Protein 5WLX (pdb70)

Solvent-accessible surface area: 3176 Å² total; per-residue (Å²): 132,153,57,59,165,84,100,29,148,4,127,86,100,199,76,109,21,35,144,104,21,60,37,50,116,165,89,0,71,0,33,153,83,70,82,216

Foldseek 3Di:
DDAADFQGAQAVNDDHHDPQWDRDNVSGGIDGHPDD

Structure (mmCIF, N/CA/C/O backbone):
data_5WLX
#
_entry.id   5WLX
#
loop_
_atom_site.group_PDB
_atom_site.id
_atom_site.type_symbol
_atom_site.label_atom_id
_atom_site.label_alt_id
_atom_site.label_comp_id
_atom_site.label_asym_id
_atom_site.label_entity_id
_atom_site.label_seq_id
_atom_site.pdbx_PDB_ins_code
_atom_site.Cartn_x
_atom_site.Cartn_y
_atom_site.Cartn_z
_atom_site.occupancy
_atom_site.B_iso_or_equiv
_atom_site.auth_seq_id
_atom_site.auth_comp_id
_atom_site.auth_asym_id
_atom_site.auth_atom_id
_atom_site.pdbx_PDB_model_num
ATOM 1 N N . GLY A 1 1 ? 1.330 0.000 0.000 1.00 22.34 1 GLY A N 1
ATOM 2 C CA . GLY A 1 1 ? 2.071 0.001 -1.247 1.00 53.15 1 GLY A CA 1
ATOM 3 C C . GLY A 1 1 ? 1.379 0.800 -2.333 1.00 14.54 1 GLY A C 1
ATOM 4 O O . GLY A 1 1 ? 0.691 0.236 -3.185 1.00 71.14 1 GLY A O 1
ATOM 8 N N . ASP A 1 2 ? 1.558 2.116 -2.304 1.00 54.43 2 ASP A N 1
ATOM 9 C CA . ASP A 1 2 ? 0.944 2.994 -3.293 1.00 52.52 2 ASP A CA 1
ATOM 10 C C . ASP A 1 2 ? 1.258 2.520 -4.709 1.00 13.24 2 ASP A C 1
ATOM 11 O O . ASP A 1 2 ? 2.317 1.946 -4.962 1.00 54.24 2 ASP A O 1
ATOM 20 N N . CYS A 1 3 ? 0.330 2.765 -5.628 1.00 2.22 3 CYS A N 1
ATOM 21 C CA . CYS A 1 3 ? 0.506 2.363 -7.018 1.00 33.24 3 CYS A CA 1
ATOM 22 C C . CYS A 1 3 ? 0.901 3.556 -7.884 1.00 20.50 3 CYS A C 1
ATOM 23 O O . CYS A 1 3 ? 0.387 4.661 -7.709 1.00 30.11 3 CYS A O 1
ATOM 30 N N . HIS A 1 4 ? 1.818 3.325 -8.818 1.00 11.44 4 HIS A N 1
ATOM 31 C CA . HIS A 1 4 ? 2.282 4.380 -9.712 1.00 52.54 4 HIS A CA 1
ATOM 32 C C . HIS A 1 4 ? 1.105 5.069 -10.396 1.00 32.01 4 HIS A C 1
ATOM 33 O O . HIS A 1 4 ? 0.154 4.416 -10.824 1.00 73.10 4 HIS A O 1
ATOM 47 N N . LYS A 1 5 ? 1.177 6.392 -10.494 1.00 45.33 5 LYS A N 1
ATOM 48 C CA . LYS A 1 5 ? 0.118 7.171 -11.125 1.00 31.22 5 LYS A CA 1
ATOM 49 C C . LYS A 1 5 ? 0.114 6.959 -12.636 1.00 21.25 5 LYS A C 1
ATOM 50 O O . LYS A 1 5 ? 1.124 6.564 -13.220 1.00 11.12 5 LYS A O 1
ATOM 69 N N . PHE A 1 6 ? -1.026 7.226 -13.263 1.00 73.15 6 PHE A N 1
ATOM 70 C CA . PHE A 1 6 ? -1.161 7.065 -14.706 1.00 50.12 6 PHE A CA 1
ATOM 71 C C . PHE A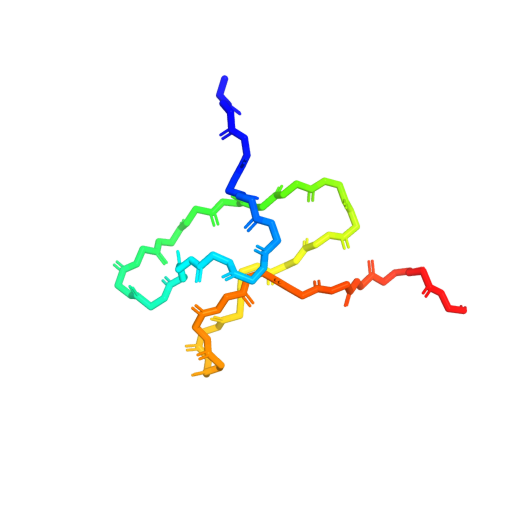 1 6 ? -0.105 7.882 -15.446 1.00 13.15 6 PHE A C 1
ATOM 72 O O . PHE A 1 6 ? 0.283 8.963 -15.001 1.00 51.44 6 PHE A O 1
ATOM 89 N N . LEU A 1 7 ? 0.356 7.357 -16.576 1.00 5.23 7 LEU A N 1
ATOM 90 C CA . LEU A 1 7 ? 1.367 8.036 -17.378 1.00 24.30 7 LEU A CA 1
ATOM 91 C C . LEU A 1 7 ? 2.571 8.422 -16.524 1.00 11.34 7 LEU A C 1
ATOM 92 O O . LEU A 1 7 ? 3.181 9.470 -16.730 1.00 41.11 7 LEU A O 1
ATOM 108 N N . GLY A 1 8 ? 2.909 7.565 -15.565 1.00 12.22 8 GLY A N 1
ATOM 109 C CA . GLY A 1 8 ? 4.039 7.833 -14.695 1.00 45.23 8 GLY A CA 1
ATOM 110 C C . GLY A 1 8 ? 5.360 7.429 -15.320 1.00 62.24 8 GLY A C 1
ATOM 111 O O . GLY A 1 8 ? 5.686 7.856 -16.428 1.00 31.34 8 GLY A O 1
ATOM 115 N N . TRP A 1 9 ? 6.122 6.606 -14.609 1.00 23.43 9 TRP A N 1
ATOM 116 C CA . TRP A 1 9 ? 7.415 6.146 -15.101 1.00 64.03 9 TRP A CA 1
ATOM 117 C C . TRP A 1 9 ? 7.621 4.667 -14.792 1.00 51.22 9 TRP A C 1
ATOM 118 O O . TRP A 1 9 ? 7.612 4.259 -13.630 1.00 32.43 9 TRP A O 1
ATOM 139 N N . CYS A 1 10 ? 7.806 3.868 -15.837 1.00 24.53 10 CYS A N 1
ATOM 140 C CA . CYS A 1 10 ? 8.013 2.434 -15.677 1.00 62.13 10 CYS A CA 1
ATOM 141 C C . CYS A 1 10 ? 9.447 2.050 -16.030 1.00 11.21 10 CYS A C 1
ATOM 142 O O . CYS A 1 10 ? 10.033 1.161 -15.411 1.00 21.41 10 CYS A O 1
ATOM 149 N N . ARG A 1 11 ? 10.006 2.725 -17.029 1.00 35.20 11 ARG A N 1
ATOM 150 C CA . ARG A 1 11 ? 11.371 2.454 -17.466 1.00 1.23 11 ARG A CA 1
ATOM 151 C C . ARG A 1 11 ? 12.336 2.489 -16.285 1.00 23.21 11 ARG A C 1
ATOM 152 O O . ARG A 1 11 ? 12.375 3.460 -15.530 1.00 0.35 11 ARG A O 1
ATOM 173 N N . GLY A 1 12 ? 13.115 1.422 -16.131 1.00 72.12 12 GLY A N 1
ATOM 174 C CA . GLY A 1 12 ? 14.069 1.351 -15.040 1.00 4.35 12 GLY A CA 1
ATOM 175 C C . GLY A 1 12 ? 13.504 0.650 -13.821 1.00 14.23 12 GLY A C 1
ATOM 176 O O . GLY A 1 12 ? 14.233 -0.021 -13.090 1.00 51.35 12 GLY A O 1
ATOM 180 N N . GLU A 1 13 ? 12.203 0.806 -13.600 1.00 44.24 13 GLU A N 1
ATOM 181 C CA . GLU A 1 13 ? 11.542 0.184 -12.458 1.00 24.44 13 GLU A CA 1
ATOM 182 C C . GLU A 1 13 ? 10.699 -1.008 -12.901 1.00 75.43 13 GLU A C 1
ATOM 183 O O . GLU A 1 13 ? 10.183 -1.038 -14.018 1.00 75.31 13 GLU A O 1
ATOM 195 N N . LYS A 1 14 ? 10.563 -1.990 -12.016 1.00 22.24 14 LYS A N 1
ATOM 196 C CA . LYS A 1 14 ? 9.782 -3.185 -12.313 1.00 12.15 14 LYS A CA 1
ATOM 197 C C . LYS A 1 14 ? 8.739 -3.437 -11.228 1.00 41.21 14 LYS A C 1
ATOM 198 O O . LYS A 1 14 ? 8.706 -4.508 -10.622 1.00 44.21 14 LYS A O 1
ATOM 217 N N . ASP A 1 15 ? 7.888 -2.444 -10.991 1.00 23.24 15 ASP A N 1
ATOM 218 C CA . ASP A 1 15 ? 6.842 -2.559 -9.981 1.00 22.13 15 ASP A CA 1
ATOM 219 C C . ASP A 1 15 ? 5.460 -2.512 -10.624 1.00 33.05 15 ASP A C 1
ATOM 220 O O . ASP A 1 15 ? 5.287 -2.046 -11.750 1.00 5.33 15 ASP A O 1
ATOM 229 N N . PRO A 1 16 ? 4.450 -3.007 -9.892 1.00 33.04 16 PRO A N 1
ATOM 230 C CA . PRO A 1 16 ? 3.064 -3.033 -10.371 1.00 40.11 16 PRO A CA 1
ATOM 231 C C . PRO A 1 16 ? 2.453 -1.638 -10.452 1.00 11.13 16 PRO A C 1
ATOM 232 O O . PRO A 1 16 ? 2.976 -0.685 -9.874 1.00 41.12 16 PRO A O 1
ATOM 243 N N . CYS A 1 17 ? 1.341 -1.526 -11.171 1.00 74.34 17 CYS A N 1
ATOM 244 C CA . CYS A 1 17 ? 0.657 -0.248 -11.328 1.00 25.42 17 CYS A CA 1
ATOM 245 C C . CYS A 1 17 ? -0.703 -0.270 -10.637 1.00 61.24 17 CYS A C 1
ATOM 246 O O . CYS A 1 17 ? -1.053 -1.239 -9.962 1.00 31.32 17 CYS A O 1
ATOM 253 N N . CYS A 1 18 ? -1.467 0.803 -10.812 1.00 42.23 18 CYS A N 1
ATOM 254 C CA . CYS A 1 18 ? -2.789 0.908 -10.207 1.00 10.05 18 CYS A CA 1
ATOM 255 C C . CYS A 1 18 ? -3.768 -0.059 -10.867 1.00 0.20 18 CYS A C 1
ATOM 256 O O . CYS A 1 18 ? -3.386 -0.854 -11.725 1.00 65.33 18 CYS A O 1
ATOM 263 N N . GLU A 1 19 ? -5.032 0.018 -10.461 1.00 24.13 19 GLU A N 1
ATOM 264 C CA . GLU A 1 19 ? -6.065 -0.850 -11.014 1.00 53.32 19 GLU A CA 1
ATOM 265 C C . GLU A 1 19 ? -6.276 -0.568 -12.499 1.00 74.14 19 GLU A C 1
ATOM 266 O O . GLU A 1 19 ? -6.321 0.587 -12.922 1.00 72.02 19 GLU A O 1
ATOM 278 N N . HIS A 1 20 ? -6.404 -1.633 -13.285 1.00 54.21 20 HIS A N 1
ATOM 279 C CA . HIS A 1 20 ? -6.610 -1.501 -14.723 1.00 32.33 20 HIS A CA 1
ATOM 280 C C . HIS A 1 20 ? -5.404 -0.842 -15.386 1.00 11.34 20 HIS A C 1
ATOM 281 O O . HIS A 1 20 ? -5.551 -0.041 -16.310 1.00 3.22 20 HIS A O 1
ATOM 295 N N . LEU A 1 21 ? -4.212 -1.184 -14.909 1.00 23.11 21 LEU A N 1
ATOM 296 C CA . LEU A 1 21 ? -2.980 -0.625 -15.455 1.00 74.34 21 LEU A CA 1
ATOM 297 C C . LEU A 1 21 ? -1.891 -1.689 -15.539 1.00 11.03 21 LEU A C 1
ATOM 298 O O . LEU A 1 21 ? -1.939 -2.701 -14.838 1.00 63.44 21 LEU A O 1
ATOM 314 N N . THR A 1 22 ? -0.906 -1.453 -16.401 1.00 25.54 22 THR A N 1
ATOM 315 C CA . THR A 1 22 ? 0.197 -2.390 -16.576 1.00 10.11 22 THR A CA 1
ATOM 316 C C . THR A 1 22 ? 1.500 -1.656 -16.871 1.00 60.43 22 THR A C 1
ATOM 317 O O . THR A 1 22 ? 1.580 -0.867 -17.813 1.00 51.15 22 THR A O 1
ATOM 328 N N . CYS A 1 23 ? 2.520 -1.921 -16.062 1.00 22.32 23 CYS A N 1
ATOM 329 C CA . CYS A 1 23 ? 3.820 -1.286 -16.236 1.00 64.13 23 CYS A CA 1
ATOM 330 C C . CYS A 1 23 ? 4.328 -1.470 -17.663 1.00 21.21 23 CYS A C 1
ATOM 331 O O . CYS A 1 23 ? 4.778 -2.553 -18.039 1.00 12.22 23 CYS A O 1
ATOM 338 N N . HIS A 1 24 ? 4.253 -0.404 -18.454 1.00 14.41 24 HIS A N 1
ATOM 339 C CA . HIS A 1 24 ? 4.706 -0.447 -19.840 1.00 30.05 24 HIS A CA 1
ATOM 340 C C . HIS A 1 24 ? 6.214 -0.235 -19.925 1.00 13.33 24 HIS A C 1
ATOM 341 O O . HIS A 1 24 ? 6.724 0.827 -19.566 1.00 4.21 24 HIS A O 1
ATOM 355 N N . VAL A 1 25 ? 6.924 -1.252 -20.403 1.00 52.03 25 VAL A N 1
ATOM 356 C CA . VAL A 1 25 ? 8.374 -1.177 -20.536 1.00 34.22 25 VAL A CA 1
ATOM 357 C C . VAL A 1 25 ? 8.773 -0.279 -21.701 1.00 4.33 25 VAL A C 1
ATOM 358 O O . VAL A 1 25 ? 9.581 0.637 -21.545 1.00 73.12 25 VAL A O 1
ATOM 371 N N . LYS A 1 26 ? 8.202 -0.548 -22.870 1.00 23.53 26 LYS A N 1
ATOM 372 C CA . LYS A 1 26 ? 8.496 0.237 -24.064 1.00 52.14 26 LYS A CA 1
ATOM 373 C C . LYS A 1 26 ? 8.150 1.706 -23.848 1.00 44.54 26 LYS A C 1
ATOM 374 O O . LYS A 1 26 ? 9.034 2.562 -23.801 1.00 31.42 26 LYS A O 1
ATOM 393 N N . HIS A 1 27 ? 6.859 1.993 -23.715 1.00 44.24 27 HIS A N 1
ATOM 394 C CA . HIS A 1 27 ? 6.397 3.360 -23.502 1.00 33.30 27 HIS A CA 1
ATOM 395 C C . HIS A 1 27 ? 7.093 3.987 -22.298 1.00 1.20 27 HIS A C 1
ATOM 396 O O . HIS A 1 27 ? 7.655 5.077 -22.392 1.00 62.14 27 HIS A O 1
ATOM 410 N N . GLY A 1 28 ? 7.051 3.290 -21.166 1.00 63.32 28 GLY A N 1
ATOM 411 C CA . GLY A 1 28 ? 7.681 3.795 -19.960 1.00 41.42 28 GLY A CA 1
ATOM 412 C C . GLY A 1 28 ? 6.690 4.455 -19.022 1.00 44.21 28 GLY A C 1
ATOM 413 O O . GLY A 1 28 ? 7.024 5.420 -18.334 1.00 75.22 28 GLY A O 1
ATOM 417 N N . TRP A 1 29 ? 5.468 3.936 -18.994 1.00 44.42 29 TRP A N 1
ATOM 418 C CA . TRP A 1 29 ? 4.425 4.483 -18.133 1.00 12.35 29 TRP A CA 1
ATOM 419 C C . TRP A 1 29 ? 3.196 3.580 -18.127 1.00 4.24 29 TRP A C 1
ATOM 420 O O . TRP A 1 29 ? 2.819 3.021 -19.157 1.00 70.40 29 TRP A O 1
ATOM 441 N N . CYS A 1 30 ? 2.575 3.442 -16.960 1.00 35.33 30 CYS A N 1
ATOM 442 C CA . CYS A 1 30 ? 1.388 2.607 -16.819 1.00 32.35 30 CYS A CA 1
ATOM 443 C C . CYS A 1 30 ? 0.280 3.073 -17.760 1.00 3.31 30 CYS A C 1
ATOM 444 O O . CYS A 1 30 ? -0.022 4.264 -17.838 1.00 51.11 30 CYS A O 1
ATOM 451 N N . VAL A 1 31 ? -0.322 2.126 -18.471 1.00 72.11 31 VAL A N 1
ATOM 452 C CA . VAL A 1 31 ? -1.397 2.438 -19.405 1.00 42.24 31 VAL A CA 1
ATOM 453 C C . VAL A 1 31 ? -2.638 1.602 -19.113 1.00 52.31 31 VAL A C 1
ATOM 454 O O . VAL A 1 31 ? -2.551 0.533 -18.509 1.00 13.23 31 VAL A O 1
ATOM 467 N N . TRP A 1 32 ? -3.792 2.097 -19.546 1.00 62.21 32 TRP A N 1
ATOM 468 C CA . TRP A 1 32 ? -5.053 1.396 -19.331 1.00 15.11 32 TRP A CA 1
ATOM 469 C C . TRP A 1 32 ? -5.008 -0.002 -19.939 1.00 43.32 32 TRP A C 1
ATOM 470 O O . TRP A 1 32 ? -4.406 -0.212 -20.992 1.00 4.30 32 TRP A O 1
ATOM 491 N N . ASP A 1 33 ? -5.650 -0.954 -19.270 1.00 22.22 33 ASP A N 1
ATOM 492 C CA . ASP A 1 33 ? -5.684 -2.332 -19.746 1.00 60.23 33 ASP A CA 1
ATOM 493 C C . ASP A 1 33 ? -6.784 -3.122 -19.043 1.00 63.31 33 ASP A C 1
ATOM 494 O O . ASP A 1 33 ? -6.950 -3.028 -17.828 1.00 75.33 33 ASP A O 1
ATOM 503 N N . GLY A 1 34 ? -7.534 -3.900 -19.818 1.00 24.11 34 GLY A N 1
ATOM 504 C CA . GLY A 1 34 ? -8.609 -4.694 -19.252 1.00 40.23 34 GLY A CA 1
ATOM 505 C C . GLY A 1 34 ? -9.960 -4.020 -19.387 1.00 15.30 34 GLY A C 1
ATOM 506 O O . GLY A 1 34 ? -10.998 -4.684 -19.379 1.00 4.23 34 GLY A O 1
ATOM 510 N N . THR A 1 35 ? -9.950 -2.697 -19.511 1.00 31.01 35 THR A N 1
ATOM 511 C CA . THR A 1 35 ? -11.183 -1.932 -19.645 1.00 1.11 35 THR A CA 1
ATOM 512 C C . THR A 1 35 ? -11.448 -1.566 -21.101 1.00 53.43 35 THR A C 1
ATOM 513 O O . THR A 1 35 ? -10.971 -0.541 -21.589 1.00 32.10 35 THR A O 1
ATOM 524 N N . ILE A 1 36 ? -12.210 -2.409 -21.789 1.00 53.01 36 ILE A N 1
ATOM 525 C CA . ILE A 1 36 ? -12.539 -2.171 -23.189 1.00 55.20 36 ILE A CA 1
ATOM 526 C C . ILE A 1 36 ? -13.664 -3.090 -23.653 1.00 21.45 36 ILE A C 1
ATOM 527 O O . ILE A 1 36 ? -13.647 -4.292 -23.389 1.00 13.22 36 ILE A O 1
ATOM 546 N N . GLY A 1 1 ? 3.446 -0.276 -1.548 1.00 22.34 1 GLY A N 2
ATOM 547 C CA . GLY A 1 1 ? 2.174 0.198 -1.037 1.00 53.15 1 GLY A CA 2
ATOM 548 C C . GLY A 1 1 ? 1.358 0.923 -2.088 1.00 14.54 1 GLY A C 2
ATOM 549 O O . GLY A 1 1 ? 0.458 0.342 -2.695 1.00 71.14 1 GLY A O 2
ATOM 553 N N . ASP A 1 2 ? 1.674 2.195 -2.307 1.00 54.43 2 ASP A N 2
ATOM 554 C CA . ASP A 1 2 ? 0.963 3.001 -3.293 1.00 52.52 2 ASP A CA 2
ATOM 555 C C . ASP A 1 2 ? 1.277 2.526 -4.709 1.00 13.24 2 ASP A C 2
ATOM 556 O O . ASP A 1 2 ? 2.336 1.951 -4.962 1.00 54.24 2 ASP A O 2
ATOM 565 N N . CYS A 1 3 ? 0.349 2.773 -5.628 1.00 2.22 3 CYS A N 2
ATOM 566 C CA . CYS A 1 3 ? 0.525 2.371 -7.019 1.00 33.24 3 CYS A CA 2
ATOM 567 C C . CYS A 1 3 ? 0.917 3.564 -7.884 1.00 20.50 3 CYS A C 2
ATOM 568 O O . CYS A 1 3 ? 0.401 4.668 -7.710 1.00 30.11 3 CYS A O 2
ATOM 575 N N . HIS A 1 4 ? 1.835 3.334 -8.818 1.00 11.44 4 HIS A N 2
ATOM 576 C CA . HIS A 1 4 ? 2.297 4.391 -9.712 1.00 52.54 4 HIS A CA 2
ATOM 577 C C . HIS A 1 4 ? 1.118 5.080 -10.394 1.00 32.01 4 HIS A C 2
ATOM 578 O O . HIS A 1 4 ? 0.160 4.427 -10.811 1.00 73.10 4 HIS A O 2
ATOM 592 N N . LYS A 1 5 ? 1.194 6.402 -10.503 1.00 45.33 5 LYS A N 2
ATOM 593 C CA . LYS A 1 5 ? 0.135 7.180 -11.134 1.00 31.22 5 LYS A CA 2
ATOM 594 C C . LYS A 1 5 ? 0.128 6.967 -12.644 1.00 21.25 5 LYS A C 2
ATOM 595 O O . LYS A 1 5 ? 1.137 6.571 -13.229 1.00 11.12 5 LYS A O 2
ATOM 614 N N . PHE A 1 6 ? -1.013 7.234 -13.270 1.00 73.15 6 PHE A N 2
ATOM 615 C CA . PHE A 1 6 ? -1.150 7.071 -14.713 1.00 50.12 6 PHE A CA 2
ATOM 616 C C . PHE A 1 6 ? -0.094 7.886 -15.454 1.00 13.15 6 PHE A C 2
ATOM 617 O O . PHE A 1 6 ? 0.297 8.967 -15.010 1.00 51.44 6 PHE A O 2
ATOM 634 N N . LEU A 1 7 ? 0.365 7.360 -16.584 1.00 5.23 7 LEU A N 2
ATOM 635 C CA . LEU A 1 7 ? 1.376 8.037 -17.388 1.00 24.30 7 LEU A CA 2
ATOM 636 C C . LEU A 1 7 ? 2.580 8.424 -16.536 1.00 11.34 7 LEU A C 2
ATOM 637 O O . LEU A 1 7 ? 3.196 9.467 -16.750 1.00 41.11 7 LEU A O 2
ATOM 653 N N . GLY A 1 8 ? 2.912 7.574 -15.569 1.00 12.22 8 GLY A N 2
ATOM 654 C CA . GLY A 1 8 ? 4.042 7.843 -14.700 1.00 45.23 8 GLY A CA 2
ATOM 655 C C . GLY A 1 8 ? 5.363 7.439 -15.324 1.00 62.24 8 GLY A C 2
ATOM 656 O O . GLY A 1 8 ? 5.694 7.875 -16.427 1.00 31.34 8 GLY A O 2
ATOM 660 N N . TRP A 1 9 ? 6.119 6.607 -14.619 1.00 23.43 9 TRP A N 2
ATOM 661 C CA . TRP A 1 9 ? 7.412 6.145 -15.111 1.00 64.03 9 TRP A CA 2
ATOM 662 C C . TRP A 1 9 ? 7.619 4.668 -14.795 1.00 51.22 9 TRP A C 2
ATOM 663 O O . TRP A 1 9 ? 7.617 4.265 -13.631 1.00 32.43 9 TRP A O 2
ATOM 684 N N . CYS A 1 10 ? 7.798 3.864 -15.838 1.00 24.53 10 CYS A N 2
ATOM 685 C CA . CYS A 1 10 ? 8.006 2.430 -15.672 1.00 62.13 10 CYS A CA 2
ATOM 686 C C . CYS A 1 10 ? 9.443 2.046 -16.016 1.00 11.21 10 CYS A C 2
ATOM 687 O O . CYS A 1 10 ? 10.025 1.160 -15.390 1.00 21.41 10 CYS A O 2
ATOM 694 N N . ARG A 1 11 ? 10.007 2.718 -17.013 1.00 35.20 11 ARG A N 2
ATOM 695 C CA . ARG A 1 11 ? 11.373 2.447 -17.442 1.00 1.23 11 ARG A CA 2
ATOM 696 C C . ARG A 1 11 ? 12.332 2.487 -16.255 1.00 23.21 11 ARG A C 2
ATOM 697 O O . ARG A 1 11 ? 12.371 3.463 -15.507 1.00 0.35 11 ARG A O 2
ATOM 718 N N . GLY A 1 12 ? 13.105 1.418 -16.089 1.00 72.12 12 GLY A N 2
ATOM 719 C CA . GLY A 1 12 ? 14.053 1.351 -14.993 1.00 4.35 12 GLY A CA 2
ATOM 720 C C . GLY A 1 12 ? 13.480 0.660 -13.772 1.00 14.23 12 GLY A C 2
ATOM 721 O O . GLY A 1 12 ? 14.201 -0.008 -13.032 1.00 51.35 12 GLY A O 2
ATOM 725 N N . GLU A 1 13 ? 12.177 0.822 -13.559 1.00 44.24 13 GLU A N 2
ATOM 726 C CA . GLU A 1 13 ? 11.508 0.210 -12.417 1.00 24.44 13 GLU A CA 2
ATOM 727 C C . GLU A 1 13 ? 10.673 -0.990 -12.855 1.00 75.43 13 GLU A C 2
ATOM 728 O O . GLU A 1 13 ? 10.104 -1.000 -13.947 1.00 75.31 13 GLU A O 2
ATOM 740 N N . LYS A 1 14 ? 10.605 -2.001 -11.996 1.00 22.24 14 LYS A N 2
ATOM 741 C CA . LYS A 1 14 ? 9.839 -3.207 -12.291 1.00 12.15 14 LYS A CA 2
ATOM 742 C C . LYS A 1 14 ? 8.782 -3.456 -11.220 1.00 41.21 14 LYS A C 2
ATOM 743 O O . LYS A 1 14 ? 8.737 -4.528 -10.617 1.00 44.21 14 LYS A O 2
ATOM 762 N N . ASP A 1 15 ? 7.933 -2.460 -10.990 1.00 23.24 15 ASP A N 2
ATOM 763 C CA . ASP A 1 15 ? 6.874 -2.573 -9.994 1.00 22.13 15 ASP A CA 2
ATOM 764 C C . ASP A 1 15 ? 5.500 -2.519 -10.653 1.00 33.05 15 ASP A C 2
ATOM 765 O O . ASP A 1 15 ? 5.343 -2.049 -11.781 1.00 5.33 15 ASP A O 2
ATOM 774 N N . PRO A 1 16 ? 4.479 -3.010 -9.936 1.00 33.04 16 PRO A N 2
ATOM 775 C CA . PRO A 1 16 ? 3.099 -3.028 -10.431 1.00 40.11 16 PRO A CA 2
ATOM 776 C C . PRO A 1 16 ? 2.495 -1.631 -10.515 1.00 11.13 16 PRO A C 2
ATOM 777 O O . PRO A 1 16 ? 3.061 -0.666 -10.001 1.00 41.12 16 PRO A O 2
ATOM 788 N N . CYS A 1 17 ? 1.340 -1.530 -11.166 1.00 74.34 17 CYS A N 2
ATOM 789 C CA . CYS A 1 17 ? 0.659 -0.250 -11.319 1.00 25.42 17 CYS A CA 2
ATOM 790 C C . CYS A 1 17 ? -0.702 -0.273 -10.628 1.00 61.24 17 CYS A C 2
ATOM 791 O O . CYS A 1 17 ? -1.051 -1.241 -9.952 1.00 31.32 17 CYS A O 2
ATOM 798 N N . CYS A 1 18 ? -1.465 0.801 -10.801 1.00 42.23 18 CYS A N 2
ATOM 799 C CA . CYS A 1 18 ? -2.787 0.905 -10.195 1.00 10.05 18 CYS A CA 2
ATOM 800 C C . CYS A 1 18 ? -3.767 -0.062 -10.854 1.00 0.20 18 CYS A C 2
ATOM 801 O O . CYS A 1 18 ? -3.385 -0.857 -11.712 1.00 65.33 18 CYS A O 2
ATOM 808 N N . GLU A 1 19 ? -5.030 0.016 -10.449 1.00 24.13 19 GLU A N 2
ATOM 809 C CA . GLU A 1 19 ? -6.064 -0.852 -11.001 1.00 53.32 19 GLU A CA 2
ATOM 810 C C . GLU A 1 19 ? -6.275 -0.571 -12.486 1.00 74.14 19 GLU A C 2
ATOM 811 O O . GLU A 1 19 ? -6.320 0.585 -12.909 1.00 72.02 19 GLU A O 2
ATOM 823 N N . HIS A 1 20 ? -6.404 -1.635 -13.272 1.00 54.21 20 HIS A N 2
ATOM 824 C CA . HIS A 1 20 ? -6.611 -1.503 -14.709 1.00 32.33 20 HIS A CA 2
ATOM 825 C C . HIS A 1 20 ? -5.406 -0.844 -15.373 1.00 11.34 20 HIS A C 2
ATOM 826 O O . HIS A 1 20 ? -5.554 -0.042 -16.296 1.00 3.22 20 HIS A O 2
ATOM 840 N N . LEU A 1 21 ? -4.214 -1.187 -14.898 1.00 23.11 21 LEU A N 2
ATOM 841 C CA . LEU A 1 21 ? -2.982 -0.629 -15.446 1.00 74.34 21 LEU A CA 2
ATOM 842 C C . LEU A 1 21 ? -1.893 -1.693 -15.531 1.00 11.03 21 LEU A C 2
ATOM 843 O O . LEU A 1 21 ? -1.941 -2.706 -14.832 1.00 63.44 21 LEU A O 2
ATOM 859 N N . THR A 1 22 ? -0.909 -1.457 -16.394 1.00 25.54 22 THR A N 2
ATOM 860 C CA . THR A 1 22 ? 0.194 -2.394 -16.571 1.00 10.11 22 THR A CA 2
ATOM 861 C C . THR A 1 22 ? 1.496 -1.661 -16.869 1.00 60.43 22 THR A C 2
ATOM 862 O O . THR A 1 22 ? 1.576 -0.872 -17.810 1.00 51.15 22 THR A O 2
ATOM 873 N N . CYS A 1 23 ? 2.516 -1.926 -16.059 1.00 22.32 23 CYS A N 2
ATOM 874 C CA . CYS A 1 23 ? 3.818 -1.291 -16.234 1.00 64.13 23 CYS A CA 2
ATOM 875 C C . CYS A 1 23 ? 4.324 -1.474 -17.663 1.00 21.21 23 CYS A C 2
ATOM 876 O O . CYS A 1 23 ? 4.773 -2.556 -18.040 1.00 12.22 23 CYS A O 2
ATOM 883 N N . HIS A 1 24 ? 4.247 -0.407 -18.452 1.00 14.41 24 HIS A N 2
ATOM 884 C CA . HIS A 1 24 ? 4.698 -0.449 -19.839 1.00 30.05 24 HIS A CA 2
ATOM 885 C C . HIS A 1 24 ? 6.206 -0.237 -19.926 1.00 13.33 24 HIS A C 2
ATOM 886 O O . HIS A 1 24 ? 6.717 0.823 -19.564 1.00 4.21 24 HIS A O 2
ATOM 900 N N . VAL A 1 25 ? 6.915 -1.253 -20.409 1.00 52.03 25 VAL A N 2
ATOM 901 C CA . VAL A 1 25 ? 8.365 -1.177 -20.545 1.00 34.22 25 VAL A CA 2
ATOM 902 C C . VAL A 1 25 ? 8.763 -0.279 -21.710 1.00 4.33 25 VAL A C 2
ATOM 903 O O . VAL A 1 25 ? 9.570 0.637 -21.556 1.00 73.12 25 VAL A O 2
ATOM 916 N N . LYS A 1 26 ? 8.189 -0.549 -22.878 1.00 23.53 26 LYS A N 2
ATOM 917 C CA . LYS A 1 26 ? 8.481 0.236 -24.073 1.00 52.14 26 LYS A CA 2
ATOM 918 C C . LYS A 1 26 ? 8.136 1.705 -23.857 1.00 44.54 26 LYS A C 2
ATOM 919 O O . LYS A 1 26 ? 9.021 2.561 -23.811 1.00 31.42 26 LYS A O 2
ATOM 938 N N . HIS A 1 27 ? 6.845 1.992 -23.722 1.00 44.24 27 HIS A N 2
ATOM 939 C CA . HIS A 1 27 ? 6.383 3.360 -23.507 1.00 33.30 27 HIS A CA 2
ATOM 940 C C . HIS A 1 27 ? 7.082 3.987 -22.304 1.00 1.20 27 HIS A C 2
ATOM 941 O O . HIS A 1 27 ? 7.645 5.077 -22.400 1.00 62.14 27 HIS A O 2
ATOM 955 N N . GLY A 1 28 ? 7.042 3.290 -21.173 1.00 63.32 28 GLY A N 2
ATOM 956 C CA . GLY A 1 28 ? 7.673 3.794 -19.968 1.00 41.42 28 GLY A CA 2
ATOM 957 C C . GLY A 1 28 ? 6.684 4.454 -19.028 1.00 44.21 28 GLY A C 2
ATOM 958 O O . GLY A 1 28 ? 7.019 5.425 -18.348 1.00 75.22 28 GLY A O 2
ATOM 962 N N . TRP A 1 29 ? 5.465 3.930 -18.991 1.00 44.42 29 TRP A N 2
ATOM 963 C CA . TRP A 1 29 ? 4.423 4.477 -18.128 1.00 12.35 29 TRP A CA 2
ATOM 964 C C . TRP A 1 29 ? 3.195 3.576 -18.120 1.00 4.24 29 TRP A C 2
ATOM 965 O O . TRP A 1 29 ? 2.815 3.018 -19.151 1.00 70.40 29 TRP A O 2
ATOM 986 N N . CYS A 1 30 ? 2.575 3.436 -16.954 1.00 35.33 30 CYS A N 2
ATOM 987 C CA . CYS A 1 30 ? 1.388 2.602 -16.812 1.00 32.35 30 CYS A CA 2
ATOM 988 C C . CYS A 1 30 ? 0.279 3.070 -17.750 1.00 3.31 30 CYS A C 2
ATOM 989 O O . CYS A 1 30 ? -0.023 4.261 -17.827 1.00 51.11 30 CYS A O 2
ATOM 996 N N . VAL A 1 31 ? -0.325 2.123 -18.462 1.00 72.11 31 VAL A N 2
ATOM 997 C CA . VAL A 1 31 ? -1.401 2.438 -19.393 1.00 42.24 31 VAL A CA 2
ATOM 998 C C . VAL A 1 31 ? -2.643 1.602 -19.102 1.00 52.31 31 VAL A C 2
ATOM 999 O O . VAL A 1 31 ? -2.555 0.533 -18.497 1.00 13.23 31 VAL A O 2
ATOM 1012 N N . TRP A 1 32 ? -3.796 2.097 -19.534 1.00 62.21 32 TRP A N 2
ATOM 1013 C CA . TRP A 1 32 ? -5.057 1.395 -19.319 1.00 15.11 32 TRP A CA 2
ATOM 1014 C C . TRP A 1 32 ? -5.014 -0.001 -19.929 1.00 43.32 32 TRP A C 2
ATOM 1015 O O . TRP A 1 32 ? -4.458 -0.199 -21.009 1.00 4.30 32 TRP A O 2
ATOM 1036 N N . ASP A 1 33 ? -5.604 -0.966 -19.231 1.00 22.22 33 ASP A N 2
ATOM 1037 C CA . ASP A 1 33 ? -5.634 -2.344 -19.707 1.00 60.23 33 ASP A CA 2
ATOM 1038 C C . ASP A 1 33 ? -6.894 -3.057 -19.226 1.00 63.31 33 ASP A C 2
ATOM 1039 O O . ASP A 1 33 ? -7.156 -3.136 -18.027 1.00 75.33 33 ASP A O 2
ATOM 1048 N N . GLY A 1 34 ? -7.672 -3.575 -20.172 1.00 24.11 34 GLY A N 2
ATOM 1049 C CA . GLY A 1 34 ? -8.896 -4.274 -19.825 1.00 40.23 34 GLY A CA 2
ATOM 1050 C C . GLY A 1 34 ? -10.132 -3.432 -20.069 1.00 15.30 34 GLY A C 2
ATOM 1051 O O . GLY A 1 34 ? -11.228 -3.963 -20.255 1.00 4.23 34 GLY A O 2
ATOM 1055 N N . THR A 1 35 ? -9.960 -2.114 -20.066 1.00 31.01 35 THR A N 2
ATOM 1056 C CA . THR A 1 35 ? -11.071 -1.196 -20.285 1.00 1.11 35 THR A CA 2
ATOM 1057 C C . THR A 1 35 ? -11.371 -1.042 -21.772 1.00 53.43 35 THR A C 2
ATOM 1058 O O . THR A 1 35 ? -10.651 -0.349 -22.491 1.00 32.10 35 THR A O 2
ATOM 1069 N N . ILE A 1 36 ? -12.438 -1.691 -22.225 1.00 53.01 36 ILE A N 2
ATOM 1070 C CA . ILE A 1 36 ? -12.834 -1.623 -23.626 1.00 55.20 36 ILE A CA 2
ATOM 1071 C C . ILE A 1 36 ? -14.207 -0.978 -23.780 1.00 21.45 36 ILE A C 2
ATOM 1072 O O . ILE A 1 36 ? -15.102 -1.198 -22.964 1.00 13.22 36 ILE A O 2
ATOM 1091 N N . GLY A 1 1 ? 1.737 -1.657 -1.219 1.00 22.34 1 GLY A N 3
ATOM 1092 C CA . GLY A 1 1 ? 2.147 -0.265 -1.275 1.00 53.15 1 GLY A CA 3
ATOM 1093 C C . GLY A 1 1 ? 1.387 0.522 -2.325 1.00 14.54 1 GLY A C 3
ATOM 1094 O O . GLY A 1 1 ? 0.675 -0.055 -3.148 1.00 71.14 1 GLY A O 3
ATOM 1098 N N . ASP A 1 2 ? 1.535 1.841 -2.294 1.00 54.43 2 ASP A N 3
ATOM 1099 C CA . ASP A 1 2 ? 0.856 2.709 -3.250 1.00 52.52 2 ASP A CA 3
ATOM 1100 C C . ASP A 1 2 ? 1.170 2.290 -4.683 1.00 13.24 2 ASP A C 3
ATOM 1101 O O . ASP A 1 2 ? 2.223 1.713 -4.956 1.00 54.24 2 ASP A O 3
ATOM 1110 N N . CYS A 1 3 ? 0.249 2.583 -5.595 1.00 2.22 3 CYS A N 3
ATOM 1111 C CA . CYS A 1 3 ? 0.425 2.237 -7.000 1.00 33.24 3 CYS A CA 3
ATOM 1112 C C . CYS A 1 3 ? 0.840 3.459 -7.814 1.00 20.50 3 CYS A C 3
ATOM 1113 O O . CYS A 1 3 ? 0.359 4.568 -7.578 1.00 30.11 3 CYS A O 3
ATOM 1120 N N . HIS A 1 4 ? 1.736 3.248 -8.773 1.00 11.44 4 HIS A N 3
ATOM 1121 C CA . HIS A 1 4 ? 2.216 4.332 -9.624 1.00 52.54 4 HIS A CA 3
ATOM 1122 C C . HIS A 1 4 ? 1.052 5.034 -10.317 1.00 32.01 4 HIS A C 3
ATOM 1123 O O . HIS A 1 4 ? 0.120 4.387 -10.799 1.00 73.10 4 HIS A O 3
ATOM 1137 N N . LYS A 1 5 ? 1.111 6.360 -10.365 1.00 45.33 5 LYS A N 3
ATOM 1138 C CA . LYS A 1 5 ? 0.062 7.150 -11.001 1.00 31.22 5 LYS A CA 3
ATOM 1139 C C . LYS A 1 5 ? 0.066 6.944 -12.512 1.00 21.25 5 LYS A C 3
ATOM 1140 O O . LYS A 1 5 ? 1.074 6.537 -13.090 1.00 11.12 5 LYS A O 3
ATOM 1159 N N . PHE A 1 6 ? -1.066 7.228 -13.147 1.00 73.15 6 PHE A N 3
ATOM 1160 C CA . PHE A 1 6 ? -1.194 7.075 -14.590 1.00 50.12 6 PHE A CA 3
ATOM 1161 C C . PHE A 1 6 ? -0.080 7.823 -15.317 1.00 13.15 6 PHE A C 3
ATOM 1162 O O . PHE A 1 6 ? 0.372 8.876 -14.866 1.00 51.44 6 PHE A O 3
ATOM 1179 N N . LEU A 1 7 ? 0.358 7.272 -16.444 1.00 5.23 7 LEU A N 3
ATOM 1180 C CA . LEU A 1 7 ? 1.419 7.886 -17.234 1.00 24.30 7 LEU A CA 3
ATOM 1181 C C . LEU A 1 7 ? 2.646 8.168 -16.374 1.00 11.34 7 LEU A C 3
ATOM 1182 O O . LEU A 1 7 ? 3.339 9.166 -16.569 1.00 41.11 7 LEU A O 3
ATOM 1198 N N . GLY A 1 8 ? 2.911 7.279 -15.420 1.00 12.22 8 GLY A N 3
ATOM 1199 C CA . GLY A 1 8 ? 4.056 7.448 -14.544 1.00 45.23 8 GLY A CA 3
ATOM 1200 C C . GLY A 1 8 ?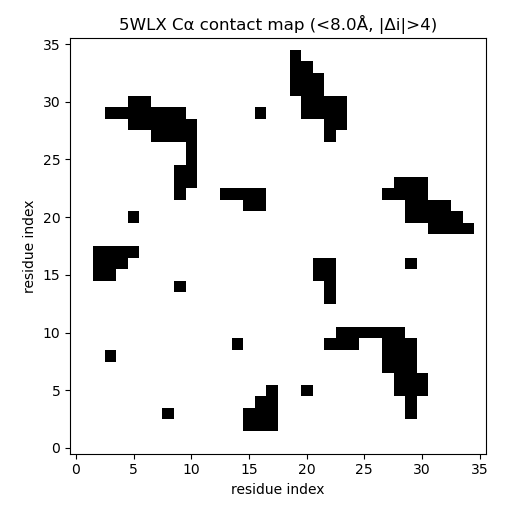 5.362 7.087 -15.222 1.00 62.24 8 GLY A C 3
ATOM 1201 O O . GLY A 1 8 ? 5.569 7.402 -16.394 1.00 31.34 8 GLY A O 3
ATOM 1205 N N . TRP A 1 9 ? 6.246 6.426 -14.484 1.00 23.43 9 TRP A N 3
ATOM 1206 C CA . TRP A 1 9 ? 7.541 6.023 -15.021 1.00 64.03 9 TRP A CA 3
ATOM 1207 C C . TRP A 1 9 ? 7.847 4.570 -14.672 1.00 51.22 9 TRP A C 3
ATOM 1208 O O . TRP A 1 9 ? 7.902 4.202 -13.499 1.00 32.43 9 TRP A O 3
ATOM 1229 N N . CYS A 1 10 ? 8.045 3.749 -15.698 1.00 24.53 10 CYS A N 3
ATOM 1230 C CA . CYS A 1 10 ? 8.346 2.336 -15.499 1.00 62.13 10 CYS A CA 3
ATOM 1231 C C . CYS A 1 10 ? 9.794 2.031 -15.868 1.00 11.21 10 CYS A C 3
ATOM 1232 O O . CYS A 1 10 ? 10.445 1.199 -15.236 1.00 21.41 10 CYS A O 3
ATOM 1239 N N . ARG A 1 11 ? 10.294 2.710 -16.896 1.00 35.20 11 ARG A N 3
ATOM 1240 C CA . ARG A 1 11 ? 11.665 2.511 -17.350 1.00 1.23 11 ARG A CA 3
ATOM 1241 C C . ARG A 1 11 ? 12.645 2.640 -16.188 1.00 23.21 11 ARG A C 3
ATOM 1242 O O . ARG A 1 11 ? 12.819 3.719 -15.624 1.00 0.35 11 ARG A O 3
ATOM 1263 N N . GLY A 1 12 ? 13.286 1.528 -15.835 1.00 72.12 12 GLY A N 3
ATOM 1264 C CA . GLY A 1 12 ? 14.240 1.537 -14.742 1.00 4.35 12 GLY A CA 3
ATOM 1265 C C . GLY A 1 12 ? 13.692 0.885 -13.488 1.00 14.23 12 GLY A C 3
ATOM 1266 O O . GLY A 1 12 ? 14.438 0.271 -12.725 1.00 51.35 12 GLY A O 3
ATOM 1270 N N . GLU A 1 13 ? 12.387 1.019 -13.275 1.00 44.24 13 GLU A N 3
ATOM 1271 C CA . GLU A 1 13 ? 11.742 0.439 -12.103 1.00 24.44 13 GLU A CA 3
ATOM 1272 C C . GLU A 1 13 ? 10.727 -0.625 -12.512 1.00 75.43 13 GLU A C 3
ATOM 1273 O O . GLU A 1 13 ? 9.786 -0.349 -13.257 1.00 75.31 13 GLU A O 3
ATOM 1285 N N . LYS A 1 14 ? 10.924 -1.843 -12.019 1.00 22.24 14 LYS A N 3
ATOM 1286 C CA . LYS A 1 14 ? 10.027 -2.949 -12.330 1.00 12.15 14 LYS A CA 3
ATOM 1287 C C . LYS A 1 14 ? 8.967 -3.112 -11.246 1.00 41.21 14 LYS A C 3
ATOM 1288 O O . LYS A 1 14 ? 8.955 -4.105 -10.519 1.00 44.21 14 LYS A O 3
ATOM 1307 N N . ASP A 1 15 ? 8.075 -2.131 -11.146 1.00 23.24 15 ASP A N 3
ATOM 1308 C CA . ASP A 1 15 ? 7.009 -2.167 -10.152 1.00 22.13 15 ASP A CA 3
ATOM 1309 C C . ASP A 1 15 ? 5.642 -2.246 -10.825 1.00 33.05 15 ASP A C 3
ATOM 1310 O O . ASP A 1 15 ? 5.482 -1.922 -12.002 1.00 5.33 15 ASP A O 3
ATOM 1319 N N . PRO A 1 16 ? 4.631 -2.691 -10.063 1.00 33.04 16 PRO A N 3
ATOM 1320 C CA . PRO A 1 16 ? 3.261 -2.825 -10.565 1.00 40.11 16 PRO A CA 3
ATOM 1321 C C . PRO A 1 16 ? 2.602 -1.473 -10.821 1.00 11.13 16 PRO A C 3
ATOM 1322 O O . PRO A 1 16 ? 3.256 -0.431 -10.756 1.00 41.12 16 PRO A O 3
ATOM 1333 N N . CYS A 1 17 ? 1.306 -1.497 -11.112 1.00 74.34 17 CYS A N 3
ATOM 1334 C CA . CYS A 1 17 ? 0.559 -0.274 -11.377 1.00 25.42 17 CYS A CA 3
ATOM 1335 C C . CYS A 1 17 ? -0.799 -0.305 -10.683 1.00 61.24 17 CYS A C 3
ATOM 1336 O O . CYS A 1 17 ? -1.150 -1.283 -10.023 1.00 31.32 17 CYS A O 3
ATOM 1343 N N . CYS A 1 18 ? -1.560 0.774 -10.836 1.00 42.23 18 CYS A N 3
ATOM 1344 C CA . CYS A 1 18 ? -2.880 0.873 -10.225 1.00 10.05 18 CYS A CA 3
ATOM 1345 C C . CYS A 1 18 ? -3.864 -0.080 -10.898 1.00 0.20 18 CYS A C 3
ATOM 1346 O O . CYS A 1 18 ? -3.486 -0.867 -11.765 1.00 65.33 18 CYS A O 3
ATOM 1353 N N . GLU A 1 19 ? -5.128 -0.001 -10.491 1.00 24.13 19 GLU A N 3
ATOM 1354 C CA . GLU A 1 19 ? -6.165 -0.857 -11.055 1.00 53.32 19 GLU A CA 3
ATOM 1355 C C . GLU A 1 19 ? -6.389 -0.539 -12.531 1.00 74.14 19 GLU A C 3
ATOM 1356 O O . GLU A 1 19 ? -6.418 0.625 -12.930 1.00 72.02 19 GLU A O 3
ATOM 1368 N N . HIS A 1 20 ? -6.547 -1.584 -13.338 1.00 54.21 20 HIS A N 3
ATOM 1369 C CA . HIS A 1 20 ? -6.769 -1.418 -14.769 1.00 32.33 20 HIS A CA 3
ATOM 1370 C C . HIS A 1 20 ? -5.558 -0.771 -15.436 1.00 11.34 20 HIS A C 3
ATOM 1371 O O . HIS A 1 20 ? -5.700 0.073 -16.321 1.00 3.22 20 HIS A O 3
ATOM 1385 N N . LEU A 1 21 ? -4.367 -1.172 -15.004 1.00 23.11 21 LEU A N 3
ATOM 1386 C CA . LEU A 1 21 ? -3.131 -0.632 -15.557 1.00 74.34 21 LEU A CA 3
ATOM 1387 C C . LEU A 1 21 ? -2.079 -1.726 -15.713 1.00 11.03 21 LEU A C 3
ATOM 1388 O O . LEU A 1 21 ? -2.153 -2.770 -15.065 1.00 63.44 21 LEU A O 3
ATOM 1404 N N . THR A 1 22 ? -1.097 -1.478 -16.575 1.00 25.54 22 THR A N 3
ATOM 1405 C CA . THR A 1 22 ? -0.030 -2.441 -16.814 1.00 10.11 22 THR A CA 3
ATOM 1406 C C . THR A 1 22 ? 1.293 -1.737 -17.093 1.00 60.43 22 THR A C 3
ATOM 1407 O O . THR A 1 22 ? 1.404 -0.952 -18.036 1.00 51.15 22 THR A O 3
ATOM 1418 N N . CYS A 1 23 ? 2.295 -2.022 -16.269 1.00 22.32 23 CYS A N 3
ATOM 1419 C CA . CYS A 1 23 ? 3.612 -1.416 -16.426 1.00 64.13 23 CYS A CA 3
ATOM 1420 C C . CYS A 1 23 ? 4.123 -1.589 -17.853 1.00 21.21 23 CYS A C 3
ATOM 1421 O O . CYS A 1 23 ? 4.549 -2.677 -18.244 1.00 12.22 23 CYS A O 3
ATOM 1428 N N . HIS A 1 24 ? 4.078 -0.510 -18.627 1.00 14.41 24 HIS A N 3
ATOM 1429 C CA . HIS A 1 24 ? 4.537 -0.541 -20.011 1.00 30.05 24 HIS A CA 3
ATOM 1430 C C . HIS A 1 24 ? 6.054 -0.391 -20.084 1.00 13.33 24 HIS A C 3
ATOM 1431 O O . HIS A 1 24 ? 6.608 0.629 -19.672 1.00 4.21 24 HIS A O 3
ATOM 1445 N N . VAL A 1 25 ? 6.720 -1.414 -20.610 1.00 52.03 25 VAL A N 3
ATOM 1446 C CA . VAL A 1 25 ? 8.173 -1.395 -20.738 1.00 34.22 25 VAL A CA 3
ATOM 1447 C C . VAL A 1 25 ? 8.614 -0.474 -21.869 1.00 4.33 25 VAL A C 3
ATOM 1448 O O . VAL A 1 25 ? 9.459 0.401 -21.679 1.00 73.12 25 VAL A O 3
ATOM 1461 N N . LYS A 1 26 ? 8.036 -0.675 -23.048 1.00 23.53 26 LYS A N 3
ATOM 1462 C CA . LYS A 1 26 ? 8.367 0.138 -24.212 1.00 52.14 26 LYS A CA 3
ATOM 1463 C C . LYS A 1 26 ? 8.060 1.609 -23.953 1.00 44.54 26 LYS A C 3
ATOM 1464 O O . LYS A 1 26 ? 8.967 2.438 -23.868 1.00 31.42 26 LYS A O 3
ATOM 1483 N N . HIS A 1 27 ? 6.775 1.927 -23.828 1.00 44.24 27 HIS A N 3
ATOM 1484 C CA . HIS A 1 27 ? 6.349 3.299 -23.576 1.00 33.30 27 HIS A CA 3
ATOM 1485 C C . HIS A 1 27 ? 7.063 3.875 -22.357 1.00 1.20 27 HIS A C 3
ATOM 1486 O O . HIS A 1 27 ? 7.654 4.953 -22.423 1.00 62.14 27 HIS A O 3
ATOM 1500 N N . GLY A 1 28 ? 7.005 3.150 -21.244 1.00 63.32 28 GLY A N 3
ATOM 1501 C CA . GLY A 1 28 ? 7.649 3.605 -20.026 1.00 41.42 28 GLY A CA 3
ATOM 1502 C C . GLY A 1 28 ? 6.678 4.264 -19.068 1.00 44.21 28 GLY A C 3
ATOM 1503 O O . GLY A 1 28 ? 7.039 5.197 -18.350 1.00 75.22 28 GLY A O 3
ATOM 1507 N N . TRP A 1 29 ? 5.440 3.781 -19.056 1.00 44.42 29 TRP A N 3
ATOM 1508 C CA . TRP A 1 29 ? 4.413 4.330 -18.179 1.00 12.35 29 TRP A CA 3
ATOM 1509 C C . TRP A 1 29 ? 3.162 3.458 -18.192 1.00 4.24 29 TRP A C 3
ATOM 1510 O O . TRP A 1 29 ? 2.776 2.926 -19.234 1.00 70.40 29 TRP A O 3
ATOM 1531 N N . CYS A 1 30 ? 2.533 3.317 -17.031 1.00 35.33 30 CYS A N 3
ATOM 1532 C CA . CYS A 1 30 ? 1.325 2.508 -16.910 1.00 32.35 30 CYS A CA 3
ATOM 1533 C C . CYS A 1 30 ? 0.219 3.044 -17.814 1.00 3.31 30 CYS A C 3
ATOM 1534 O O . CYS A 1 30 ? -0.035 4.248 -17.857 1.00 51.11 30 CYS A O 3
ATOM 1541 N N . VAL A 1 31 ? -0.435 2.140 -18.537 1.00 72.11 31 VAL A N 3
ATOM 1542 C CA . VAL A 1 31 ? -1.515 2.521 -19.440 1.00 42.24 31 VAL A CA 3
ATOM 1543 C C . VAL A 1 31 ? -2.786 1.736 -19.138 1.00 52.31 31 VAL A C 3
ATOM 1544 O O . VAL A 1 31 ? -2.735 0.648 -18.563 1.00 13.23 31 VAL A O 3
ATOM 1557 N N . TRP A 1 32 ? -3.926 2.294 -19.529 1.00 62.21 32 TRP A N 3
ATOM 1558 C CA . TRP A 1 32 ? -5.213 1.645 -19.299 1.00 15.11 32 TRP A CA 3
ATOM 1559 C C . TRP A 1 32 ? -5.249 0.265 -19.946 1.00 43.32 32 TRP A C 3
ATOM 1560 O O . TRP A 1 32 ? -5.150 0.138 -21.167 1.00 4.30 32 TRP A O 3
ATOM 1581 N N . ASP A 1 33 ? -5.393 -0.766 -19.121 1.00 22.22 33 ASP A N 3
ATOM 1582 C CA . ASP A 1 33 ? -5.443 -2.138 -19.612 1.00 60.23 33 ASP A CA 3
ATOM 1583 C C . ASP A 1 33 ? -6.024 -3.072 -18.556 1.00 63.31 33 ASP A C 3
ATOM 1584 O O . ASP A 1 33 ? -6.314 -2.656 -17.435 1.00 75.33 33 ASP A O 3
ATOM 1593 N N . GLY A 1 34 ? -6.193 -4.340 -18.922 1.00 24.11 34 GLY A N 3
ATOM 1594 C CA . GLY A 1 34 ? -6.739 -5.314 -17.995 1.00 40.23 34 GLY A CA 3
ATOM 1595 C C . GLY A 1 34 ? -8.242 -5.460 -18.128 1.00 15.30 34 GLY A C 3
ATOM 1596 O O . GLY A 1 34 ? -8.807 -6.495 -17.771 1.00 4.23 34 GLY A O 3
ATOM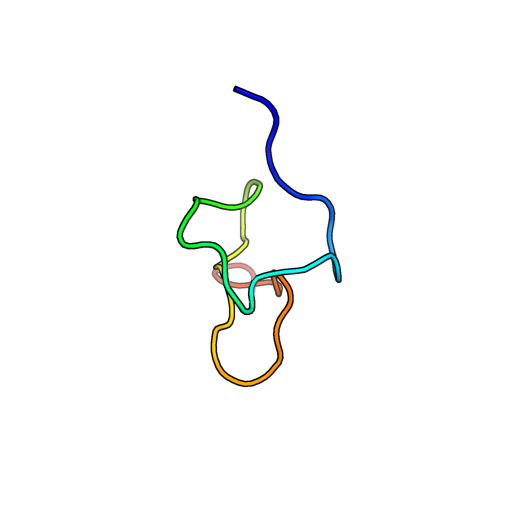 1600 N N . THR A 1 35 ? -8.894 -4.422 -18.642 1.00 31.01 35 THR A N 3
ATOM 1601 C CA . THR A 1 35 ? -10.340 -4.438 -18.818 1.00 1.11 35 THR A CA 3
ATOM 1602 C C . THR A 1 35 ? -10.714 -4.527 -20.294 1.00 53.43 35 THR A C 3
ATOM 1603 O O . THR A 1 35 ? -10.712 -3.522 -21.005 1.00 32.10 35 THR A O 3
ATOM 1614 N N . ILE A 1 36 ? -11.033 -5.734 -20.747 1.00 53.01 36 ILE A N 3
ATOM 1615 C CA . ILE A 1 36 ? -11.410 -5.952 -22.138 1.00 55.20 36 ILE A CA 3
ATOM 1616 C C . ILE A 1 36 ? -12.847 -5.510 -22.394 1.00 21.45 36 ILE A C 3
ATOM 1617 O O . ILE A 1 36 ? -13.744 -5.791 -21.599 1.00 13.22 36 ILE A O 3
ATOM 1636 N N . GLY A 1 1 ? 2.673 0.337 0.111 1.00 22.34 1 GLY A N 4
ATOM 1637 C CA . GLY A 1 1 ? 3.185 0.777 -1.174 1.00 53.15 1 GLY A CA 4
ATOM 1638 C C . GLY A 1 1 ? 2.079 1.146 -2.143 1.00 14.54 1 GLY A C 4
ATOM 1639 O O . GLY A 1 1 ? 1.406 0.272 -2.690 1.00 71.14 1 GLY A O 4
ATOM 1643 N N . ASP A 1 2 ? 1.887 2.444 -2.353 1.00 54.43 2 ASP A N 4
ATOM 1644 C CA . ASP A 1 2 ? 0.854 2.927 -3.262 1.00 52.52 2 ASP A CA 4
ATOM 1645 C C . ASP A 1 2 ? 1.150 2.501 -4.698 1.00 13.24 2 ASP A C 4
ATOM 1646 O O . ASP A 1 2 ? 2.260 2.073 -5.013 1.00 54.24 2 ASP A O 4
ATOM 1655 N N . CYS A 1 3 ? 0.148 2.619 -5.562 1.00 2.22 3 CYS A N 4
ATOM 1656 C CA . CYS A 1 3 ? 0.298 2.244 -6.963 1.00 33.24 3 CYS A CA 4
ATOM 1657 C C . CYS A 1 3 ? 0.727 3.444 -7.803 1.00 20.50 3 CYS A C 4
ATOM 1658 O O . CYS A 1 3 ? 0.224 4.554 -7.623 1.00 30.11 3 CYS A O 4
ATOM 1665 N N . HIS A 1 4 ? 1.659 3.213 -8.723 1.00 11.44 4 HIS A N 4
ATOM 1666 C CA . HIS A 1 4 ? 2.154 4.274 -9.593 1.00 52.54 4 HIS A CA 4
ATOM 1667 C C . HIS A 1 4 ? 1.002 4.973 -10.307 1.00 32.01 4 HIS A C 4
ATOM 1668 O O . HIS A 1 4 ? 0.113 4.323 -10.858 1.00 73.10 4 HIS A O 4
ATOM 1682 N N . LYS A 1 5 ? 1.022 6.303 -10.295 1.00 45.33 5 LYS A N 4
ATOM 1683 C CA . LYS A 1 5 ? -0.019 7.090 -10.942 1.00 31.22 5 LYS A CA 4
ATOM 1684 C C . LYS A 1 5 ? 0.016 6.900 -12.456 1.00 21.25 5 LYS A C 4
ATOM 1685 O O . LYS A 1 5 ? 1.038 6.507 -13.018 1.00 11.12 5 LYS A O 4
ATOM 1704 N N . PHE A 1 6 ? -1.107 7.183 -13.109 1.00 73.15 6 PHE A N 4
ATOM 1705 C CA . PHE A 1 6 ? -1.203 7.045 -14.557 1.00 50.12 6 PHE A CA 4
ATOM 1706 C C . PHE A 1 6 ? -0.065 7.786 -15.253 1.00 13.15 6 PHE A C 4
ATOM 1707 O O . PHE A 1 6 ? 0.397 8.823 -14.778 1.00 51.44 6 PHE A O 4
ATOM 1724 N N . LEU A 1 7 ? 0.383 7.245 -16.381 1.00 5.23 7 LEU A N 4
ATOM 1725 C CA . LEU A 1 7 ? 1.468 7.853 -17.142 1.00 24.30 7 LEU A CA 4
ATOM 1726 C C . LEU A 1 7 ? 2.690 8.084 -16.260 1.00 11.34 7 LEU A C 4
ATOM 1727 O O . LEU A 1 7 ? 3.409 9.069 -16.422 1.00 41.11 7 LEU A O 4
ATOM 1743 N N . GLY A 1 8 ? 2.921 7.166 -15.326 1.00 12.22 8 GLY A N 4
ATOM 1744 C CA . GLY A 1 8 ? 4.058 7.287 -14.433 1.00 45.23 8 GLY A CA 4
ATOM 1745 C C . GLY A 1 8 ? 5.376 7.013 -15.132 1.00 62.24 8 GLY A C 4
ATOM 1746 O O . GLY A 1 8 ? 5.617 7.511 -16.233 1.00 31.34 8 GLY A O 4
ATOM 1750 N N . TRP A 1 9 ? 6.230 6.224 -14.492 1.00 23.43 9 TRP A N 4
ATOM 1751 C CA . TRP A 1 9 ? 7.531 5.887 -15.059 1.00 64.03 9 TRP A CA 4
ATOM 1752 C C . TRP A 1 9 ? 7.910 4.445 -14.735 1.00 51.22 9 TRP A C 4
ATOM 1753 O O . TRP A 1 9 ? 8.019 4.068 -13.569 1.00 32.43 9 TRP A O 4
ATOM 1774 N N . CYS A 1 10 ? 8.108 3.643 -15.776 1.00 24.53 10 CYS A N 4
ATOM 1775 C CA . CYS A 1 10 ? 8.473 2.243 -15.603 1.00 62.13 10 CYS A CA 4
ATOM 1776 C C . CYS A 1 10 ? 9.928 2.007 -16.000 1.00 11.21 10 CYS A C 4
ATOM 1777 O O . CYS A 1 10 ? 10.623 1.191 -15.395 1.00 21.41 10 CYS A O 4
ATOM 1784 N N . ARG A 1 11 ? 10.382 2.729 -17.020 1.00 35.20 11 ARG A N 4
ATOM 1785 C CA . ARG A 1 11 ? 11.752 2.598 -17.498 1.00 1.23 11 ARG A CA 4
ATOM 1786 C C . ARG A 1 11 ? 12.745 2.735 -16.348 1.00 23.21 11 ARG A C 4
ATOM 1787 O O . ARG A 1 11 ? 12.842 3.788 -15.720 1.00 0.35 11 ARG A O 4
ATOM 1808 N N . GLY A 1 12 ? 13.481 1.661 -16.078 1.00 72.12 12 GLY A N 4
ATOM 1809 C CA . GLY A 1 12 ? 14.457 1.682 -15.002 1.00 4.35 12 GLY A CA 4
ATOM 1810 C C . GLY A 1 12 ? 13.951 1.000 -13.747 1.00 14.23 12 GLY A C 4
ATOM 1811 O O . GLY A 1 12 ? 14.726 0.398 -13.006 1.00 51.35 12 GLY A O 4
ATOM 1815 N N . GLU A 1 13 ? 12.646 1.095 -13.508 1.00 44.24 13 GLU A N 4
ATOM 1816 C CA . GLU A 1 13 ? 12.039 0.484 -12.332 1.00 24.44 13 GLU A CA 4
ATOM 1817 C C . GLU A 1 13 ? 11.222 -0.746 -12.719 1.00 75.43 13 GLU A C 4
ATOM 1818 O O . GLU A 1 13 ? 10.950 -0.979 -13.896 1.00 75.31 13 GLU A O 4
ATOM 1830 N N . LYS A 1 14 ? 10.833 -1.528 -11.718 1.00 22.24 14 LYS A N 4
ATOM 1831 C CA . LYS A 1 14 ? 10.046 -2.733 -11.950 1.00 12.15 14 LYS A CA 4
ATOM 1832 C C . LYS A 1 14 ? 8.966 -2.892 -10.885 1.00 41.21 14 LYS A C 4
ATOM 1833 O O . LYS A 1 14 ? 8.961 -3.865 -10.132 1.00 44.21 14 LYS A O 4
ATOM 1852 N N . ASP A 1 15 ? 8.051 -1.930 -10.829 1.00 23.24 15 ASP A N 4
ATOM 1853 C CA . ASP A 1 15 ? 6.963 -1.964 -9.858 1.00 22.13 15 ASP A CA 4
ATOM 1854 C C . ASP A 1 15 ? 5.614 -2.094 -10.557 1.00 33.05 15 ASP A C 4
ATOM 1855 O O . ASP A 1 15 ? 5.473 -1.803 -11.745 1.00 5.33 15 ASP A O 4
ATOM 1864 N N . PRO A 1 16 ? 4.598 -2.544 -9.805 1.00 33.04 16 PRO A N 4
ATOM 1865 C CA . PRO A 1 16 ? 3.243 -2.722 -10.333 1.00 40.11 16 PRO A CA 4
ATOM 1866 C C . PRO A 1 16 ? 2.558 -1.395 -10.638 1.00 11.13 16 PRO A C 4
ATOM 1867 O O . PRO A 1 16 ? 3.174 -0.332 -10.547 1.00 41.12 16 PRO A O 4
ATOM 1878 N N . CYS A 1 17 ? 1.282 -1.461 -10.999 1.00 74.34 17 CYS A N 4
ATOM 1879 C CA . CYS A 1 17 ? 0.513 -0.263 -11.318 1.00 25.42 17 CYS A CA 4
ATOM 1880 C C . CYS A 1 17 ? -0.854 -0.298 -10.640 1.00 61.24 17 CYS A C 4
ATOM 1881 O O . CYS A 1 17 ? -1.208 -1.276 -9.983 1.00 31.32 17 CYS A O 4
ATOM 1888 N N . CYS A 1 18 ? -1.616 0.777 -10.806 1.00 42.23 18 CYS A N 4
ATOM 1889 C CA . CYS A 1 18 ? -2.944 0.872 -10.210 1.00 10.05 18 CYS A CA 4
ATOM 1890 C C . CYS A 1 18 ? -3.917 -0.086 -10.894 1.00 0.20 18 CYS A C 4
ATOM 1891 O O . CYS A 1 18 ? -3.524 -0.875 -11.753 1.00 65.33 18 CYS A O 4
ATOM 1898 N N . GLU A 1 19 ? -5.185 -0.007 -10.506 1.00 24.13 19 GLU A N 4
ATOM 1899 C CA . GLU A 1 19 ? -6.213 -0.868 -11.081 1.00 53.32 19 GLU A CA 4
ATOM 1900 C C . GLU A 1 19 ? -6.418 -0.557 -12.561 1.00 74.14 19 GLU A C 4
ATOM 1901 O O . GLU A 1 19 ? -6.445 0.607 -12.963 1.00 72.02 19 GLU A O 4
ATOM 1913 N N . HIS A 1 20 ? -6.559 -1.605 -13.366 1.00 54.21 20 HIS A N 4
ATOM 1914 C CA . HIS A 1 20 ? -6.761 -1.445 -14.801 1.00 32.33 20 HIS A CA 4
ATOM 1915 C C . HIS A 1 20 ? -5.543 -0.793 -15.452 1.00 11.34 20 HIS A C 4
ATOM 1916 O O . HIS A 1 20 ? -5.678 0.055 -16.335 1.00 3.22 20 HIS A O 4
ATOM 1930 N N . LEU A 1 21 ? -4.357 -1.194 -15.009 1.00 23.11 21 LEU A N 4
ATOM 1931 C CA . LEU A 1 21 ? -3.115 -0.649 -15.547 1.00 74.34 21 LEU A CA 4
ATOM 1932 C C . LEU A 1 21 ? -2.061 -1.741 -15.696 1.00 11.03 21 LEU A C 4
ATOM 1933 O O . LEU A 1 21 ? -2.131 -2.781 -15.040 1.00 63.44 21 LEU A O 4
ATOM 1949 N N . THR A 1 22 ? -1.082 -1.497 -16.562 1.00 25.54 22 THR A N 4
ATOM 1950 C CA . THR A 1 22 ? -0.011 -2.458 -16.795 1.00 10.11 22 THR A CA 4
ATOM 1951 C C . THR A 1 22 ? 1.309 -1.752 -17.081 1.00 60.43 22 THR A C 4
ATOM 1952 O O . THR A 1 22 ? 1.413 -0.964 -18.022 1.00 51.15 22 THR A O 4
ATOM 1963 N N . CYS A 1 23 ? 2.317 -2.039 -16.264 1.00 22.32 23 CYS A N 4
ATOM 1964 C CA . CYS A 1 23 ? 3.633 -1.432 -16.430 1.00 64.13 23 CYS A CA 4
ATOM 1965 C C . CYS A 1 23 ? 4.133 -1.599 -17.861 1.00 21.21 23 CYS A C 4
ATOM 1966 O O . CYS A 1 23 ? 4.556 -2.685 -18.259 1.00 12.22 23 CYS A O 4
ATOM 1973 N N . HIS A 1 24 ? 4.082 -0.517 -18.630 1.00 14.41 24 HIS A N 4
ATOM 1974 C CA . HIS A 1 24 ? 4.532 -0.542 -20.018 1.00 30.05 24 HIS A CA 4
ATOM 1975 C C . HIS A 1 24 ? 6.048 -0.394 -20.100 1.00 13.33 24 HIS A C 4
ATOM 1976 O O . HIS A 1 24 ? 6.604 0.628 -19.697 1.00 4.21 24 HIS A O 4
ATOM 1990 N N . VAL A 1 25 ? 6.711 -1.419 -20.625 1.00 52.03 25 VAL A N 4
ATOM 1991 C CA . VAL A 1 25 ? 8.162 -1.402 -20.760 1.00 34.22 25 VAL A CA 4
ATOM 1992 C C . VAL A 1 25 ? 8.597 -0.476 -21.890 1.00 4.33 25 VAL A C 4
ATOM 1993 O O . VAL A 1 25 ? 9.445 0.397 -21.701 1.00 73.12 25 VAL A O 4
ATOM 2006 N N . LYS A 1 26 ? 8.012 -0.671 -23.067 1.00 23.53 26 LYS A N 4
ATOM 2007 C CA . LYS A 1 26 ? 8.337 0.149 -24.228 1.00 52.14 26 LYS A CA 4
ATOM 2008 C C . LYS A 1 26 ? 8.040 1.620 -23.957 1.00 44.54 26 LYS A C 4
ATOM 2009 O O . LYS A 1 26 ? 8.953 2.443 -23.874 1.00 31.42 26 LYS A O 4
ATOM 2028 N N . HIS A 1 27 ? 6.759 1.945 -23.817 1.00 44.24 27 HIS A N 4
ATOM 2029 C CA . HIS A 1 27 ? 6.342 3.317 -23.553 1.00 33.30 27 HIS A CA 4
ATOM 2030 C C . HIS A 1 27 ? 7.064 3.878 -22.332 1.00 1.20 27 HIS A C 4
ATOM 2031 O O . HIS A 1 27 ? 7.662 4.953 -22.390 1.00 62.14 27 HIS A O 4
ATOM 2045 N N . GLY A 1 28 ? 7.006 3.143 -21.225 1.00 63.32 28 GLY A N 4
ATOM 2046 C CA . GLY A 1 28 ? 7.657 3.585 -20.006 1.00 41.42 28 GLY A CA 4
ATOM 2047 C C . GLY A 1 28 ? 6.693 4.241 -19.038 1.00 44.21 28 GLY A C 4
ATOM 2048 O O . GLY A 1 28 ? 7.059 5.176 -18.326 1.00 75.22 28 GLY A O 4
ATOM 2052 N N . TRP A 1 29 ? 5.458 3.752 -19.013 1.00 44.42 29 TRP A N 4
ATOM 2053 C CA . TRP A 1 29 ? 4.438 4.300 -18.126 1.00 12.35 29 TRP A CA 4
ATOM 2054 C C . TRP A 1 29 ? 3.182 3.436 -18.142 1.00 4.24 29 TRP A C 4
ATOM 2055 O O . TRP A 1 29 ? 2.784 2.920 -19.188 1.00 70.40 29 TRP A O 4
ATOM 2076 N N . CYS A 1 30 ? 2.559 3.282 -16.978 1.00 35.33 30 CYS A N 4
ATOM 2077 C CA . CYS A 1 30 ? 1.347 2.480 -16.859 1.00 32.35 30 CYS A CA 4
ATOM 2078 C C . CYS A 1 30 ? 0.243 3.026 -17.759 1.00 3.31 30 CYS A C 4
ATOM 2079 O O . CYS A 1 30 ? -0.010 4.230 -17.788 1.00 51.11 30 CYS A O 4
ATOM 2086 N N . VAL A 1 31 ? -0.412 2.131 -18.492 1.00 72.11 31 VAL A N 4
ATOM 2087 C CA . VAL A 1 31 ? -1.491 2.522 -19.391 1.00 42.24 31 VAL A CA 4
ATOM 2088 C C . VAL A 1 31 ? -2.757 1.720 -19.114 1.00 52.31 31 VAL A C 4
ATOM 2089 O O . VAL A 1 31 ? -2.698 0.622 -18.558 1.00 13.23 31 VAL A O 4
ATOM 2102 N N . TRP A 1 32 ? -3.899 2.273 -19.504 1.00 62.21 32 TRP A N 4
ATOM 2103 C CA . TRP A 1 32 ? -5.181 1.608 -19.296 1.00 15.11 32 TRP A CA 4
ATOM 2104 C C . TRP A 1 32 ? -5.196 0.237 -19.963 1.00 43.32 32 TRP A C 4
ATOM 2105 O O . TRP A 1 32 ? -4.613 0.049 -21.031 1.00 4.30 32 TRP A O 4
ATOM 2126 N N . ASP A 1 33 ? -5.866 -0.718 -19.327 1.00 22.22 33 ASP A N 4
ATOM 2127 C CA . ASP A 1 33 ? -5.958 -2.072 -19.860 1.00 60.23 33 ASP A CA 4
ATOM 2128 C C . ASP A 1 33 ? -7.286 -2.718 -19.475 1.00 63.31 33 ASP A C 4
ATOM 2129 O O . ASP A 1 33 ? -7.633 -2.792 -18.297 1.00 75.33 33 ASP A O 4
ATOM 2138 N N . GLY A 1 34 ? -8.025 -3.183 -20.478 1.00 24.11 34 GLY A N 4
ATOM 2139 C CA . GLY A 1 34 ? -9.306 -3.816 -20.224 1.00 40.23 34 GLY A CA 4
ATOM 2140 C C . GLY A 1 34 ? -10.470 -2.863 -20.408 1.00 15.30 34 GLY A C 4
ATOM 2141 O O . GLY A 1 34 ? -11.596 -3.288 -20.666 1.00 4.23 34 GLY A O 4
ATOM 2145 N N . THR A 1 35 ? -10.199 -1.568 -20.275 1.00 31.01 35 THR A N 4
ATOM 2146 C CA . THR A 1 35 ? -11.233 -0.552 -20.424 1.00 1.11 35 THR A CA 4
ATOM 2147 C C . THR A 1 35 ? -11.715 -0.468 -21.868 1.00 53.43 35 THR A C 4
ATOM 2148 O O . THR A 1 35 ? -10.993 -0.834 -22.797 1.00 32.10 35 THR A O 4
ATOM 2159 N N . ILE A 1 36 ? -12.940 0.015 -22.051 1.00 53.01 36 ILE A N 4
ATOM 2160 C CA . ILE A 1 36 ? -13.518 0.149 -23.382 1.00 55.20 36 ILE A CA 4
ATOM 2161 C C . ILE A 1 36 ? -13.634 1.614 -23.787 1.00 21.45 36 ILE A C 4
ATOM 2162 O O . ILE A 1 36 ? -13.805 2.490 -22.940 1.00 13.22 36 ILE A O 4
ATOM 2181 N N . GLY A 1 1 ? 3.823 -0.373 -1.787 1.00 22.34 1 GLY A N 5
ATOM 2182 C CA . GLY A 1 1 ? 2.634 0.195 -1.178 1.00 53.15 1 GLY A CA 5
ATOM 2183 C C . GLY A 1 1 ? 1.680 0.776 -2.203 1.00 14.54 1 GLY A C 5
ATOM 2184 O O . GLY A 1 1 ? 0.984 0.039 -2.901 1.00 71.14 1 GLY A O 5
ATOM 2188 N N . ASP A 1 2 ? 1.644 2.101 -2.290 1.00 54.43 2 ASP A N 5
ATOM 2189 C CA . ASP A 1 2 ? 0.767 2.781 -3.236 1.00 52.52 2 ASP A CA 5
ATOM 2190 C C . ASP A 1 2 ? 1.062 2.339 -4.667 1.00 13.24 2 ASP A C 5
ATOM 2191 O O . ASP A 1 2 ? 2.108 1.750 -4.942 1.00 54.24 2 ASP A O 5
ATOM 2200 N N . CYS A 1 3 ? 0.133 2.624 -5.572 1.00 2.22 3 CYS A N 5
ATOM 2201 C CA . CYS A 1 3 ? 0.290 2.254 -6.973 1.00 33.24 3 CYS A CA 5
ATOM 2202 C C . CYS A 1 3 ? 0.721 3.458 -7.808 1.00 20.50 3 CYS A C 5
ATOM 2203 O O . CYS A 1 3 ? 0.224 4.568 -7.619 1.00 30.11 3 CYS A O 5
ATOM 2210 N N . HIS A 1 4 ? 1.648 3.228 -8.732 1.00 11.44 4 HIS A N 5
ATOM 2211 C CA . HIS A 1 4 ? 2.146 4.292 -9.597 1.00 52.54 4 HIS A CA 5
ATOM 2212 C C . HIS A 1 4 ? 0.994 4.998 -10.306 1.00 32.01 4 HIS A C 5
ATOM 2213 O O . HIS A 1 4 ? 0.093 4.354 -10.842 1.00 73.10 4 HIS A O 5
ATOM 2227 N N . LYS A 1 5 ? 1.031 6.327 -10.304 1.00 45.33 5 LYS A N 5
ATOM 2228 C CA . LYS A 1 5 ? -0.009 7.121 -10.947 1.00 31.22 5 LYS A CA 5
ATOM 2229 C C . LYS A 1 5 ? 0.018 6.932 -12.461 1.00 21.25 5 LYS A C 5
ATOM 2230 O O . LYS A 1 5 ? 1.041 6.546 -13.029 1.00 11.12 5 LYS A O 5
ATOM 2249 N N . PHE A 1 6 ? -1.111 7.203 -13.106 1.00 73.15 6 PHE A N 5
ATOM 2250 C CA . PHE A 1 6 ? -1.215 7.063 -14.554 1.00 50.12 6 PHE A CA 5
ATOM 2251 C C . PHE A 1 6 ? -0.092 7.818 -15.257 1.00 13.15 6 PHE A C 5
ATOM 2252 O O . PHE A 1 6 ? 0.336 8.881 -14.804 1.00 51.44 6 PHE A O 5
ATOM 2269 N N . LEU A 1 7 ? 0.383 7.263 -16.366 1.00 5.23 7 LEU A N 5
ATOM 2270 C CA . LEU A 1 7 ? 1.457 7.883 -17.134 1.00 24.30 7 LEU A CA 5
ATOM 2271 C C . LEU A 1 7 ? 2.677 8.139 -16.254 1.00 11.34 7 LEU A C 5
ATOM 2272 O O . LEU A 1 7 ? 3.341 9.168 -16.379 1.00 41.11 7 LEU A O 5
ATOM 2288 N N . GLY A 1 8 ? 2.967 7.195 -15.364 1.00 12.22 8 GLY A N 5
ATOM 2289 C CA . GLY A 1 8 ? 4.107 7.338 -14.477 1.00 45.23 8 GLY A CA 5
ATOM 2290 C C . GLY A 1 8 ? 5.422 7.048 -15.173 1.00 62.24 8 GLY A C 5
ATOM 2291 O O . GLY A 1 8 ? 5.668 7.537 -16.276 1.00 31.34 8 GLY A O 5
ATOM 2295 N N . TRP A 1 9 ? 6.269 6.255 -14.528 1.00 23.43 9 TRP A N 5
ATOM 2296 C CA . TRP A 1 9 ? 7.567 5.903 -15.092 1.00 64.03 9 TRP A CA 5
ATOM 2297 C C . TRP A 1 9 ? 7.933 4.461 -14.758 1.00 51.22 9 TRP A C 5
ATOM 2298 O O . TRP A 1 9 ? 8.042 4.093 -13.588 1.00 32.43 9 TRP A O 5
ATOM 2319 N N . CYS A 1 10 ? 8.124 3.649 -15.793 1.00 24.53 10 CYS A N 5
ATOM 2320 C CA . CYS A 1 10 ? 8.477 2.246 -15.609 1.00 62.13 10 CYS A CA 5
ATOM 2321 C C . CYS A 1 10 ? 9.931 1.997 -16.000 1.00 11.21 10 CYS A C 5
ATOM 2322 O O . CYS A 1 10 ? 10.616 1.175 -15.391 1.00 21.41 10 CYS A O 5
ATOM 2329 N N . ARG A 1 11 ? 10.395 2.711 -17.020 1.00 35.20 11 ARG A N 5
ATOM 2330 C CA . ARG A 1 11 ? 11.766 2.567 -17.493 1.00 1.23 11 ARG A CA 5
ATOM 2331 C C . ARG A 1 11 ? 12.756 2.697 -16.339 1.00 23.21 11 ARG A C 5
ATOM 2332 O O . ARG A 1 11 ? 12.864 3.752 -15.717 1.00 0.35 11 ARG A O 5
ATOM 2353 N N . GLY A 1 12 ? 13.475 1.614 -16.059 1.00 72.12 12 GLY A N 5
ATOM 2354 C CA . GLY A 1 12 ? 14.447 1.628 -14.980 1.00 4.35 12 GLY A CA 5
ATOM 2355 C C . GLY A 1 12 ? 13.930 0.948 -13.728 1.00 14.23 12 GLY A C 5
ATOM 2356 O O . GLY A 1 12 ? 14.699 0.338 -12.984 1.00 51.35 12 GLY A O 5
ATOM 2360 N N . GLU A 1 13 ? 12.626 1.053 -13.494 1.00 44.24 13 GLU A N 5
ATOM 2361 C CA . GLU A 1 13 ? 12.010 0.445 -12.320 1.00 24.44 13 GLU A CA 5
ATOM 2362 C C . GLU A 1 13 ? 11.196 -0.786 -12.709 1.00 75.43 13 GLU A C 5
ATOM 2363 O O . GLU A 1 13 ? 10.932 -1.023 -13.888 1.00 75.31 13 GLU A O 5
ATOM 2375 N N . LYS A 1 14 ? 10.804 -1.569 -11.710 1.00 22.24 14 LYS A N 5
ATOM 2376 C CA . LYS A 1 14 ? 10.020 -2.776 -11.945 1.00 12.15 14 LYS A CA 5
ATOM 2377 C C . LYS A 1 14 ? 8.936 -2.937 -10.883 1.00 41.21 14 LYS A C 5
ATOM 2378 O O . LYS A 1 14 ? 8.926 -3.915 -10.137 1.00 44.21 14 LYS A O 5
ATOM 2397 N N . ASP A 1 15 ? 8.025 -1.972 -10.823 1.00 23.24 15 ASP A N 5
ATOM 2398 C CA . ASP A 1 15 ? 6.936 -2.007 -9.855 1.00 22.13 15 ASP A CA 5
ATOM 2399 C C . ASP A 1 15 ? 5.588 -2.126 -10.558 1.00 33.05 15 ASP A C 5
ATOM 2400 O O . ASP A 1 15 ? 5.449 -1.825 -11.743 1.00 5.33 15 ASP A O 5
ATOM 2409 N N . PRO A 1 16 ? 4.568 -2.577 -9.811 1.00 33.04 16 PRO A N 5
ATOM 2410 C CA . PRO A 1 16 ? 3.213 -2.746 -10.342 1.00 40.11 16 PRO A CA 5
ATOM 2411 C C . PRO A 1 16 ? 2.534 -1.413 -10.638 1.00 11.13 16 PRO A C 5
ATOM 2412 O O . PRO A 1 16 ? 3.151 -0.353 -10.525 1.00 41.12 16 PRO A O 5
ATOM 2423 N N . CYS A 1 17 ? 1.262 -1.472 -11.015 1.00 74.34 17 CYS A N 5
ATOM 2424 C CA . CYS A 1 17 ? 0.500 -0.270 -11.326 1.00 25.42 17 CYS A CA 5
ATOM 2425 C C . CYS A 1 17 ? -0.868 -0.302 -10.650 1.00 61.24 17 CYS A C 5
ATOM 2426 O O . CYS A 1 17 ? -1.225 -1.279 -9.992 1.00 31.32 17 CYS A O 5
ATOM 2433 N N . CYS A 1 18 ? -1.631 0.774 -10.818 1.00 42.23 18 CYS A N 5
ATOM 2434 C CA . CYS A 1 18 ? -2.958 0.871 -10.224 1.00 10.05 18 CYS A CA 5
ATOM 2435 C C . CYS A 1 18 ? -3.931 -0.087 -10.908 1.00 0.20 18 CYS A C 5
ATOM 2436 O O . CYS A 1 18 ? -3.537 -0.878 -11.764 1.00 65.33 18 CYS A O 5
ATOM 2443 N N . GLU A 1 19 ? -5.200 -0.006 -10.523 1.00 24.13 19 GLU A N 5
ATOM 2444 C CA . GLU A 1 19 ? -6.228 -0.866 -11.099 1.00 53.32 19 GLU A CA 5
ATOM 2445 C C . GLU A 1 19 ? -6.426 -0.561 -12.581 1.00 74.14 19 GLU A C 5
ATOM 2446 O O . GLU A 1 19 ? -6.455 0.602 -12.987 1.00 72.02 19 GLU A O 5
ATOM 2458 N N . HIS A 1 20 ? -6.560 -1.611 -13.383 1.00 54.21 20 HIS A N 5
ATOM 2459 C CA . HIS A 1 20 ? -6.755 -1.457 -14.820 1.00 32.33 20 HIS A CA 5
ATOM 2460 C C . HIS A 1 20 ? -5.536 -0.805 -15.467 1.00 11.34 20 HIS A C 5
ATOM 2461 O O . HIS A 1 20 ? -5.667 0.038 -16.355 1.00 3.22 20 HIS A O 5
ATOM 2475 N N . LEU A 1 21 ? -4.351 -1.200 -15.015 1.00 23.11 21 LEU A N 5
ATOM 2476 C CA . LEU A 1 21 ? -3.108 -0.654 -15.549 1.00 74.34 21 LEU A CA 5
ATOM 2477 C C . LEU A 1 21 ? -2.049 -1.745 -15.687 1.00 11.03 21 LEU A C 5
ATOM 2478 O O . LEU A 1 21 ? -2.119 -2.781 -15.025 1.00 63.44 21 LEU A O 5
ATOM 2494 N N . THR A 1 22 ? -1.068 -1.502 -16.550 1.00 25.54 22 THR A N 5
ATOM 2495 C CA . THR A 1 22 ? 0.006 -2.462 -16.774 1.00 10.11 22 THR A CA 5
ATOM 2496 C C . THR A 1 22 ? 1.324 -1.754 -17.064 1.00 60.43 22 THR A C 5
ATOM 2497 O O . THR A 1 22 ? 1.420 -0.955 -17.997 1.00 51.15 22 THR A O 5
ATOM 2508 N N . CYS A 1 23 ? 2.340 -2.053 -16.262 1.00 22.32 23 CYS A N 5
ATOM 2509 C CA . CYS A 1 23 ? 3.655 -1.445 -16.432 1.00 64.13 23 CYS A CA 5
ATOM 2510 C C . CYS A 1 23 ? 4.143 -1.601 -17.870 1.00 21.21 23 CYS A C 5
ATOM 2511 O O . CYS A 1 23 ? 4.562 -2.684 -18.281 1.00 12.22 23 CYS A O 5
ATOM 2518 N N . HIS A 1 24 ? 4.087 -0.512 -18.630 1.00 14.41 24 HIS A N 5
ATOM 2519 C CA . HIS A 1 24 ? 4.524 -0.527 -20.022 1.00 30.05 24 HIS A CA 5
ATOM 2520 C C . HIS A 1 24 ? 6.038 -0.361 -20.116 1.00 13.33 24 HIS A C 5
ATOM 2521 O O . HIS A 1 24 ? 6.583 0.680 -19.748 1.00 4.21 24 HIS A O 5
ATOM 2535 N N . VAL A 1 25 ? 6.712 -1.393 -20.614 1.00 52.03 25 VAL A N 5
ATOM 2536 C CA . VAL A 1 25 ? 8.162 -1.361 -20.757 1.00 34.22 25 VAL A CA 5
ATOM 2537 C C . VAL A 1 25 ? 8.582 -0.439 -21.897 1.00 4.33 25 VAL A C 5
ATOM 2538 O O . VAL A 1 25 ? 9.419 0.445 -21.718 1.00 73.12 25 VAL A O 5
ATOM 2551 N N . LYS A 1 26 ? 7.992 -0.652 -23.069 1.00 23.53 26 LYS A N 5
ATOM 2552 C CA . LYS A 1 26 ? 8.302 0.161 -24.239 1.00 52.14 26 LYS A CA 5
ATOM 2553 C C . LYS A 1 26 ? 8.011 1.635 -23.971 1.00 44.54 26 LYS A C 5
ATOM 2554 O O . LYS A 1 26 ? 8.927 2.457 -23.907 1.00 31.42 26 LYS A O 5
ATOM 2573 N N . HIS A 1 27 ? 6.733 1.962 -23.814 1.00 44.24 27 HIS A N 5
ATOM 2574 C CA . HIS A 1 27 ? 6.322 3.336 -23.550 1.00 33.30 27 HIS A CA 5
ATOM 2575 C C . HIS A 1 27 ? 7.048 3.895 -22.331 1.00 1.20 27 HIS A C 5
ATOM 2576 O O . HIS A 1 27 ? 7.643 4.970 -22.389 1.00 62.14 27 HIS A O 5
ATOM 2590 N N . GLY A 1 28 ? 6.993 3.158 -21.226 1.00 63.32 28 GLY A N 5
ATOM 2591 C CA . GLY A 1 28 ? 7.649 3.597 -20.007 1.00 41.42 28 GLY A CA 5
ATOM 2592 C C . GLY A 1 28 ? 6.687 4.250 -19.034 1.00 44.21 28 GLY A C 5
ATOM 2593 O O . GLY A 1 28 ? 7.058 5.174 -18.310 1.00 75.22 28 GLY A O 5
ATOM 2597 N N . TRP A 1 29 ? 5.448 3.771 -19.019 1.00 44.42 29 TRP A N 5
ATOM 2598 C CA . TRP A 1 29 ? 4.430 4.316 -18.128 1.00 12.35 29 TRP A CA 5
ATOM 2599 C C . TRP A 1 29 ? 3.174 3.453 -18.145 1.00 4.24 29 TRP A C 5
ATOM 2600 O O . TRP A 1 29 ? 2.771 2.944 -19.193 1.00 70.40 29 TRP A O 5
ATOM 2621 N N . CYS A 1 30 ? 2.557 3.289 -16.979 1.00 35.33 30 CYS A N 5
ATOM 2622 C CA . CYS A 1 30 ? 1.346 2.486 -16.861 1.00 32.35 30 CYS A CA 5
ATOM 2623 C C . CYS A 1 30 ? 0.240 3.034 -17.758 1.00 3.31 30 CYS A C 5
ATOM 2624 O O . CYS A 1 30 ? -0.014 4.238 -17.787 1.00 51.11 30 CYS A O 5
ATOM 2631 N N . VAL A 1 31 ? -0.416 2.140 -18.491 1.00 72.11 31 VAL A N 5
ATOM 2632 C CA . VAL A 1 31 ? -1.496 2.531 -19.390 1.00 42.24 31 VAL A CA 5
ATOM 2633 C C . VAL A 1 31 ? -2.759 1.722 -19.117 1.00 52.31 31 VAL A C 5
ATOM 2634 O O . VAL A 1 31 ? -2.697 0.622 -18.569 1.00 13.23 31 VAL A O 5
ATOM 2647 N N . TRP A 1 32 ? -3.903 2.274 -19.504 1.00 62.21 32 TRP A N 5
ATOM 2648 C CA . TRP A 1 32 ? -5.182 1.602 -19.301 1.00 15.11 32 TRP A CA 5
ATOM 2649 C C . TRP A 1 32 ? -5.191 0.234 -19.972 1.00 43.32 32 TRP A C 5
ATOM 2650 O O . TRP A 1 32 ? -4.646 0.063 -21.063 1.00 4.30 32 TRP A O 5
ATOM 2671 N N . ASP A 1 33 ? -5.811 -0.739 -19.313 1.00 22.22 33 ASP A N 5
ATOM 2672 C CA . ASP A 1 33 ? -5.891 -2.094 -19.847 1.00 60.23 33 ASP A CA 5
ATOM 2673 C C . ASP A 1 33 ? -7.084 -2.841 -19.259 1.00 63.31 33 ASP A C 5
ATOM 2674 O O . ASP A 1 33 ? -7.233 -2.932 -18.041 1.00 75.33 33 ASP A O 5
ATOM 2683 N N . GLY A 1 34 ? -7.933 -3.373 -20.132 1.00 24.11 34 GLY A N 5
ATOM 2684 C CA . GLY A 1 34 ? -9.103 -4.102 -19.681 1.00 40.23 34 GLY A CA 5
ATOM 2685 C C . GLY A 1 34 ? -10.333 -3.224 -19.584 1.00 15.30 34 GLY A C 5
ATOM 2686 O O . GLY A 1 34 ? -11.462 -3.712 -19.649 1.00 4.23 34 GLY A O 5
ATOM 2690 N N . THR A 1 35 ? -10.119 -1.921 -19.426 1.00 31.01 35 THR A N 5
ATOM 2691 C CA . THR A 1 35 ? -11.219 -0.972 -19.316 1.00 1.11 35 THR A CA 5
ATOM 2692 C C . THR A 1 35 ? -11.840 -0.692 -20.679 1.00 53.43 35 THR A C 5
ATOM 2693 O O . THR A 1 35 ? -11.491 0.286 -21.341 1.00 32.10 35 THR A O 5
ATOM 2704 N N . ILE A 1 36 ? -12.762 -1.554 -21.093 1.00 53.01 36 ILE A N 5
ATOM 2705 C CA . ILE A 1 36 ? -13.433 -1.398 -22.378 1.00 55.20 36 ILE A CA 5
ATOM 2706 C C . ILE A 1 36 ? -14.947 -1.335 -22.203 1.00 21.45 36 ILE A C 5
ATOM 2707 O O . ILE A 1 36 ? -15.484 -1.789 -21.193 1.00 13.22 36 ILE A O 5
ATOM 2726 N N . GLY A 1 1 ? 4.076 0.214 -1.691 1.00 22.34 1 GLY A N 6
ATOM 2727 C CA . GLY A 1 1 ? 2.732 0.346 -1.159 1.00 53.15 1 GLY A CA 6
ATOM 2728 C C . GLY A 1 1 ? 1.751 0.869 -2.188 1.00 14.54 1 GLY A C 6
ATOM 2729 O O . GLY A 1 1 ? 1.107 0.092 -2.896 1.00 71.14 1 GLY A O 6
ATOM 2733 N N . ASP A 1 2 ? 1.632 2.190 -2.272 1.00 54.43 2 ASP A N 6
ATOM 2734 C CA . ASP A 1 2 ? 0.721 2.818 -3.222 1.00 52.52 2 ASP A CA 6
ATOM 2735 C C . ASP A 1 2 ? 1.031 2.373 -4.648 1.00 13.24 2 ASP A C 6
ATOM 2736 O O . ASP A 1 2 ? 2.092 1.810 -4.917 1.00 54.24 2 ASP A O 6
ATOM 2745 N N . CYS A 1 3 ? 0.097 2.627 -5.558 1.00 2.22 3 CYS A N 6
ATOM 2746 C CA . CYS A 1 3 ? 0.268 2.252 -6.957 1.00 33.24 3 CYS A CA 6
ATOM 2747 C C . CYS A 1 3 ? 0.699 3.453 -7.793 1.00 20.50 3 CYS A C 6
ATOM 2748 O O . CYS A 1 3 ? 0.196 4.563 -7.611 1.00 30.11 3 CYS A O 6
ATOM 2755 N N . HIS A 1 4 ? 1.633 3.224 -8.711 1.00 11.44 4 HIS A N 6
ATOM 2756 C CA . HIS A 1 4 ? 2.131 4.287 -9.577 1.00 52.54 4 HIS A CA 6
ATOM 2757 C C . HIS A 1 4 ? 0.980 4.988 -10.294 1.00 32.01 4 HIS A C 6
ATOM 2758 O O . HIS A 1 4 ? 0.087 4.339 -10.839 1.00 73.10 4 HIS A O 6
ATOM 2772 N N . LYS A 1 5 ? 1.008 6.316 -10.288 1.00 45.33 5 LYS A N 6
ATOM 2773 C CA . LYS A 1 5 ? -0.031 7.106 -10.938 1.00 31.22 5 LYS A CA 6
ATOM 2774 C C . LYS A 1 5 ? 0.005 6.914 -12.451 1.00 21.25 5 LYS A C 6
ATOM 2775 O O . LYS A 1 5 ? 1.028 6.522 -13.013 1.00 11.12 5 LYS A O 6
ATOM 2794 N N . PHE A 1 6 ? -1.118 7.194 -13.105 1.00 73.15 6 PHE A N 6
ATOM 2795 C CA . PHE A 1 6 ? -1.214 7.053 -14.554 1.00 50.12 6 PHE A CA 6
ATOM 2796 C C . PHE A 1 6 ? -0.076 7.795 -15.249 1.00 13.15 6 PHE A C 6
ATOM 2797 O O . PHE A 1 6 ? 0.375 8.841 -14.781 1.00 51.44 6 PHE A O 6
ATOM 2814 N N . LEU A 1 7 ? 0.381 7.247 -16.369 1.00 5.23 7 LEU A N 6
ATOM 2815 C CA . LEU A 1 7 ? 1.466 7.856 -17.131 1.00 24.30 7 LEU A CA 6
ATOM 2816 C C . LEU A 1 7 ? 2.690 8.085 -16.249 1.00 11.34 7 LEU A C 6
ATOM 2817 O O . LEU A 1 7 ? 3.407 9.070 -16.409 1.00 41.11 7 LEU A O 6
ATOM 2833 N N . GLY A 1 8 ? 2.922 7.165 -15.318 1.00 12.22 8 GLY A N 6
ATOM 2834 C CA . GLY A 1 8 ? 4.060 7.283 -14.426 1.00 45.23 8 GLY A CA 6
ATOM 2835 C C . GLY A 1 8 ? 5.377 7.010 -15.126 1.00 62.24 8 GLY A C 6
ATOM 2836 O O . GLY A 1 8 ? 5.617 7.511 -16.225 1.00 31.34 8 GLY A O 6
ATOM 2840 N N . TRP A 1 9 ? 6.231 6.218 -14.490 1.00 23.43 9 TRP A N 6
ATOM 2841 C CA . TRP A 1 9 ? 7.531 5.882 -15.059 1.00 64.03 9 TRP A CA 6
ATOM 2842 C C . TRP A 1 9 ? 7.911 4.441 -14.736 1.00 51.22 9 TRP A C 6
ATOM 2843 O O . TRP A 1 9 ? 8.021 4.064 -13.569 1.00 32.43 9 TRP A O 6
ATOM 2864 N N . CYS A 1 10 ? 8.110 3.639 -15.776 1.00 24.53 10 CYS A N 6
ATOM 2865 C CA . CYS A 1 10 ? 8.477 2.238 -15.604 1.00 62.13 10 CYS A CA 6
ATOM 2866 C C . CYS A 1 10 ? 9.931 2.004 -16.006 1.00 11.21 10 CYS A C 6
ATOM 2867 O O . CYS A 1 10 ? 10.628 1.188 -15.403 1.00 21.41 10 CYS A O 6
ATOM 2874 N N . ARG A 1 11 ? 10.379 2.725 -17.029 1.00 35.20 11 ARG A N 6
ATOM 2875 C CA . ARG A 1 11 ? 11.749 2.595 -17.512 1.00 1.23 11 ARG A CA 6
ATOM 2876 C C . ARG A 1 11 ? 12.746 2.735 -16.366 1.00 23.21 11 ARG A C 6
ATOM 2877 O O . ARG A 1 11 ? 12.851 3.793 -15.748 1.00 0.35 11 ARG A O 6
ATOM 2898 N N . GLY A 1 12 ? 13.476 1.657 -16.087 1.00 72.12 12 GLY A N 6
ATOM 2899 C CA . GLY A 1 12 ? 14.453 1.682 -15.016 1.00 4.35 12 GLY A CA 6
ATOM 2900 C C . GLY A 1 12 ? 13.959 0.986 -13.763 1.00 14.23 12 GLY A C 6
ATOM 2901 O O . GLY A 1 12 ? 14.742 0.386 -13.028 1.00 51.35 12 GLY A O 6
ATOM 2905 N N . GLU A 1 13 ? 12.654 1.067 -13.518 1.00 44.24 13 GLU A N 6
ATOM 2906 C CA . GLU A 1 13 ? 12.057 0.441 -12.345 1.00 24.44 13 GLU A CA 6
ATOM 2907 C C . GLU A 1 13 ? 11.215 -0.768 -12.742 1.00 75.43 13 GLU A C 6
ATOM 2908 O O . GLU A 1 13 ? 10.921 -0.975 -13.919 1.00 75.31 13 GLU A O 6
ATOM 2920 N N . LYS A 1 14 ? 10.829 -1.564 -11.750 1.00 22.24 14 LYS A N 6
ATOM 2921 C CA . LYS A 1 14 ? 10.021 -2.752 -11.994 1.00 12.15 14 LYS A CA 6
ATOM 2922 C C . LYS A 1 14 ? 8.945 -2.906 -10.923 1.00 41.21 14 LYS A C 6
ATOM 2923 O O . LYS A 1 14 ? 8.942 -3.879 -10.168 1.00 44.21 14 LYS A O 6
ATOM 2942 N N . ASP A 1 15 ? 8.032 -1.942 -10.864 1.00 23.24 15 ASP A N 6
ATOM 2943 C CA . ASP A 1 15 ? 6.949 -1.973 -9.889 1.00 22.13 15 ASP A CA 6
ATOM 2944 C C . ASP A 1 15 ? 5.596 -2.101 -10.582 1.00 33.05 15 ASP A C 6
ATOM 2945 O O . ASP A 1 15 ? 5.450 -1.812 -11.770 1.00 5.33 15 ASP A O 6
ATOM 2954 N N . PRO A 1 16 ? 4.583 -2.546 -9.824 1.00 33.04 16 PRO A N 6
ATOM 2955 C CA . PRO A 1 16 ? 3.224 -2.723 -10.344 1.00 40.11 16 PRO A CA 6
ATOM 2956 C C . PRO A 1 16 ? 2.542 -1.394 -10.649 1.00 11.13 16 PRO A C 6
ATOM 2957 O O . PRO A 1 16 ? 3.161 -0.333 -10.562 1.00 41.12 16 PRO A O 6
ATOM 2968 N N . CYS A 1 17 ? 1.264 -1.458 -11.009 1.00 74.34 17 CYS A N 6
ATOM 2969 C CA . CYS A 1 17 ? 0.497 -0.260 -11.326 1.00 25.42 17 CYS A CA 6
ATOM 2970 C C . CYS A 1 17 ? -0.870 -0.294 -10.651 1.00 61.24 17 CYS A C 6
ATOM 2971 O O . CYS A 1 17 ? -1.226 -1.274 -9.994 1.00 31.32 17 CYS A O 6
ATOM 2978 N N . CYS A 1 18 ? -1.633 0.782 -10.816 1.00 42.23 18 CYS A N 6
ATOM 2979 C CA . CYS A 1 18 ? -2.961 0.876 -10.222 1.00 10.05 18 CYS A CA 6
ATOM 2980 C C . CYS A 1 18 ? -3.932 -0.079 -10.908 1.00 0.20 18 CYS A C 6
ATOM 2981 O O . CYS A 1 18 ? -3.540 -0.867 -11.767 1.00 65.33 18 CYS A O 6
ATOM 2988 N N . GLU A 1 19 ? -5.202 -0.001 -10.522 1.00 24.13 19 GLU A N 6
ATOM 2989 C CA . GLU A 1 19 ? -6.230 -0.860 -11.099 1.00 53.32 19 GLU A CA 6
ATOM 2990 C C . GLU A 1 19 ? -6.429 -0.550 -12.581 1.00 74.14 19 GLU A C 6
ATOM 2991 O O . GLU A 1 19 ? -6.455 0.613 -12.985 1.00 72.02 19 GLU A O 6
ATOM 3003 N N . HIS A 1 20 ? -6.567 -1.599 -13.386 1.00 54.21 20 HIS A N 6
ATOM 3004 C CA . HIS A 1 20 ? -6.764 -1.439 -14.822 1.00 32.33 20 HIS A CA 6
ATOM 3005 C C . HIS A 1 20 ? -5.544 -0.789 -15.468 1.00 11.34 20 HIS A C 6
ATOM 3006 O O . HIS A 1 20 ? -5.675 0.059 -16.353 1.00 3.22 20 HIS A O 6
ATOM 3020 N N . LEU A 1 21 ? -4.360 -1.191 -15.021 1.00 23.11 21 LEU A N 6
ATOM 3021 C CA . LEU A 1 21 ? -3.116 -0.647 -15.556 1.00 74.34 21 LEU A CA 6
ATOM 3022 C C . LEU A 1 21 ? -2.060 -1.739 -15.698 1.00 11.03 21 LEU A C 6
ATOM 3023 O O . LEU A 1 21 ? -2.133 -2.778 -15.040 1.00 63.44 21 LEU A O 6
ATOM 3039 N N . THR A 1 22 ? -1.078 -1.496 -16.561 1.00 25.54 22 THR A N 6
ATOM 3040 C CA . THR A 1 22 ? -0.007 -2.458 -16.789 1.00 10.11 22 THR A CA 6
ATOM 3041 C C . THR A 1 22 ? 1.313 -1.752 -17.074 1.00 60.43 22 THR A C 6
ATOM 3042 O O . THR A 1 22 ? 1.417 -0.963 -18.014 1.00 51.15 22 THR A O 6
ATOM 3053 N N . CYS A 1 23 ? 2.322 -2.043 -16.259 1.00 22.32 23 CYS A N 6
ATOM 3054 C CA . CYS A 1 23 ? 3.638 -1.437 -16.424 1.00 64.13 23 CYS A CA 6
ATOM 3055 C C . CYS A 1 23 ? 4.138 -1.603 -17.856 1.00 21.21 23 CYS A C 6
ATOM 3056 O O . CYS A 1 23 ? 4.560 -2.689 -18.255 1.00 12.22 23 CYS A O 6
ATOM 3063 N N . HIS A 1 24 ? 4.088 -0.519 -18.624 1.00 14.41 24 HIS A N 6
ATOM 3064 C CA . HIS A 1 24 ? 4.538 -0.545 -20.012 1.00 30.05 24 HIS A CA 6
ATOM 3065 C C . HIS A 1 24 ? 6.053 -0.395 -20.095 1.00 13.33 24 HIS A C 6
ATOM 3066 O O . HIS A 1 24 ? 6.609 0.627 -19.693 1.00 4.21 24 HIS A O 6
ATOM 3080 N N . VAL A 1 25 ? 6.716 -1.420 -20.619 1.00 52.03 25 VAL A N 6
ATOM 3081 C CA . VAL A 1 25 ? 8.168 -1.402 -20.755 1.00 34.22 25 VAL A CA 6
ATOM 3082 C C . VAL A 1 25 ? 8.603 -0.475 -21.884 1.00 4.33 25 VAL A C 6
ATOM 3083 O O . VAL A 1 25 ? 9.450 0.398 -21.695 1.00 73.12 25 VAL A O 6
ATOM 3096 N N . LYS A 1 26 ? 8.017 -0.671 -23.061 1.00 23.53 26 LYS A N 6
ATOM 3097 C CA . LYS A 1 26 ? 8.341 0.149 -24.223 1.00 52.14 26 LYS A CA 6
ATOM 3098 C C . LYS A 1 26 ? 8.044 1.620 -23.951 1.00 44.54 26 LYS A C 6
ATOM 3099 O O . LYS A 1 26 ? 8.956 2.444 -23.869 1.00 31.42 26 LYS A O 6
ATOM 3118 N N . HIS A 1 27 ? 6.763 1.945 -23.811 1.00 44.24 27 HIS A N 6
ATOM 3119 C CA . HIS A 1 27 ? 6.346 3.317 -23.545 1.00 33.30 27 HIS A CA 6
ATOM 3120 C C . HIS A 1 27 ? 7.068 3.878 -22.324 1.00 1.20 27 HIS A C 6
ATOM 3121 O O . HIS A 1 27 ? 7.664 4.952 -22.382 1.00 62.14 27 HIS A O 6
ATOM 3135 N N . GLY A 1 28 ? 7.009 3.142 -21.218 1.00 63.32 28 GLY A N 6
ATOM 3136 C CA . GLY A 1 28 ? 7.659 3.583 -19.998 1.00 41.42 28 GLY A CA 6
ATOM 3137 C C . GLY A 1 28 ? 6.695 4.240 -19.031 1.00 44.21 28 GLY A C 6
ATOM 3138 O O . GLY A 1 28 ? 7.063 5.169 -18.312 1.00 75.22 28 GLY A O 6
ATOM 3142 N N . TRP A 1 29 ? 5.457 3.758 -19.013 1.00 44.42 29 TRP A N 6
ATOM 3143 C CA . TRP A 1 29 ? 4.436 4.307 -18.128 1.00 12.35 29 TRP A CA 6
ATOM 3144 C C . TRP A 1 29 ? 3.179 3.444 -18.146 1.00 4.24 29 TRP A C 6
ATOM 3145 O O . TRP A 1 29 ? 2.780 2.932 -19.193 1.00 70.40 29 TRP A O 6
ATOM 3166 N N . CYS A 1 30 ? 2.558 3.286 -16.982 1.00 35.33 30 CYS A N 6
ATOM 3167 C CA . CYS A 1 30 ? 1.346 2.485 -16.864 1.00 32.35 30 CYS A CA 6
ATOM 3168 C C . CYS A 1 30 ? 0.242 3.032 -17.765 1.00 3.31 30 CYS A C 6
ATOM 3169 O O . CYS A 1 30 ? -0.009 4.237 -17.795 1.00 51.11 30 CYS A O 6
ATOM 3176 N N . VAL A 1 31 ? -0.413 2.137 -18.497 1.00 72.11 31 VAL A N 6
ATOM 3177 C CA . VAL A 1 31 ? -1.491 2.529 -19.399 1.00 42.24 31 VAL A CA 6
ATOM 3178 C C . VAL A 1 31 ? -2.757 1.726 -19.122 1.00 52.31 31 VAL A C 6
ATOM 3179 O O . VAL A 1 31 ? -2.699 0.628 -18.568 1.00 13.23 31 VAL A O 6
ATOM 3192 N N . TRP A 1 32 ? -3.899 2.281 -19.512 1.00 62.21 32 TRP A N 6
ATOM 3193 C CA . TRP A 1 32 ? -5.180 1.616 -19.307 1.00 15.11 32 TRP A CA 6
ATOM 3194 C C . TRP A 1 32 ? -5.196 0.245 -19.976 1.00 43.32 32 TRP A C 6
ATOM 3195 O O . TRP A 1 32 ? -4.662 0.073 -21.072 1.00 4.30 32 TRP A O 6
ATOM 3216 N N . ASP A 1 33 ? -5.812 -0.726 -19.310 1.00 22.22 33 ASP A N 6
ATOM 3217 C CA . ASP A 1 33 ? -5.897 -2.081 -19.842 1.00 60.23 33 ASP A CA 6
ATOM 3218 C C . ASP A 1 33 ? -7.070 -2.835 -19.223 1.00 63.31 33 ASP A C 6
ATOM 3219 O O . ASP A 1 33 ? -7.303 -2.758 -18.017 1.00 75.33 33 ASP A O 6
ATOM 3228 N N . GLY A 1 34 ? -7.807 -3.562 -20.057 1.00 24.11 34 GLY A N 6
ATOM 3229 C CA . GLY A 1 34 ? -8.948 -4.318 -19.572 1.00 40.23 34 GLY A CA 6
ATOM 3230 C C . GLY A 1 34 ? -10.269 -3.660 -19.920 1.00 15.30 34 GLY A C 6
ATOM 3231 O O . GLY A 1 34 ? -11.303 -4.325 -19.992 1.00 4.23 34 GLY A O 6
ATOM 3235 N N . THR A 1 35 ? -10.237 -2.349 -20.136 1.00 31.01 35 THR A N 6
ATOM 3236 C CA . THR A 1 35 ? -11.440 -1.599 -20.475 1.00 1.11 35 THR A CA 6
ATOM 3237 C C . THR A 1 35 ? -11.494 -1.293 -21.967 1.00 53.43 35 THR A C 6
ATOM 3238 O O . THR A 1 35 ? -10.699 -0.502 -22.476 1.00 32.10 35 THR A O 6
ATOM 3249 N N . ILE A 1 36 ? -12.437 -1.920 -22.662 1.00 53.01 36 ILE A N 6
ATOM 3250 C CA . ILE A 1 36 ? -12.595 -1.712 -24.096 1.00 55.20 36 ILE A CA 6
ATOM 3251 C C . ILE A 1 36 ? -14.068 -1.626 -24.479 1.00 21.45 36 ILE A C 6
ATOM 3252 O O . ILE A 1 36 ? -14.919 -2.263 -23.860 1.00 13.22 36 ILE A O 6
ATOM 3271 N N . GLY A 1 1 ? 0.856 -0.289 -0.150 1.00 22.34 1 GLY A N 7
ATOM 3272 C CA . GLY A 1 1 ? 1.686 -0.273 -1.340 1.00 53.15 1 GLY A CA 7
ATOM 3273 C C . GLY A 1 1 ? 1.139 0.644 -2.416 1.00 14.54 1 GLY A C 7
ATOM 3274 O O . GLY A 1 1 ? 0.390 0.208 -3.291 1.00 71.14 1 GLY A O 7
ATOM 3278 N N . ASP A 1 2 ? 1.513 1.917 -2.352 1.00 54.43 2 ASP A N 7
ATOM 3279 C CA . ASP A 1 2 ? 1.054 2.898 -3.328 1.00 52.52 2 ASP A CA 7
ATOM 3280 C C . ASP A 1 2 ? 1.342 2.426 -4.750 1.00 13.24 2 ASP A C 7
ATOM 3281 O O . ASP A 1 2 ? 2.379 1.817 -5.015 1.00 54.24 2 ASP A O 7
ATOM 3290 N N . CYS A 1 3 ? 0.417 2.709 -5.661 1.00 2.22 3 CYS A N 7
ATOM 3291 C CA . CYS A 1 3 ? 0.570 2.312 -7.055 1.00 33.24 3 CYS A CA 7
ATOM 3292 C C . CYS A 1 3 ? 1.011 3.494 -7.912 1.00 20.50 3 CYS A C 7
ATOM 3293 O O . CYS A 1 3 ? 0.587 4.629 -7.690 1.00 30.11 3 CYS A O 7
ATOM 3300 N N . HIS A 1 4 ? 1.866 3.221 -8.893 1.00 11.44 4 HIS A N 7
ATOM 3301 C CA . HIS A 1 4 ? 2.366 4.262 -9.785 1.00 52.54 4 HIS A CA 7
ATOM 3302 C C . HIS A 1 4 ? 1.213 5.002 -10.454 1.00 32.01 4 HIS A C 7
ATOM 3303 O O . HIS A 1 4 ? 0.279 4.386 -10.968 1.00 73.10 4 HIS A O 7
ATOM 3317 N N . LYS A 1 5 ? 1.282 6.330 -10.444 1.00 45.33 5 LYS A N 7
ATOM 3318 C CA . LYS A 1 5 ? 0.245 7.156 -11.051 1.00 31.22 5 LYS A CA 7
ATOM 3319 C C . LYS A 1 5 ? 0.204 6.953 -12.562 1.00 21.25 5 LYS A C 7
ATOM 3320 O O . LYS A 1 5 ? 1.211 6.610 -13.181 1.00 11.12 5 LYS A O 7
ATOM 3339 N N . PHE A 1 6 ? -0.969 7.168 -13.151 1.00 73.15 6 PHE A N 7
ATOM 3340 C CA . PHE A 1 6 ? -1.142 7.008 -14.590 1.00 50.12 6 PHE A CA 7
ATOM 3341 C C . PHE A 1 6 ? -0.101 7.818 -15.356 1.00 13.15 6 PHE A C 7
ATOM 3342 O O . PHE A 1 6 ? 0.296 8.903 -14.928 1.00 51.44 6 PHE A O 7
ATOM 3359 N N . LEU A 1 7 ? 0.338 7.284 -16.491 1.00 5.23 7 LEU A N 7
ATOM 3360 C CA . LEU A 1 7 ? 1.335 7.956 -17.318 1.00 24.30 7 LEU A CA 7
ATOM 3361 C C . LEU A 1 7 ? 2.553 8.349 -16.490 1.00 11.34 7 LEU A C 7
ATOM 3362 O O . LEU A 1 7 ? 3.162 9.393 -16.720 1.00 41.11 7 LEU A O 7
ATOM 3378 N N . GLY A 1 8 ? 2.907 7.503 -15.526 1.00 12.22 8 GLY A N 7
ATOM 3379 C CA . GLY A 1 8 ? 4.053 7.780 -14.681 1.00 45.23 8 GLY A CA 7
ATOM 3380 C C . GLY A 1 8 ? 5.360 7.353 -15.319 1.00 62.24 8 GLY A C 7
ATOM 3381 O O . GLY A 1 8 ? 5.595 7.611 -16.499 1.00 31.34 8 GLY A O 7
ATOM 3385 N N . TRP A 1 9 ? 6.213 6.702 -14.537 1.00 23.43 9 TRP A N 7
ATOM 3386 C CA . TRP A 1 9 ? 7.505 6.242 -15.033 1.00 64.03 9 TRP A CA 7
ATOM 3387 C C . TRP A 1 9 ? 7.749 4.786 -14.650 1.00 51.22 9 TRP A C 7
ATOM 3388 O O . TRP A 1 9 ? 7.749 4.436 -13.469 1.00 32.43 9 TRP A O 7
ATOM 3409 N N . CYS A 1 10 ? 7.954 3.941 -15.655 1.00 24.53 10 CYS A N 7
ATOM 3410 C CA . CYS A 1 10 ? 8.198 2.522 -15.423 1.00 62.13 10 CYS A CA 7
ATOM 3411 C C . CYS A 1 10 ? 9.627 2.147 -15.805 1.00 11.21 10 CYS A C 7
ATOM 3412 O O . CYS A 1 10 ? 10.250 1.302 -15.161 1.00 21.41 10 CYS A O 7
ATOM 3419 N N . ARG A 1 11 ? 10.139 2.780 -16.854 1.00 35.20 11 ARG A N 7
ATOM 3420 C CA . ARG A 1 11 ? 11.493 2.513 -17.322 1.00 1.23 11 ARG A CA 7
ATOM 3421 C C . ARG A 1 11 ? 12.495 2.620 -16.176 1.00 23.21 11 ARG A C 7
ATOM 3422 O O . ARG A 1 11 ? 12.676 3.688 -15.593 1.00 0.35 11 ARG A O 7
ATOM 3443 N N . GLY A 1 12 ? 13.145 1.504 -15.859 1.00 72.12 12 GLY A N 7
ATOM 3444 C CA . GLY A 1 12 ? 14.121 1.493 -14.784 1.00 4.35 12 GLY A CA 7
ATOM 3445 C C . GLY A 1 12 ? 13.603 0.802 -13.538 1.00 14.23 12 GLY A C 7
ATOM 3446 O O . GLY A 1 12 ? 14.367 0.176 -12.805 1.00 51.35 12 GLY A O 7
ATOM 3450 N N . GLU A 1 13 ? 12.301 0.916 -13.297 1.00 44.24 13 GLU A N 7
ATOM 3451 C CA . GLU A 1 13 ? 11.683 0.300 -12.130 1.00 24.44 13 GLU A CA 7
ATOM 3452 C C . GLU A 1 13 ? 11.069 -1.051 -12.489 1.00 75.43 13 GLU A C 7
ATOM 3453 O O . GLU A 1 13 ? 10.929 -1.389 -13.665 1.00 75.31 13 GLU A O 7
ATOM 3465 N N . LYS A 1 14 ? 10.703 -1.818 -11.469 1.00 22.24 14 LYS A N 7
ATOM 3466 C CA . LYS A 1 14 ? 10.103 -3.131 -11.674 1.00 12.15 14 LYS A CA 7
ATOM 3467 C C . LYS A 1 14 ? 8.943 -3.356 -10.709 1.00 41.21 14 LYS A C 7
ATOM 3468 O O . LYS A 1 14 ? 8.848 -4.406 -10.072 1.00 44.21 14 LYS A O 7
ATOM 3487 N N . ASP A 1 15 ? 8.064 -2.365 -10.607 1.00 23.24 15 ASP A N 7
ATOM 3488 C CA . ASP A 1 15 ? 6.909 -2.457 -9.722 1.00 22.13 15 ASP A CA 7
ATOM 3489 C C . ASP A 1 15 ? 5.609 -2.447 -10.520 1.00 33.05 15 ASP A C 7
ATOM 3490 O O . ASP A 1 15 ? 5.564 -2.018 -11.673 1.00 5.33 15 ASP A O 7
ATOM 3499 N N . PRO A 1 16 ? 4.526 -2.932 -9.896 1.00 33.04 16 PRO A N 7
ATOM 3500 C CA . PRO A 1 16 ? 3.205 -2.990 -10.530 1.00 40.11 16 PRO A CA 7
ATOM 3501 C C . PRO A 1 16 ? 2.594 -1.607 -10.725 1.00 11.13 16 PRO A C 7
ATOM 3502 O O . PRO A 1 16 ? 3.257 -0.589 -10.519 1.00 41.12 16 PRO A O 7
ATOM 3513 N N . CYS A 1 17 ? 1.327 -1.576 -11.123 1.00 74.34 17 CYS A N 7
ATOM 3514 C CA . CYS A 1 17 ? 0.625 -0.318 -11.345 1.00 25.42 17 CYS A CA 7
ATOM 3515 C C . CYS A 1 17 ? -0.733 -0.321 -10.649 1.00 61.24 17 CYS A C 7
ATOM 3516 O O . CYS A 1 17 ? -1.090 -1.283 -9.968 1.00 31.32 17 CYS A O 7
ATOM 3523 N N . CYS A 1 18 ? -1.483 0.761 -10.823 1.00 42.23 18 CYS A N 7
ATOM 3524 C CA . CYS A 1 18 ? -2.801 0.885 -10.212 1.00 10.05 18 CYS A CA 7
ATOM 3525 C C . CYS A 1 18 ? -3.795 -0.072 -10.866 1.00 0.20 18 CYS A C 7
ATOM 3526 O O . CYS A 1 18 ? -3.425 -0.883 -11.713 1.00 65.33 18 CYS A O 7
ATOM 3533 N N . GLU A 1 19 ? -5.058 0.032 -10.464 1.00 24.13 19 GLU A N 7
ATOM 3534 C CA . GLU A 1 19 ? -6.104 -0.825 -11.009 1.00 53.32 19 GLU A CA 7
ATOM 3535 C C . GLU A 1 19 ? -6.327 -0.534 -12.491 1.00 74.14 19 GLU A C 7
ATOM 3536 O O . GLU A 1 19 ? -6.370 0.623 -12.910 1.00 72.02 19 GLU A O 7
ATOM 3548 N N . HIS A 1 20 ? -6.469 -1.594 -13.281 1.00 54.21 20 HIS A N 7
ATOM 3549 C CA . HIS A 1 20 ? -6.687 -1.455 -14.716 1.00 32.33 20 HIS A CA 7
ATOM 3550 C C . HIS A 1 20 ? -5.482 -0.803 -15.388 1.00 11.34 20 HIS A C 7
ATOM 3551 O O . HIS A 1 20 ? -5.633 0.034 -16.279 1.00 3.22 20 HIS A O 7
ATOM 3565 N N . LEU A 1 21 ? -4.288 -1.191 -14.955 1.00 23.11 21 LEU A N 7
ATOM 3566 C CA . LEU A 1 21 ? -3.057 -0.644 -15.515 1.00 74.34 21 LEU A CA 7
ATOM 3567 C C . LEU A 1 21 ? -1.997 -1.731 -15.663 1.00 11.03 21 LEU A C 7
ATOM 3568 O O . LEU A 1 21 ? -2.061 -2.771 -15.008 1.00 63.44 21 LEU A O 7
ATOM 3584 N N . THR A 1 22 ? -1.019 -1.482 -16.529 1.00 25.54 22 THR A N 7
ATOM 3585 C CA . THR A 1 22 ? 0.056 -2.438 -16.764 1.00 10.11 22 THR A CA 7
ATOM 3586 C C . THR A 1 22 ? 1.372 -1.725 -17.057 1.00 60.43 22 THR A C 7
ATOM 3587 O O . THR A 1 22 ? 1.463 -0.928 -17.991 1.00 51.15 22 THR A O 7
ATOM 3598 N N . CYS A 1 23 ? 2.388 -2.017 -16.253 1.00 22.32 23 CYS A N 7
ATOM 3599 C CA . CYS A 1 23 ? 3.700 -1.404 -16.424 1.00 64.13 23 CYS A CA 7
ATOM 3600 C C . CYS A 1 23 ? 4.188 -1.558 -17.863 1.00 21.21 23 CYS A C 7
ATOM 3601 O O . CYS A 1 23 ? 4.609 -2.638 -18.275 1.00 12.22 23 CYS A O 7
ATOM 3608 N N . HIS A 1 24 ? 4.127 -0.467 -18.621 1.00 14.41 24 HIS A N 7
ATOM 3609 C CA . HIS A 1 24 ? 4.562 -0.480 -20.014 1.00 30.05 24 HIS A CA 7
ATOM 3610 C C . HIS A 1 24 ? 6.073 -0.288 -20.112 1.00 13.33 24 HIS A C 7
ATOM 3611 O O . HIS A 1 24 ? 6.605 0.747 -19.710 1.00 4.21 24 HIS A O 7
ATOM 3625 N N . VAL A 1 25 ? 6.759 -1.294 -20.646 1.00 52.03 25 VAL A N 7
ATOM 3626 C CA . VAL A 1 25 ? 8.208 -1.236 -20.796 1.00 34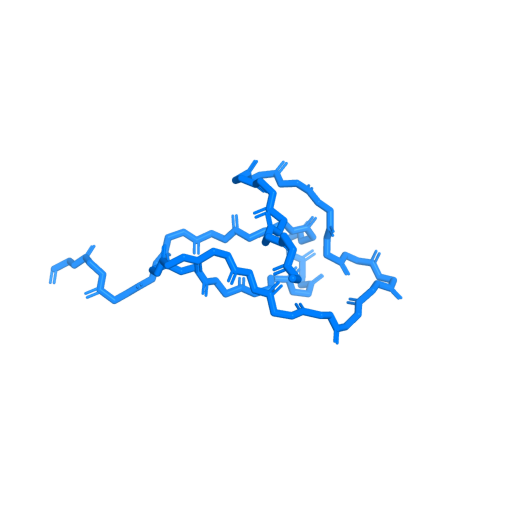.22 25 VAL A CA 7
ATOM 3627 C C . VAL A 1 25 ? 8.605 -0.320 -21.949 1.00 4.33 25 VAL A C 7
ATOM 3628 O O . VAL A 1 25 ? 9.426 0.582 -21.785 1.00 73.12 25 VAL A O 7
ATOM 3641 N N . LYS A 1 26 ? 8.015 -0.556 -23.116 1.00 23.53 26 LYS A N 7
ATOM 3642 C CA . LYS A 1 26 ? 8.304 0.248 -24.297 1.00 52.14 26 LYS A CA 7
ATOM 3643 C C . LYS A 1 26 ? 7.986 1.718 -24.045 1.00 44.54 26 LYS A C 7
ATOM 3644 O O . LYS A 1 26 ? 8.884 2.558 -23.994 1.00 31.42 26 LYS A O 7
ATOM 3663 N N . HIS A 1 27 ? 6.701 2.023 -23.886 1.00 44.24 27 HIS A N 7
ATOM 3664 C CA . HIS A 1 27 ? 6.265 3.392 -23.638 1.00 33.30 27 HIS A CA 7
ATOM 3665 C C . HIS A 1 27 ? 6.991 3.983 -22.432 1.00 1.20 27 HIS A C 7
ATOM 3666 O O . HIS A 1 27 ? 7.559 5.072 -22.510 1.00 62.14 27 HIS A O 7
ATOM 3680 N N . GLY A 1 28 ? 6.968 3.257 -21.319 1.00 63.32 28 GLY A N 7
ATOM 3681 C CA . GLY A 1 28 ? 7.627 3.725 -20.114 1.00 41.42 28 GLY A CA 7
ATOM 3682 C C . GLY A 1 28 ? 6.661 4.366 -19.137 1.00 44.21 28 GLY A C 7
ATOM 3683 O O . GLY A 1 28 ? 7.015 5.312 -18.433 1.00 75.22 28 GLY A O 7
ATOM 3687 N N . TRP A 1 29 ? 5.436 3.851 -19.095 1.00 44.42 29 TRP A N 7
ATOM 3688 C CA . TRP A 1 29 ? 4.416 4.381 -18.198 1.00 12.35 29 TRP A CA 7
ATOM 3689 C C . TRP A 1 29 ? 3.177 3.492 -18.198 1.00 4.24 29 TRP A C 7
ATOM 3690 O O . TRP A 1 29 ? 2.778 2.966 -19.237 1.00 70.40 29 TRP A O 7
ATOM 3711 N N . CYS A 1 30 ? 2.572 3.329 -17.026 1.00 35.33 30 CYS A N 7
ATOM 3712 C CA . CYS A 1 30 ? 1.378 2.503 -16.890 1.00 32.35 30 CYS A CA 7
ATOM 3713 C C . CYS A 1 30 ? 0.253 3.022 -17.783 1.00 3.31 30 CYS A C 7
ATOM 3714 O O . CYS A 1 30 ? -0.023 4.222 -17.818 1.00 51.11 30 CYS A O 7
ATOM 3721 N N . VAL A 1 31 ? -0.393 2.109 -18.502 1.00 72.11 31 VAL A N 7
ATOM 3722 C CA . VAL A 1 31 ? -1.488 2.474 -19.394 1.00 42.24 31 VAL A CA 7
ATOM 3723 C C . VAL A 1 31 ? -2.729 1.638 -19.108 1.00 52.31 31 VAL A C 7
ATOM 3724 O O . VAL A 1 31 ? -2.639 0.544 -18.551 1.00 13.23 31 VAL A O 7
ATOM 3737 N N . TRP A 1 32 ? -3.889 2.160 -19.493 1.00 62.21 32 TRP A N 7
ATOM 3738 C CA . TRP A 1 32 ? -5.151 1.461 -19.279 1.00 15.11 32 TRP A CA 7
ATOM 3739 C C . TRP A 1 32 ? -5.108 0.062 -19.883 1.00 43.32 32 TRP A C 7
ATOM 3740 O O . TRP A 1 32 ? -4.523 -0.147 -20.946 1.00 4.30 32 TRP A O 7
ATOM 3761 N N . ASP A 1 33 ? -5.730 -0.892 -19.200 1.00 22.22 33 ASP A N 7
ATOM 3762 C CA . ASP A 1 33 ? -5.764 -2.271 -19.671 1.00 60.23 33 ASP A CA 7
ATOM 3763 C C . ASP A 1 33 ? -7.150 -2.879 -19.474 1.00 63.31 33 ASP A C 7
ATOM 3764 O O . ASP A 1 33 ? -7.711 -2.829 -18.381 1.00 75.33 33 ASP A O 7
ATOM 3773 N N . GLY A 1 34 ? -7.696 -3.452 -20.543 1.00 24.11 34 GLY A N 7
ATOM 3774 C CA . GLY A 1 34 ? -9.012 -4.061 -20.466 1.00 40.23 34 GLY A CA 7
ATOM 3775 C C . GLY A 1 34 ? -10.103 -3.148 -20.989 1.00 15.30 34 GLY A C 7
ATOM 3776 O O . GLY A 1 34 ? -11.165 -3.612 -21.406 1.00 4.23 34 GLY A O 7
ATOM 3780 N N . THR A 1 35 ? -9.844 -1.844 -20.966 1.00 31.01 35 THR A N 7
ATOM 3781 C CA . THR A 1 35 ? -10.814 -0.863 -21.437 1.00 1.11 35 THR A CA 7
ATOM 3782 C C . THR A 1 35 ? -11.044 -0.996 -22.938 1.00 53.43 35 THR A C 7
ATOM 3783 O O . THR A 1 35 ? -10.113 -0.855 -23.733 1.00 32.10 35 THR A O 7
ATOM 3794 N N . ILE A 1 36 ? -12.286 -1.268 -23.320 1.00 53.01 36 ILE A N 7
ATOM 3795 C CA . ILE A 1 36 ? -12.638 -1.417 -24.728 1.00 55.20 36 ILE A CA 7
ATOM 3796 C C . ILE A 1 36 ? -13.946 -0.703 -25.046 1.00 21.45 36 ILE A C 7
ATOM 3797 O O . ILE A 1 36 ? -14.718 -0.369 -24.147 1.00 13.22 36 ILE A O 7
ATOM 3816 N N . GLY A 1 1 ? 2.489 0.912 0.094 1.00 22.34 1 GLY A N 8
ATOM 3817 C CA . GLY A 1 1 ? 2.434 0.169 -1.151 1.00 53.15 1 GLY A CA 8
ATOM 3818 C C . GLY A 1 1 ? 1.605 0.869 -2.208 1.00 14.54 1 GLY A C 8
ATOM 3819 O O . GLY A 1 1 ? 0.832 0.232 -2.924 1.00 71.14 1 GLY A O 8
ATOM 3823 N N . ASP A 1 2 ? 1.762 2.185 -2.306 1.00 54.43 2 ASP A N 8
ATOM 3824 C CA . ASP A 1 2 ? 1.021 2.973 -3.284 1.00 52.52 2 ASP A CA 8
ATOM 3825 C C . ASP A 1 2 ? 1.323 2.501 -4.703 1.00 13.24 2 ASP A C 8
ATOM 3826 O O . ASP A 1 2 ? 2.377 1.923 -4.966 1.00 54.24 2 ASP A O 8
ATOM 3835 N N . CYS A 1 3 ? 0.388 2.750 -5.615 1.00 2.22 3 CYS A N 8
ATOM 3836 C CA . CYS A 1 3 ? 0.551 2.350 -7.006 1.00 33.24 3 CYS A CA 8
ATOM 3837 C C . CYS A 1 3 ? 0.947 3.542 -7.872 1.00 20.50 3 CYS A C 8
ATOM 3838 O O . CYS A 1 3 ? 0.440 4.650 -7.691 1.00 30.11 3 CYS A O 8
ATOM 3845 N N . HIS A 1 4 ? 1.856 3.308 -8.813 1.00 11.44 4 HIS A N 8
ATOM 3846 C CA . HIS A 1 4 ? 2.318 4.362 -9.709 1.00 52.54 4 HIS A CA 8
ATOM 3847 C C . HIS A 1 4 ? 1.141 5.051 -10.392 1.00 32.01 4 HIS A C 8
ATOM 3848 O O . HIS A 1 4 ? 0.197 4.397 -10.834 1.00 73.10 4 HIS A O 8
ATOM 3862 N N . LYS A 1 5 ? 1.203 6.375 -10.477 1.00 45.33 5 LYS A N 8
ATOM 3863 C CA . LYS A 1 5 ? 0.144 7.153 -11.106 1.00 31.22 5 LYS A CA 8
ATOM 3864 C C . LYS A 1 5 ? 0.126 6.928 -12.614 1.00 21.25 5 LYS A C 8
ATOM 3865 O O . LYS A 1 5 ? 1.128 6.517 -13.202 1.00 11.12 5 LYS A O 8
ATOM 3884 N N . PHE A 1 6 ? -1.016 7.203 -13.237 1.00 73.15 6 PHE A N 8
ATOM 3885 C CA . PHE A 1 6 ? -1.162 7.030 -14.678 1.00 50.12 6 PHE A CA 8
ATOM 3886 C C . PHE A 1 6 ? -0.118 7.848 -15.432 1.00 13.15 6 PHE A C 8
ATOM 3887 O O . PHE A 1 6 ? 0.281 8.926 -14.990 1.00 51.44 6 PHE A O 8
ATOM 3904 N N . LEU A 1 7 ? 0.322 7.327 -16.572 1.00 5.23 7 LEU A N 8
ATOM 3905 C CA . LEU A 1 7 ? 1.320 8.007 -17.390 1.00 24.30 7 LEU A CA 8
ATOM 3906 C C . LEU A 1 7 ? 2.540 8.386 -16.556 1.00 11.34 7 LEU A C 8
ATOM 3907 O O . LEU A 1 7 ? 3.148 9.434 -16.768 1.00 41.11 7 LEU A O 8
ATOM 3923 N N . GLY A 1 8 ? 2.892 7.525 -15.606 1.00 12.22 8 GLY A N 8
ATOM 3924 C CA . GLY A 1 8 ? 4.038 7.787 -14.756 1.00 45.23 8 GLY A CA 8
ATOM 3925 C C . GLY A 1 8 ? 5.345 7.360 -15.395 1.00 62.24 8 GLY A C 8
ATOM 3926 O O . GLY A 1 8 ? 5.629 7.718 -16.538 1.00 31.34 8 GLY A O 8
ATOM 3930 N N . TRP A 1 9 ? 6.140 6.594 -14.657 1.00 23.43 9 TRP A N 8
ATOM 3931 C CA . TRP A 1 9 ? 7.424 6.119 -15.160 1.00 64.03 9 TRP A CA 8
ATOM 3932 C C . TRP A 1 9 ? 7.637 4.651 -14.810 1.00 51.22 9 TRP A C 8
ATOM 3933 O O . TRP A 1 9 ? 7.647 4.278 -13.636 1.00 32.43 9 TRP A O 8
ATOM 3954 N N . CYS A 1 10 ? 7.807 3.821 -15.833 1.00 24.53 10 CYS A N 8
ATOM 3955 C CA . CYS A 1 10 ? 8.020 2.392 -15.633 1.00 62.13 10 CYS A CA 8
ATOM 3956 C C . CYS A 1 10 ? 9.462 2.008 -15.947 1.00 11.21 10 CYS A C 8
ATOM 3957 O O . CYS A 1 10 ? 10.040 1.139 -15.294 1.00 21.41 10 CYS A O 8
ATOM 3964 N N . ARG A 1 11 ? 10.038 2.661 -16.951 1.00 35.20 11 ARG A N 8
ATOM 3965 C CA . ARG A 1 11 ? 11.413 2.388 -17.353 1.00 1.23 11 ARG A CA 8
ATOM 3966 C C . ARG A 1 11 ? 12.354 2.458 -16.154 1.00 23.21 11 ARG A C 8
ATOM 3967 O O . ARG A 1 11 ? 12.412 3.470 -15.456 1.00 0.35 11 ARG A O 8
ATOM 3988 N N . GLY A 1 12 ? 13.088 1.375 -15.921 1.00 72.12 12 GLY A N 8
ATOM 3989 C CA . GLY A 1 12 ? 14.016 1.334 -14.805 1.00 4.35 12 GLY A CA 8
ATOM 3990 C C . GLY A 1 12 ? 13.412 0.693 -13.572 1.00 14.23 12 GLY A C 8
ATOM 3991 O O . GLY A 1 12 ? 14.113 0.042 -12.797 1.00 51.35 12 GLY A O 8
ATOM 3995 N N . GLU A 1 13 ? 12.109 0.879 -13.388 1.00 44.24 13 GLU A N 8
ATOM 3996 C CA . GLU A 1 13 ? 11.411 0.316 -12.238 1.00 24.44 13 GLU A CA 8
ATOM 3997 C C . GLU A 1 13 ? 10.518 -0.848 -12.659 1.00 75.43 13 GLU A C 8
ATOM 3998 O O . GLU A 1 13 ? 9.627 -0.690 -13.493 1.00 75.31 13 GLU A O 8
ATOM 4010 N N . LYS A 1 14 ? 10.764 -2.016 -12.076 1.00 22.24 14 LYS A N 8
ATOM 4011 C CA . LYS A 1 14 ? 9.983 -3.206 -12.389 1.00 12.15 14 LYS A CA 8
ATOM 4012 C C . LYS A 1 14 ? 8.909 -3.446 -11.331 1.00 41.21 14 LYS A C 8
ATOM 4013 O O . LYS A 1 14 ? 8.851 -4.516 -10.723 1.00 44.21 14 LYS A O 8
ATOM 4032 N N . ASP A 1 15 ? 8.061 -2.445 -11.119 1.00 23.24 15 ASP A N 8
ATOM 4033 C CA . ASP A 1 15 ? 6.988 -2.550 -10.137 1.00 22.13 15 ASP A CA 8
ATOM 4034 C C . ASP A 1 15 ? 5.623 -2.492 -10.815 1.00 33.05 15 ASP A C 8
ATOM 4035 O O . ASP A 1 15 ? 5.484 -2.029 -11.948 1.00 5.33 15 ASP A O 8
ATOM 4044 N N . PRO A 1 16 ? 4.590 -2.975 -10.109 1.00 33.04 16 PRO A N 8
ATOM 4045 C CA . PRO A 1 16 ? 3.218 -2.991 -10.624 1.00 40.11 16 PRO A CA 8
ATOM 4046 C C . PRO A 1 16 ? 2.621 -1.591 -10.726 1.00 11.13 16 PRO A C 8
ATOM 4047 O O . PRO A 1 16 ? 3.266 -0.603 -10.378 1.00 41.12 16 PRO A O 8
ATOM 4058 N N . CYS A 1 17 ? 1.384 -1.515 -11.206 1.00 74.34 17 CYS A N 8
ATOM 4059 C CA . CYS A 1 17 ? 0.699 -0.236 -11.354 1.00 25.42 17 CYS A CA 8
ATOM 4060 C C . CYS A 1 17 ? -0.654 -0.259 -10.646 1.00 61.24 17 CYS A C 8
ATOM 4061 O O . CYS A 1 17 ? -0.995 -1.226 -9.966 1.00 31.32 17 CYS A O 8
ATOM 4068 N N . CYS A 1 18 ? -1.419 0.814 -10.813 1.00 42.23 18 CYS A N 8
ATOM 4069 C CA . CYS A 1 18 ? -2.734 0.920 -10.193 1.00 10.05 18 CYS A CA 8
ATOM 4070 C C . CYS A 1 18 ? -3.722 -0.047 -10.840 1.00 0.20 18 CYS A C 8
ATOM 4071 O O . CYS A 1 18 ? -3.349 -0.843 -11.702 1.00 65.33 18 CYS A O 8
ATOM 4078 N N . GLU A 1 19 ? -4.980 0.029 -10.419 1.00 24.13 19 GLU A N 8
ATOM 4079 C CA . GLU A 1 19 ? -6.019 -0.840 -10.958 1.00 53.32 19 GLU A CA 8
ATOM 4080 C C . GLU A 1 19 ? -6.252 -0.555 -12.438 1.00 74.14 19 GLU A C 8
ATOM 4081 O O . GLU A 1 19 ? -6.300 0.600 -12.860 1.00 72.02 19 GLU A O 8
ATOM 4093 N N . HIS A 1 20 ? -6.397 -1.618 -13.224 1.00 54.21 20 HIS A N 8
ATOM 4094 C CA . HIS A 1 20 ? -6.626 -1.483 -14.659 1.00 32.33 20 HIS A CA 8
ATOM 4095 C C . HIS A 1 20 ? -5.429 -0.829 -15.340 1.00 11.34 20 HIS A C 8
ATOM 4096 O O . HIS A 1 20 ? -5.587 -0.024 -16.259 1.00 3.22 20 HIS A O 8
ATOM 4110 N N . LEU A 1 21 ? -4.231 -1.180 -14.885 1.00 23.11 21 LEU A N 8
ATOM 4111 C CA . LEU A 1 21 ? -3.006 -0.626 -15.450 1.00 74.34 21 LEU A CA 8
ATOM 4112 C C . LEU A 1 21 ? -1.923 -1.695 -15.556 1.00 11.03 21 LEU A C 8
ATOM 4113 O O . LEU A 1 21 ? -1.978 -2.721 -14.875 1.00 63.44 21 LEU A O 8
ATOM 4129 N N . THR A 1 22 ? -0.937 -1.449 -16.413 1.00 25.54 22 THR A N 8
ATOM 4130 C CA . THR A 1 22 ? 0.159 -2.391 -16.607 1.00 10.11 22 THR A CA 8
ATOM 4131 C C . THR A 1 22 ? 1.467 -1.661 -16.890 1.00 60.43 22 THR A C 8
ATOM 4132 O O . THR A 1 22 ? 1.554 -0.857 -17.819 1.00 51.15 22 THR A O 8
ATOM 4143 N N . CYS A 1 23 ? 2.484 -1.943 -16.084 1.00 22.32 23 CYS A N 8
ATOM 4144 C CA . CYS A 1 23 ? 3.789 -1.314 -16.246 1.00 64.13 23 CYS A CA 8
ATOM 4145 C C . CYS A 1 23 ? 4.307 -1.496 -17.671 1.00 21.21 23 CYS A C 8
ATOM 4146 O O . CYS A 1 23 ? 4.754 -2.580 -18.046 1.00 12.22 23 CYS A O 8
ATOM 4153 N N . HIS A 1 24 ? 4.241 -0.428 -18.458 1.00 14.41 24 HIS A N 8
ATOM 4154 C CA . HIS A 1 24 ? 4.705 -0.469 -19.841 1.00 30.05 24 HIS A CA 8
ATOM 4155 C C . HIS A 1 24 ? 6.212 -0.246 -19.917 1.00 13.33 24 HIS A C 8
ATOM 4156 O O . HIS A 1 24 ? 6.711 0.819 -19.555 1.00 4.21 24 HIS A O 8
ATOM 4170 N N . VAL A 1 25 ? 6.932 -1.259 -20.388 1.00 52.03 25 VAL A N 8
ATOM 4171 C CA . VAL A 1 25 ? 8.382 -1.174 -20.511 1.00 34.22 25 VAL A CA 8
ATOM 4172 C C . VAL A 1 25 ? 8.783 -0.282 -21.681 1.00 4.33 25 VAL A C 8
ATOM 4173 O O . VAL A 1 25 ? 9.583 0.641 -21.528 1.00 73.12 25 VAL A O 8
ATOM 4186 N N . LYS A 1 26 ? 8.222 -0.564 -22.852 1.00 23.53 26 LYS A N 8
ATOM 4187 C CA . LYS A 1 26 ? 8.518 0.213 -24.050 1.00 52.14 26 LYS A CA 8
ATOM 4188 C C . LYS A 1 26 ? 8.165 1.682 -23.846 1.00 44.54 26 LYS A C 8
ATOM 4189 O O . LYS A 1 26 ? 9.046 2.542 -23.802 1.00 31.42 26 LYS A O 8
ATOM 4208 N N . HIS A 1 27 ? 6.872 1.964 -23.723 1.00 44.24 27 HIS A N 8
ATOM 4209 C CA . HIS A 1 27 ? 6.403 3.330 -23.521 1.00 33.30 27 HIS A CA 8
ATOM 4210 C C . HIS A 1 27 ? 7.091 3.969 -22.319 1.00 1.20 27 HIS A C 8
ATOM 4211 O O . HIS A 1 27 ? 7.647 5.062 -22.417 1.00 62.14 27 HIS A O 8
ATOM 4225 N N . GLY A 1 28 ? 7.046 3.279 -21.183 1.00 63.32 28 GLY A N 8
ATOM 4226 C CA . GLY A 1 28 ? 7.668 3.795 -19.977 1.00 41.42 28 GLY A CA 8
ATOM 4227 C C . GLY A 1 28 ? 6.669 4.457 -19.047 1.00 44.21 28 GLY A C 8
ATOM 4228 O O . GLY A 1 28 ? 6.997 5.423 -18.359 1.00 75.22 28 GLY A O 8
ATOM 4232 N N . TRP A 1 29 ? 5.447 3.936 -19.028 1.00 44.42 29 TRP A N 8
ATOM 4233 C CA . TRP A 1 29 ? 4.398 4.484 -18.177 1.00 12.35 29 TRP A CA 8
ATOM 4234 C C . TRP A 1 29 ? 3.174 3.574 -18.167 1.00 4.24 29 TRP A C 8
ATOM 4235 O O . TRP A 1 29 ? 2.806 3.002 -19.194 1.00 70.40 29 TRP A O 8
ATOM 4256 N N . CYS A 1 30 ? 2.548 3.443 -17.003 1.00 35.33 30 CYS A N 8
ATOM 4257 C CA . CYS A 1 30 ? 1.366 2.602 -16.859 1.00 32.35 30 CYS A CA 8
ATOM 4258 C C . CYS A 1 30 ? 0.254 3.061 -17.799 1.00 3.31 30 CYS A C 8
ATOM 4259 O O . CYS A 1 30 ? -0.047 4.251 -17.887 1.00 51.11 30 CYS A O 8
ATOM 4266 N N . VAL A 1 31 ? -0.350 2.108 -18.500 1.00 72.11 31 VAL A N 8
ATOM 4267 C CA . VAL A 1 31 ? -1.429 2.413 -19.433 1.00 42.24 31 VAL A CA 8
ATOM 4268 C C . VAL A 1 31 ? -2.677 1.596 -19.116 1.00 52.31 31 VAL A C 8
ATOM 4269 O O . VAL A 1 31 ? -2.595 0.532 -18.501 1.00 13.23 31 VAL A O 8
ATOM 4282 N N . TRP A 1 32 ? -3.830 2.099 -19.540 1.00 62.21 32 TRP A N 8
ATOM 4283 C CA . TRP A 1 32 ? -5.096 1.416 -19.302 1.00 15.11 32 TRP A CA 8
ATOM 4284 C C . TRP A 1 32 ? -5.077 0.012 -19.896 1.00 43.32 32 TRP A C 8
ATOM 4285 O O . TRP A 1 32 ? -4.561 -0.201 -20.994 1.00 4.30 32 TRP A O 8
ATOM 4306 N N . ASP A 1 33 ? -5.644 -0.943 -19.167 1.00 22.22 33 ASP A N 8
ATOM 4307 C CA . ASP A 1 33 ? -5.692 -2.327 -19.622 1.00 60.23 33 ASP A CA 8
ATOM 4308 C C . ASP A 1 33 ? -7.008 -2.986 -19.220 1.00 63.31 33 ASP A C 8
ATOM 4309 O O . ASP A 1 33 ? -7.511 -2.769 -18.118 1.00 75.33 33 ASP A O 8
ATOM 4318 N N . GLY A 1 34 ? -7.561 -3.791 -20.122 1.00 24.11 34 GLY A N 8
ATOM 4319 C CA . GLY A 1 34 ? -8.814 -4.467 -19.842 1.00 40.23 34 GLY A CA 8
ATOM 4320 C C . GLY A 1 34 ? -9.988 -3.836 -20.562 1.00 15.30 34 GLY A C 8
ATOM 4321 O O . GLY A 1 34 ? -11.004 -4.489 -20.804 1.00 4.23 34 GLY A O 8
ATOM 4325 N N . THR A 1 35 ? -9.851 -2.558 -20.906 1.00 31.01 35 THR A N 8
ATOM 4326 C CA . THR A 1 35 ? -10.910 -1.836 -21.601 1.00 1.11 35 THR A CA 8
ATOM 4327 C C . THR A 1 35 ? -12.251 -2.016 -20.898 1.00 53.43 35 THR A C 8
ATOM 4328 O O . THR A 1 35 ? -13.281 -2.205 -21.545 1.00 32.10 35 THR A O 8
ATOM 4339 N N . ILE A 1 36 ? -12.231 -1.954 -19.570 1.00 53.01 36 ILE A N 8
ATOM 4340 C CA . ILE A 1 36 ? -13.446 -2.108 -18.780 1.00 55.20 36 ILE A CA 8
ATOM 4341 C C . ILE A 1 36 ? -14.505 -1.094 -19.198 1.00 21.45 36 ILE A C 8
ATOM 4342 O O . ILE A 1 36 ? -14.203 0.079 -19.421 1.00 13.22 36 ILE A O 8
ATOM 4361 N N . GLY A 1 1 ? 1.302 -1.723 -1.647 1.00 22.34 1 GLY A N 9
ATOM 4362 C CA . GLY A 1 1 ? 1.540 -0.326 -1.331 1.00 53.15 1 GLY A CA 9
ATOM 4363 C C . GLY A 1 1 ? 1.011 0.608 -2.401 1.00 14.54 1 GLY A C 9
ATOM 4364 O O . GLY A 1 1 ? 0.241 0.196 -3.269 1.00 71.14 1 GLY A O 9
ATOM 4368 N N . ASP A 1 2 ? 1.424 1.870 -2.338 1.00 54.43 2 ASP A N 9
ATOM 4369 C CA . ASP A 1 2 ? 0.986 2.865 -3.309 1.00 52.52 2 ASP A CA 9
ATOM 4370 C C . ASP A 1 2 ? 1.265 2.396 -4.734 1.00 13.24 2 ASP A C 9
ATOM 4371 O O . ASP A 1 2 ? 2.301 1.787 -5.006 1.00 54.24 2 ASP A O 9
ATOM 4380 N N . CYS A 1 3 ? 0.335 2.681 -5.638 1.00 2.22 3 CYS A N 9
ATOM 4381 C CA . CYS A 1 3 ? 0.480 2.288 -7.035 1.00 33.24 3 CYS A CA 9
ATOM 4382 C C . CYS A 1 3 ? 0.925 3.470 -7.890 1.00 20.50 3 CYS A C 9
ATOM 4383 O O . CYS A 1 3 ? 0.477 4.600 -7.688 1.00 30.11 3 CYS A O 9
ATOM 4390 N N . HIS A 1 4 ? 1.807 3.203 -8.847 1.00 11.44 4 HIS A N 9
ATOM 4391 C CA . HIS A 1 4 ? 2.312 4.245 -9.735 1.00 52.54 4 HIS A CA 9
ATOM 4392 C C . HIS A 1 4 ? 1.163 4.986 -10.411 1.00 32.01 4 HIS A C 9
ATOM 4393 O O . HIS A 1 4 ? 0.232 4.369 -10.931 1.00 73.10 4 HIS A O 9
ATOM 4407 N N . LYS A 1 5 ? 1.233 6.313 -10.401 1.00 45.33 5 LYS A N 9
ATOM 4408 C CA . LYS A 1 5 ? 0.199 7.140 -11.013 1.00 31.22 5 LYS A CA 9
ATOM 4409 C C . LYS A 1 5 ? 0.168 6.939 -12.525 1.00 21.25 5 LYS A C 9
ATOM 4410 O O . LYS A 1 5 ? 1.179 6.597 -13.138 1.00 11.12 5 LYS A O 9
ATOM 4429 N N . PHE A 1 6 ? -1.000 7.155 -13.121 1.00 73.15 6 PHE A N 9
ATOM 4430 C CA . PHE A 1 6 ? -1.163 7.000 -14.562 1.00 50.12 6 PHE A CA 9
ATOM 4431 C C . PHE A 1 6 ? -0.113 7.806 -15.319 1.00 13.15 6 PHE A C 9
ATOM 4432 O O . PHE A 1 6 ? 0.285 8.890 -14.887 1.00 51.44 6 PHE A O 9
ATOM 4449 N N . LEU A 1 7 ? 0.335 7.271 -16.449 1.00 5.23 7 LEU A N 9
ATOM 4450 C CA . LEU A 1 7 ? 1.340 7.940 -17.268 1.00 24.30 7 LEU A CA 9
ATOM 4451 C C . LEU A 1 7 ? 2.555 8.326 -16.430 1.00 11.34 7 LEU A C 9
ATOM 4452 O O . LEU A 1 7 ? 3.166 9.371 -16.650 1.00 41.11 7 LEU A O 9
ATOM 4468 N N . GLY A 1 8 ? 2.900 7.475 -15.469 1.00 12.22 8 GLY A N 9
ATOM 4469 C CA . GLY A 1 8 ? 4.042 7.743 -14.615 1.00 45.23 8 GLY A CA 9
ATOM 4470 C C . GLY A 1 8 ? 5.352 7.318 -15.246 1.00 62.24 8 GLY A C 9
ATOM 4471 O O . GLY A 1 8 ? 5.581 7.553 -16.434 1.00 31.34 8 GLY A O 9
ATOM 4475 N N . TRP A 1 9 ? 6.215 6.695 -14.453 1.00 23.43 9 TRP A N 9
ATOM 4476 C CA . TRP A 1 9 ? 7.511 6.239 -14.942 1.00 64.03 9 TRP A CA 9
ATOM 4477 C C . TRP A 1 9 ? 7.750 4.779 -14.571 1.00 51.22 9 TRP A C 9
ATOM 4478 O O . TRP A 1 9 ? 7.766 4.422 -13.392 1.00 32.43 9 TRP A O 9
ATOM 4499 N N . CYS A 1 10 ? 7.935 3.939 -15.582 1.00 24.53 10 CYS A N 9
ATOM 4500 C CA . CYS A 1 10 ? 8.172 2.517 -15.363 1.00 62.13 10 CYS A CA 9
ATOM 4501 C C . CYS A 1 10 ? 9.602 2.140 -15.741 1.00 11.21 10 CYS A C 9
ATOM 4502 O O . CYS A 1 10 ? 10.215 1.280 -15.108 1.00 21.41 10 CYS A O 9
ATOM 4509 N N . ARG A 1 11 ? 10.126 2.789 -16.774 1.00 35.20 11 ARG A N 9
ATOM 4510 C CA . ARG A 1 11 ? 11.482 2.522 -17.237 1.00 1.23 11 ARG A CA 9
ATOM 4511 C C . ARG A 1 11 ? 12.476 2.599 -16.082 1.00 23.21 11 ARG A C 9
ATOM 4512 O O . ARG A 1 11 ? 12.506 3.580 -15.340 1.00 0.35 11 ARG A O 9
ATOM 4533 N N . GLY A 1 12 ? 13.288 1.557 -15.935 1.00 72.12 12 GLY A N 9
ATOM 4534 C CA . GLY A 1 12 ? 14.272 1.526 -14.869 1.00 4.35 12 GLY A CA 9
ATOM 4535 C C . GLY A 1 12 ? 13.762 0.817 -13.630 1.00 14.23 12 GLY A C 9
ATOM 4536 O O . GLY A 1 12 ? 14.530 0.177 -12.914 1.00 51.35 12 GLY A O 9
ATOM 4540 N N . GLU A 1 13 ? 12.462 0.931 -13.378 1.00 44.24 13 GLU A N 9
ATOM 4541 C CA . GLU A 1 13 ? 11.851 0.296 -12.216 1.00 24.44 13 GLU A CA 9
ATOM 4542 C C . GLU A 1 13 ? 11.133 -0.992 -12.613 1.00 75.43 13 GLU A C 9
ATOM 4543 O O . GLU A 1 13 ? 10.927 -1.260 -13.796 1.00 75.31 13 GLU A O 9
ATOM 4555 N N . LYS A 1 14 ? 10.757 -1.784 -11.614 1.00 22.24 14 LYS A N 9
ATOM 4556 C CA . LYS A 1 14 ? 10.062 -3.042 -11.857 1.00 12.15 14 LYS A CA 9
ATOM 4557 C C . LYS A 1 14 ? 8.937 -3.246 -10.848 1.00 41.21 14 LYS A C 9
ATOM 4558 O O . LYS A 1 14 ? 8.871 -4.275 -10.176 1.00 44.21 14 LYS A O 9
ATOM 4577 N N . ASP A 1 15 ? 8.052 -2.259 -10.748 1.00 23.24 15 ASP A N 9
ATOM 4578 C CA . ASP A 1 15 ? 6.927 -2.331 -9.823 1.00 22.13 15 ASP A CA 9
ATOM 4579 C C . ASP A 1 15 ? 5.603 -2.357 -10.579 1.00 33.05 15 ASP A C 9
ATOM 4580 O O . ASP A 1 15 ? 5.516 -1.966 -11.743 1.00 5.33 15 ASP A O 9
ATOM 4589 N N . PRO A 1 16 ? 4.545 -2.829 -9.904 1.00 33.04 16 PRO A N 9
ATOM 4590 C CA . PRO A 1 16 ? 3.205 -2.918 -10.492 1.00 40.11 16 PRO A CA 9
ATOM 4591 C C . PRO A 1 16 ? 2.576 -1.546 -10.711 1.00 11.13 16 PRO A C 9
ATOM 4592 O O . PRO A 1 16 ? 3.223 -0.517 -10.515 1.00 41.12 16 PRO A O 9
ATOM 4603 N N . CYS A 1 17 ? 1.311 -1.539 -11.119 1.00 74.34 17 CYS A N 9
ATOM 4604 C CA . CYS A 1 17 ? 0.595 -0.293 -11.366 1.00 25.42 17 CYS A CA 9
ATOM 4605 C C . CYS A 1 17 ? -0.766 -0.303 -10.674 1.00 61.24 17 CYS A C 9
ATOM 4606 O O . CYS A 1 17 ? -1.125 -1.269 -10.001 1.00 31.32 17 CYS A O 9
ATOM 4613 N N . CYS A 1 18 ? -1.518 0.779 -10.845 1.00 42.23 18 CYS A N 9
ATOM 4614 C CA . CYS A 1 18 ? -2.838 0.897 -10.238 1.00 10.05 18 CYS A CA 9
ATOM 4615 C C . CYS A 1 18 ? -3.828 -0.057 -10.901 1.00 0.20 18 CYS A C 9
ATOM 4616 O O . CYS A 1 18 ? -3.454 -0.860 -11.755 1.00 65.33 18 CYS A O 9
ATOM 4623 N N . GLU A 1 19 ? -5.093 0.040 -10.502 1.00 24.13 19 GLU A N 9
ATOM 4624 C CA . GLU A 1 19 ? -6.136 -0.815 -11.056 1.00 53.32 19 GLU A CA 9
ATOM 4625 C C . GLU A 1 19 ? -6.346 -0.523 -12.540 1.00 74.14 19 GLU A C 9
ATOM 4626 O O . GLU A 1 19 ? -6.376 0.635 -12.958 1.00 72.02 19 GLU A O 9
ATOM 4638 N N . HIS A 1 20 ? -6.491 -1.582 -13.330 1.00 54.21 20 HIS A N 9
ATOM 4639 C CA . HIS A 1 20 ? -6.699 -1.441 -14.766 1.00 32.33 20 HIS A CA 9
ATOM 4640 C C . HIS A 1 20 ? -5.487 -0.792 -15.430 1.00 11.34 20 HIS A C 9
ATOM 4641 O O . HIS A 1 20 ? -5.628 0.044 -16.322 1.00 3.22 20 HIS A O 9
ATOM 4655 N N . LEU A 1 21 ? -4.297 -1.184 -14.986 1.00 23.11 21 LEU A N 9
ATOM 4656 C CA . LEU A 1 21 ? -3.060 -0.640 -15.537 1.00 74.34 21 LEU A CA 9
ATOM 4657 C C . LEU A 1 21 ? -2.001 -1.729 -15.676 1.00 11.03 21 LEU A C 9
ATOM 4658 O O . LEU A 1 21 ? -2.067 -2.765 -15.012 1.00 63.44 21 LEU A O 9
ATOM 4674 N N . THR A 1 22 ? -1.023 -1.489 -16.543 1.00 25.54 22 THR A N 9
ATOM 4675 C CA . THR A 1 22 ? 0.052 -2.448 -16.769 1.00 10.11 22 THR A CA 9
ATOM 4676 C C . THR A 1 22 ? 1.369 -1.740 -17.062 1.00 60.43 22 THR A C 9
ATOM 4677 O O . THR A 1 22 ? 1.466 -0.950 -18.002 1.00 51.15 22 THR A O 9
ATOM 4688 N N . CYS A 1 23 ? 2.383 -2.027 -16.252 1.00 22.32 23 CYS A N 9
ATOM 4689 C CA . CYS A 1 23 ? 3.697 -1.417 -16.424 1.00 64.13 23 CYS A CA 9
ATOM 4690 C C . CYS A 1 23 ? 4.188 -1.580 -17.860 1.00 21.21 23 CYS A C 9
ATOM 4691 O O . CYS A 1 23 ? 4.609 -2.663 -18.265 1.00 12.22 23 CYS A O 9
ATOM 4698 N N . HIS A 1 24 ? 4.129 -0.495 -18.626 1.00 14.41 24 HIS A N 9
ATOM 4699 C CA . HIS A 1 24 ? 4.569 -0.516 -20.016 1.00 30.05 24 HIS A CA 9
ATOM 4700 C C . HIS A 1 24 ? 6.082 -0.339 -20.111 1.00 13.33 24 HIS A C 9
ATOM 4701 O O . HIS A 1 24 ? 6.625 0.685 -19.697 1.00 4.21 24 HIS A O 9
ATOM 4715 N N . VAL A 1 25 ? 6.757 -1.345 -20.658 1.00 52.03 25 VAL A N 9
ATOM 4716 C CA . VAL A 1 25 ? 8.207 -1.300 -20.806 1.00 34.22 25 VAL A CA 9
ATOM 4717 C C . VAL A 1 25 ? 8.613 -0.384 -21.956 1.00 4.33 25 VAL A C 9
ATOM 4718 O O . VAL A 1 25 ? 9.444 0.508 -21.788 1.00 73.12 25 VAL A O 9
ATOM 4731 N N . LYS A 1 26 ? 8.022 -0.612 -23.124 1.00 23.53 26 LYS A N 9
ATOM 4732 C CA . LYS A 1 26 ? 8.321 0.192 -24.302 1.00 52.14 26 LYS A CA 9
ATOM 4733 C C . LYS A 1 26 ? 8.006 1.664 -24.050 1.00 44.54 26 LYS A C 9
ATOM 4734 O O . LYS A 1 26 ? 8.908 2.500 -23.993 1.00 31.42 26 LYS A O 9
ATOM 4753 N N . HIS A 1 27 ? 6.722 1.973 -23.898 1.00 44.24 27 HIS A N 9
ATOM 4754 C CA . HIS A 1 27 ? 6.289 3.343 -23.649 1.00 33.30 27 HIS A CA 9
ATOM 4755 C C . HIS A 1 27 ? 7.015 3.931 -22.444 1.00 1.20 27 HIS A C 9
ATOM 4756 O O . HIS A 1 27 ? 7.590 5.016 -22.522 1.00 62.14 27 HIS A O 9
ATOM 4770 N N . GLY A 1 28 ? 6.983 3.209 -21.329 1.00 63.32 28 GLY A N 9
ATOM 4771 C CA . GLY A 1 28 ? 7.641 3.676 -20.123 1.00 41.42 28 GLY A CA 9
ATOM 4772 C C . GLY A 1 28 ? 6.676 4.325 -19.151 1.00 44.21 28 GLY A C 9
ATOM 4773 O O . GLY A 1 28 ? 7.035 5.272 -18.449 1.00 75.22 28 GLY A O 9
ATOM 4777 N N . TRP A 1 29 ? 5.449 3.819 -19.110 1.00 44.42 29 TRP A N 9
ATOM 4778 C CA . TRP A 1 29 ? 4.429 4.358 -18.218 1.00 12.35 29 TRP A CA 9
ATOM 4779 C C . TRP A 1 29 ? 3.185 3.476 -18.219 1.00 4.24 29 TRP A C 9
ATOM 4780 O O . TRP A 1 29 ? 2.783 2.953 -19.258 1.00 70.40 29 TRP A O 9
ATOM 4801 N N . CYS A 1 30 ? 2.578 3.316 -17.047 1.00 35.33 30 CYS A N 9
ATOM 4802 C CA . CYS A 1 30 ? 1.378 2.498 -16.912 1.00 32.35 30 CYS A CA 9
ATOM 4803 C C . CYS A 1 30 ? 0.259 3.023 -17.806 1.00 3.31 30 CYS A C 9
ATOM 4804 O O . CYS A 1 30 ? -0.007 4.224 -17.847 1.00 51.11 30 CYS A O 9
ATOM 4811 N N . VAL A 1 31 ? -0.394 2.113 -18.523 1.00 72.11 31 VAL A N 9
ATOM 4812 C CA . VAL A 1 31 ? -1.487 2.482 -19.415 1.00 42.24 31 VAL A CA 9
ATOM 4813 C C . VAL A 1 31 ? -2.733 1.652 -19.131 1.00 52.31 31 VAL A C 9
ATOM 4814 O O . VAL A 1 31 ? -2.648 0.553 -18.582 1.00 13.23 31 VAL A O 9
ATOM 4827 N N . TRP A 1 32 ? -3.889 2.184 -19.509 1.00 62.21 32 TRP A N 9
ATOM 4828 C CA . TRP A 1 32 ? -5.156 1.491 -19.295 1.00 15.11 32 TRP A CA 9
ATOM 4829 C C . TRP A 1 32 ? -5.119 0.093 -19.900 1.00 43.32 32 TRP A C 9
ATOM 4830 O O . TRP A 1 32 ? -4.491 -0.130 -20.935 1.00 4.30 32 TRP A O 9
ATOM 4851 N N . ASP A 1 33 ? -5.797 -0.847 -19.248 1.00 22.22 33 ASP A N 9
ATOM 4852 C CA . ASP A 1 33 ? -5.843 -2.225 -19.723 1.00 60.23 33 ASP A CA 9
ATOM 4853 C C . ASP A 1 33 ? -7.000 -2.982 -19.080 1.00 63.31 33 ASP A C 9
ATOM 4854 O O . ASP A 1 33 ? -7.482 -2.609 -18.011 1.00 75.33 33 ASP A O 9
ATOM 4863 N N . GLY A 1 34 ? -7.443 -4.048 -19.740 1.00 24.11 34 GLY A N 9
ATOM 4864 C CA . GLY A 1 34 ? -8.541 -4.840 -19.220 1.00 40.23 34 GLY A CA 9
ATOM 4865 C C . GLY A 1 34 ? -9.824 -4.639 -20.002 1.00 15.30 34 GLY A C 9
ATOM 4866 O O . GLY A 1 34 ? -10.701 -5.504 -20.004 1.00 4.23 34 GLY A O 9
ATOM 4870 N N . THR A 1 35 ? -9.936 -3.494 -20.667 1.00 31.01 35 THR A N 9
ATOM 4871 C CA . THR A 1 35 ? -11.122 -3.180 -21.454 1.00 1.11 35 THR A CA 9
ATOM 4872 C C . THR A 1 35 ? -10.815 -3.210 -22.946 1.00 53.43 35 THR A C 9
ATOM 4873 O O . THR A 1 35 ? -10.268 -2.254 -23.497 1.00 32.10 35 THR A O 9
ATOM 4884 N N . ILE A 1 36 ? -11.169 -4.314 -23.597 1.00 53.01 36 ILE A N 9
ATOM 4885 C CA . ILE A 1 36 ? -10.932 -4.466 -25.027 1.00 55.20 36 ILE A CA 9
ATOM 4886 C C . ILE A 1 36 ? -12.197 -4.921 -25.748 1.00 21.45 36 ILE A C 9
ATOM 4887 O O . ILE A 1 36 ? -13.035 -5.614 -25.174 1.00 13.22 36 ILE A O 9
ATOM 4906 N N . GLY A 1 1 ? 1.604 -0.396 0.152 1.00 22.34 1 GLY A N 10
ATOM 4907 C CA . GLY A 1 1 ? 2.307 0.076 -1.027 1.00 53.15 1 GLY A CA 10
ATOM 4908 C C . GLY A 1 1 ? 1.386 0.775 -2.009 1.00 14.54 1 GLY A C 10
ATOM 4909 O O . GLY A 1 1 ? 0.404 0.195 -2.469 1.00 71.14 1 GLY A O 10
ATOM 4913 N N . ASP A 1 2 ? 1.705 2.024 -2.328 1.00 54.43 2 ASP A N 10
ATOM 4914 C CA . ASP A 1 2 ? 0.899 2.804 -3.261 1.00 52.52 2 ASP A CA 10
ATOM 4915 C C . ASP A 1 2 ? 1.181 2.388 -4.701 1.00 13.24 2 ASP A C 10
ATOM 4916 O O . ASP A 1 2 ? 2.275 1.925 -5.021 1.00 54.24 2 ASP A O 10
ATOM 4925 N N . CYS A 1 3 ? 0.185 2.556 -5.566 1.00 2.22 3 CYS A N 10
ATOM 4926 C CA . CYS A 1 3 ? 0.324 2.197 -6.971 1.00 33.24 3 CYS A CA 10
ATOM 4927 C C . CYS A 1 3 ? 0.754 3.404 -7.801 1.00 20.50 3 CYS A C 10
ATOM 4928 O O . CYS A 1 3 ? 0.262 4.516 -7.602 1.00 30.11 3 CYS A O 10
ATOM 4935 N N . HIS A 1 4 ? 1.677 3.178 -8.731 1.00 11.44 4 HIS A N 10
ATOM 4936 C CA . HIS A 1 4 ? 2.174 4.247 -9.591 1.00 52.54 4 HIS A CA 10
ATOM 4937 C C . HIS A 1 4 ? 1.022 4.954 -10.298 1.00 32.01 4 HIS A C 10
ATOM 4938 O O . HIS A 1 4 ? 0.117 4.310 -10.831 1.00 73.10 4 HIS A O 10
ATOM 4952 N N . LYS A 1 5 ? 1.060 6.282 -10.299 1.00 45.33 5 LYS A N 10
ATOM 4953 C CA . LYS A 1 5 ? 0.021 7.0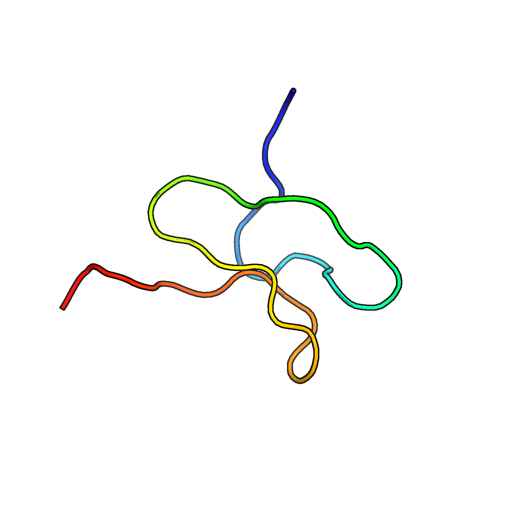78 -10.941 1.00 31.22 5 LYS A CA 10
ATOM 4954 C C . LYS A 1 5 ? 0.047 6.888 -12.455 1.00 21.25 5 LYS A C 10
ATOM 4955 O O . LYS A 1 5 ? 1.068 6.502 -13.024 1.00 11.12 5 LYS A O 10
ATOM 4974 N N . PHE A 1 6 ? -1.081 7.163 -13.100 1.00 73.15 6 PHE A N 10
ATOM 4975 C CA . PHE A 1 6 ? -1.188 7.023 -14.548 1.00 50.12 6 PHE A CA 10
ATOM 4976 C C . PHE A 1 6 ? -0.064 7.780 -15.250 1.00 13.15 6 PHE A C 10
ATOM 4977 O O . PHE A 1 6 ? 0.379 8.831 -14.786 1.00 51.44 6 PHE A O 10
ATOM 4994 N N . LEU A 1 7 ? 0.394 7.236 -16.373 1.00 5.23 7 LEU A N 10
ATOM 4995 C CA . LEU A 1 7 ? 1.467 7.858 -17.142 1.00 24.30 7 LEU A CA 10
ATOM 4996 C C . LEU A 1 7 ? 2.693 8.101 -16.268 1.00 11.34 7 LEU A C 10
ATOM 4997 O O . LEU A 1 7 ? 3.401 9.093 -16.434 1.00 41.11 7 LEU A O 10
ATOM 5013 N N . GLY A 1 8 ? 2.941 7.185 -15.336 1.00 12.22 8 GLY A N 10
ATOM 5014 C CA . GLY A 1 8 ? 4.083 7.317 -14.450 1.00 45.23 8 GLY A CA 10
ATOM 5015 C C . GLY A 1 8 ? 5.396 7.039 -15.154 1.00 62.24 8 GLY A C 10
ATOM 5016 O O . GLY A 1 8 ? 5.638 7.540 -16.252 1.00 31.34 8 GLY A O 10
ATOM 5020 N N . TRP A 1 9 ? 6.247 6.241 -14.520 1.00 23.43 9 TRP A N 10
ATOM 5021 C CA . TRP A 1 9 ? 7.545 5.900 -15.092 1.00 64.03 9 TRP A CA 10
ATOM 5022 C C . TRP A 1 9 ? 7.923 4.459 -14.764 1.00 51.22 9 TRP A C 10
ATOM 5023 O O . TRP A 1 9 ? 8.031 4.087 -13.594 1.00 32.43 9 TRP A O 10
ATOM 5044 N N . CYS A 1 10 ? 8.122 3.654 -15.800 1.00 24.53 10 CYS A N 10
ATOM 5045 C CA . CYS A 1 10 ? 8.488 2.253 -15.622 1.00 62.13 10 CYS A CA 10
ATOM 5046 C C . CYS A 1 10 ? 9.947 2.019 -16.006 1.00 11.21 10 CYS A C 10
ATOM 5047 O O . CYS A 1 10 ? 10.637 1.204 -15.396 1.00 21.41 10 CYS A O 10
ATOM 5054 N N . ARG A 1 11 ? 10.407 2.739 -17.024 1.00 35.20 11 ARG A N 10
ATOM 5055 C CA . ARG A 1 11 ? 11.782 2.609 -17.492 1.00 1.23 11 ARG A CA 10
ATOM 5056 C C . ARG A 1 11 ? 12.765 2.748 -16.333 1.00 23.21 11 ARG A C 10
ATOM 5057 O O . ARG A 1 11 ? 12.865 3.806 -15.713 1.00 0.35 11 ARG A O 10
ATOM 5078 N N . GLY A 1 12 ? 13.491 1.672 -16.046 1.00 72.12 12 GLY A N 10
ATOM 5079 C CA . GLY A 1 12 ? 14.456 1.694 -14.963 1.00 4.35 12 GLY A CA 10
ATOM 5080 C C . GLY A 1 12 ? 13.935 1.022 -13.708 1.00 14.23 12 GLY A C 10
ATOM 5081 O O . GLY A 1 12 ? 14.700 0.419 -12.956 1.00 51.35 12 GLY A O 10
ATOM 5085 N N . GLU A 1 13 ? 12.629 1.127 -13.481 1.00 44.24 13 GLU A N 10
ATOM 5086 C CA . GLU A 1 13 ? 12.008 0.526 -12.307 1.00 24.44 13 GLU A CA 10
ATOM 5087 C C . GLU A 1 13 ? 11.214 -0.720 -12.689 1.00 75.43 13 GLU A C 10
ATOM 5088 O O . GLU A 1 13 ? 10.968 -0.978 -13.868 1.00 75.31 13 GLU A O 10
ATOM 5100 N N . LYS A 1 14 ? 10.815 -1.492 -11.683 1.00 22.24 14 LYS A N 10
ATOM 5101 C CA . LYS A 1 14 ? 10.047 -2.711 -11.911 1.00 12.15 14 LYS A CA 10
ATOM 5102 C C . LYS A 1 14 ? 8.963 -2.877 -10.851 1.00 41.21 14 LYS A C 10
ATOM 5103 O O . LYS A 1 14 ? 8.958 -3.854 -10.102 1.00 44.21 14 LYS A O 10
ATOM 5122 N N . ASP A 1 15 ? 8.045 -1.918 -10.796 1.00 23.24 15 ASP A N 10
ATOM 5123 C CA . ASP A 1 15 ? 6.954 -1.960 -9.830 1.00 22.13 15 ASP A CA 10
ATOM 5124 C C . ASP A 1 15 ? 5.608 -2.091 -10.535 1.00 33.05 15 ASP A C 10
ATOM 5125 O O . ASP A 1 15 ? 5.471 -1.796 -11.722 1.00 5.33 15 ASP A O 10
ATOM 5134 N N . PRO A 1 16 ? 4.590 -2.545 -9.790 1.00 33.04 16 PRO A N 10
ATOM 5135 C CA . PRO A 1 16 ? 3.236 -2.725 -10.323 1.00 40.11 16 PRO A CA 10
ATOM 5136 C C . PRO A 1 16 ? 2.550 -1.398 -10.627 1.00 11.13 16 PRO A C 10
ATOM 5137 O O . PRO A 1 16 ? 3.161 -0.333 -10.523 1.00 41.12 16 PRO A O 10
ATOM 5148 N N . CYS A 1 17 ? 1.277 -1.467 -11.002 1.00 74.34 17 CYS A N 10
ATOM 5149 C CA . CYS A 1 17 ? 0.508 -0.270 -11.320 1.00 25.42 17 CYS A CA 10
ATOM 5150 C C . CYS A 1 17 ? -0.858 -0.305 -10.642 1.00 61.24 17 CYS A C 10
ATOM 5151 O O . CYS A 1 17 ? -1.212 -1.285 -9.984 1.00 31.32 17 CYS A O 10
ATOM 5158 N N . CYS A 1 18 ? -1.622 0.769 -10.806 1.00 42.23 18 CYS A N 10
ATOM 5159 C CA . CYS A 1 18 ? -2.949 0.863 -10.209 1.00 10.05 18 CYS A CA 10
ATOM 5160 C C . CYS A 1 18 ? -3.922 -0.093 -10.893 1.00 0.20 18 CYS A C 10
ATOM 5161 O O . CYS A 1 18 ? -3.530 -0.883 -11.751 1.00 65.33 18 CYS A O 10
ATOM 5168 N N . GLU A 1 19 ? -5.191 -0.015 -10.505 1.00 24.13 19 GLU A N 10
ATOM 5169 C CA . GLU A 1 19 ? -6.219 -0.875 -11.081 1.00 53.32 19 GLU A CA 10
ATOM 5170 C C . GLU A 1 19 ? -6.420 -0.566 -12.561 1.00 74.14 19 GLU A C 10
ATOM 5171 O O . GLU A 1 19 ? -6.452 0.597 -12.965 1.00 72.02 19 GLU A O 10
ATOM 5183 N N . HIS A 1 20 ? -6.557 -1.616 -13.365 1.00 54.21 20 HIS A N 10
ATOM 5184 C CA . HIS A 1 20 ? -6.756 -1.457 -14.802 1.00 32.33 20 HIS A CA 10
ATOM 5185 C C . HIS A 1 20 ? -5.539 -0.805 -15.450 1.00 11.34 20 HIS A C 10
ATOM 5186 O O . HIS A 1 20 ? -5.672 0.042 -16.336 1.00 3.22 20 HIS A O 10
ATOM 5200 N N . LEU A 1 21 ? -4.353 -1.202 -15.004 1.00 23.11 21 LEU A N 10
ATOM 5201 C CA . LEU A 1 21 ? -3.111 -0.656 -15.541 1.00 74.34 21 LEU A CA 10
ATOM 5202 C C . LEU A 1 21 ? -2.053 -1.747 -15.684 1.00 11.03 21 LEU A C 10
ATOM 5203 O O . LEU A 1 21 ? -2.122 -2.785 -15.025 1.00 63.44 21 LEU A O 10
ATOM 5219 N N . THR A 1 22 ? -1.074 -1.503 -16.549 1.00 25.54 22 THR A N 10
ATOM 5220 C CA . THR A 1 22 ? -0.002 -2.463 -16.780 1.00 10.11 22 THR A CA 10
ATOM 5221 C C . THR A 1 22 ? 1.316 -1.756 -17.075 1.00 60.43 22 THR A C 10
ATOM 5222 O O . THR A 1 22 ? 1.413 -0.972 -18.018 1.00 51.15 22 THR A O 10
ATOM 5233 N N . CYS A 1 23 ? 2.329 -2.037 -16.261 1.00 22.32 23 CYS A N 10
ATOM 5234 C CA . CYS A 1 23 ? 3.642 -1.428 -16.435 1.00 64.13 23 CYS A CA 10
ATOM 5235 C C . CYS A 1 23 ? 4.136 -1.601 -17.868 1.00 21.21 23 CYS A C 10
ATOM 5236 O O . CYS A 1 23 ? 4.560 -2.688 -18.263 1.00 12.22 23 CYS A O 10
ATOM 5243 N N . HIS A 1 24 ? 4.080 -0.522 -18.643 1.00 14.41 24 HIS A N 10
ATOM 5244 C CA . HIS A 1 24 ? 4.523 -0.553 -20.032 1.00 30.05 24 HIS A CA 10
ATOM 5245 C C . HIS A 1 24 ? 6.038 -0.402 -20.122 1.00 13.33 24 HIS A C 10
ATOM 5246 O O . HIS A 1 24 ? 6.595 0.625 -19.733 1.00 4.21 24 HIS A O 10
ATOM 5260 N N . VAL A 1 25 ? 6.702 -1.432 -20.638 1.00 52.03 25 VAL A N 10
ATOM 5261 C CA . VAL A 1 25 ? 8.152 -1.414 -20.780 1.00 34.22 25 VAL A CA 10
ATOM 5262 C C . VAL A 1 25 ? 8.583 -0.482 -21.908 1.00 4.33 25 VAL A C 10
ATOM 5263 O O . VAL A 1 25 ? 9.430 0.391 -21.718 1.00 73.12 25 VAL A O 10
ATOM 5276 N N . LYS A 1 26 ? 7.992 -0.673 -23.082 1.00 23.53 26 LYS A N 10
ATOM 5277 C CA . LYS A 1 26 ? 8.312 0.151 -24.242 1.00 52.14 26 LYS A CA 10
ATOM 5278 C C . LYS A 1 26 ? 8.011 1.621 -23.965 1.00 44.54 26 LYS A C 10
ATOM 5279 O O . LYS A 1 26 ? 8.920 2.446 -23.883 1.00 31.42 26 LYS A O 10
ATOM 5298 N N . HIS A 1 27 ? 6.728 1.940 -23.822 1.00 44.24 27 HIS A N 10
ATOM 5299 C CA . HIS A 1 27 ? 6.308 3.311 -23.552 1.00 33.30 27 HIS A CA 10
ATOM 5300 C C . HIS A 1 27 ? 7.036 3.873 -22.335 1.00 1.20 27 HIS A C 10
ATOM 5301 O O . HIS A 1 27 ? 7.625 4.950 -22.394 1.00 62.14 27 HIS A O 10
ATOM 5315 N N . GLY A 1 28 ? 6.988 3.134 -21.229 1.00 63.32 28 GLY A N 10
ATOM 5316 C CA . GLY A 1 28 ? 7.645 3.576 -20.014 1.00 41.42 28 GLY A CA 10
ATOM 5317 C C . GLY A 1 28 ? 6.686 4.232 -19.041 1.00 44.21 28 GLY A C 10
ATOM 5318 O O . GLY A 1 28 ? 7.060 5.155 -18.318 1.00 75.22 28 GLY A O 10
ATOM 5322 N N . TRP A 1 29 ? 5.446 3.755 -19.023 1.00 44.42 29 TRP A N 10
ATOM 5323 C CA . TRP A 1 29 ? 4.430 4.302 -18.132 1.00 12.35 29 TRP A CA 10
ATOM 5324 C C . TRP A 1 29 ? 3.172 3.441 -18.147 1.00 4.24 29 TRP A C 10
ATOM 5325 O O . TRP A 1 29 ? 2.763 2.939 -19.194 1.00 70.40 29 TRP A O 10
ATOM 5346 N N . CYS A 1 30 ? 2.562 3.272 -16.979 1.00 35.33 30 CYS A N 10
ATOM 5347 C CA . CYS A 1 30 ? 1.351 2.472 -16.856 1.00 32.35 30 CYS A CA 10
ATOM 5348 C C . CYS A 1 30 ? 0.247 3.012 -17.761 1.00 3.31 30 CYS A C 10
ATOM 5349 O O . CYS A 1 30 ? -0.008 4.216 -17.795 1.00 51.11 30 CYS A O 10
ATOM 5356 N N . VAL A 1 31 ? -0.404 2.114 -18.493 1.00 72.11 31 VAL A N 10
ATOM 5357 C CA . VAL A 1 31 ? -1.481 2.499 -19.396 1.00 42.24 31 VAL A CA 10
ATOM 5358 C C . VAL A 1 31 ? -2.748 1.699 -19.115 1.00 52.31 31 VAL A C 10
ATOM 5359 O O . VAL A 1 31 ? -2.692 0.605 -18.555 1.00 13.23 31 VAL A O 10
ATOM 5372 N N . TRP A 1 32 ? -3.889 2.252 -19.509 1.00 62.21 32 TRP A N 10
ATOM 5373 C CA . TRP A 1 32 ? -5.172 1.589 -19.300 1.00 15.11 32 TRP A CA 10
ATOM 5374 C C . TRP A 1 32 ? -5.188 0.215 -19.960 1.00 43.32 32 TRP A C 10
ATOM 5375 O O . TRP A 1 32 ? -4.622 0.027 -21.037 1.00 4.30 32 TRP A O 10
ATOM 5396 N N . ASP A 1 33 ? -5.839 -0.742 -19.308 1.00 22.22 33 ASP A N 10
ATOM 5397 C CA . ASP A 1 33 ? -5.931 -2.100 -19.835 1.00 60.23 33 ASP A CA 10
ATOM 5398 C C . ASP A 1 33 ? -7.296 -2.709 -19.531 1.00 63.31 33 ASP A C 10
ATOM 5399 O O . ASP A 1 33 ? -7.880 -2.454 -18.479 1.00 75.33 33 ASP A O 10
ATOM 5408 N N . GLY A 1 34 ? -7.798 -3.517 -20.461 1.00 24.11 34 GLY A N 10
ATOM 5409 C CA . GLY A 1 34 ? -9.090 -4.149 -20.274 1.00 40.23 34 GLY A CA 10
ATOM 5410 C C . GLY A 1 34 ? -10.183 -3.484 -21.088 1.00 15.30 34 GLY A C 10
ATOM 5411 O O . GLY A 1 34 ? -11.199 -4.105 -21.403 1.00 4.23 34 GLY A O 10
ATOM 5415 N N . THR A 1 35 ? -9.978 -2.216 -21.427 1.00 31.01 35 THR A N 10
ATOM 5416 C CA . THR A 1 35 ? -10.955 -1.465 -22.205 1.00 1.11 35 THR A CA 10
ATOM 5417 C C . THR A 1 35 ? -10.364 -1.003 -23.532 1.00 53.43 35 THR A C 10
ATOM 5418 O O . THR A 1 35 ? -9.545 -0.084 -23.571 1.00 32.10 35 THR A O 10
ATOM 5429 N N . ILE A 1 36 ? -10.783 -1.645 -24.617 1.00 53.01 36 ILE A N 10
ATOM 5430 C CA . ILE A 1 36 ? -10.294 -1.298 -25.946 1.00 55.20 36 ILE A CA 10
ATOM 5431 C C . ILE A 1 36 ? -11.275 -0.381 -26.669 1.00 21.45 36 ILE A C 10
ATOM 5432 O O . ILE A 1 36 ? -12.476 -0.409 -26.404 1.00 13.22 36 ILE A O 10
ATOM 5451 N N . GLY A 1 1 ? 4.030 -0.381 -1.635 1.00 22.34 1 GLY A N 11
ATOM 5452 C CA . GLY A 1 1 ? 3.139 0.623 -1.084 1.00 53.15 1 GLY A CA 11
ATOM 5453 C C . GLY A 1 1 ? 2.044 1.022 -2.055 1.00 14.54 1 GLY A C 11
ATOM 5454 O O . GLY A 1 1 ? 1.310 0.170 -2.557 1.00 71.14 1 GLY A O 11
ATOM 5458 N N . ASP A 1 2 ? 1.933 2.319 -2.320 1.00 54.43 2 ASP A N 11
ATOM 5459 C CA . ASP A 1 2 ? 0.920 2.828 -3.236 1.00 52.52 2 ASP A CA 11
ATOM 5460 C C . ASP A 1 2 ? 1.212 2.390 -4.667 1.00 13.24 2 ASP A C 11
ATOM 5461 O O . ASP A 1 2 ? 2.286 1.862 -4.959 1.00 54.24 2 ASP A O 11
ATOM 5470 N N . CYS A 1 3 ? 0.250 2.610 -5.556 1.00 2.22 3 CYS A N 11
ATOM 5471 C CA . CYS A 1 3 ? 0.402 2.236 -6.958 1.00 33.24 3 CYS A CA 11
ATOM 5472 C C . CYS A 1 3 ? 0.793 3.444 -7.804 1.00 20.50 3 CYS A C 11
ATOM 5473 O O . CYS A 1 3 ? 0.252 4.537 -7.632 1.00 30.11 3 CYS A O 11
ATOM 5480 N N . HIS A 1 4 ? 1.736 3.239 -8.718 1.00 11.44 4 HIS A N 11
ATOM 5481 C CA . HIS A 1 4 ? 2.199 4.311 -9.591 1.00 52.54 4 HIS A CA 11
ATOM 5482 C C . HIS A 1 4 ? 1.024 4.992 -10.286 1.00 32.01 4 HIS A C 11
ATOM 5483 O O . HIS A 1 4 ? 0.100 4.329 -10.760 1.00 73.10 4 HIS A O 11
ATOM 5497 N N . LYS A 1 5 ? 1.065 6.319 -10.343 1.00 45.33 5 LYS A N 11
ATOM 5498 C CA . LYS A 1 5 ? 0.004 7.090 -10.980 1.00 31.22 5 LYS A CA 11
ATOM 5499 C C . LYS A 1 5 ? 0.033 6.908 -12.495 1.00 21.25 5 LYS A C 11
ATOM 5500 O O . LYS A 1 5 ? 1.056 6.528 -13.065 1.00 11.12 5 LYS A O 11
ATOM 5519 N N . PHE A 1 6 ? -1.096 7.182 -13.140 1.00 73.15 6 PHE A N 11
AT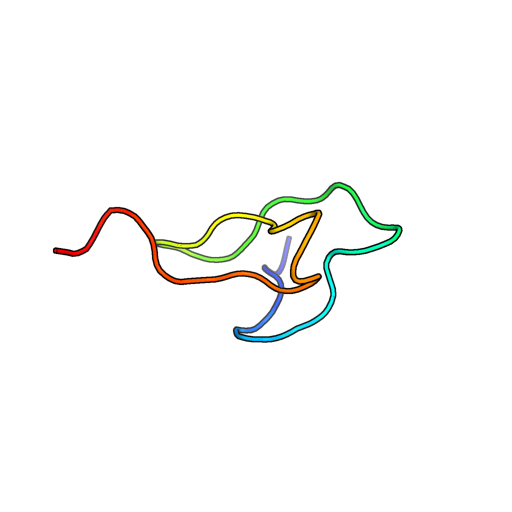OM 5520 C CA . PHE A 1 6 ? -1.200 7.048 -14.589 1.00 50.12 6 PHE A CA 11
ATOM 5521 C C . PHE A 1 6 ? -0.063 7.787 -15.286 1.00 13.15 6 PHE A C 11
ATOM 5522 O O . PHE A 1 6 ? 0.408 8.820 -14.806 1.00 51.44 6 PHE A O 11
ATOM 5539 N N . LEU A 1 7 ? 0.376 7.251 -16.419 1.00 5.23 7 LEU A N 11
ATOM 5540 C CA . LEU A 1 7 ? 1.459 7.860 -17.185 1.00 24.30 7 LEU A CA 11
ATOM 5541 C C . LEU A 1 7 ? 2.679 8.101 -16.303 1.00 11.34 7 LEU A C 11
ATOM 5542 O O . LEU A 1 7 ? 3.396 9.087 -16.473 1.00 41.11 7 LEU A O 11
ATOM 5558 N N . GLY A 1 8 ? 2.911 7.193 -15.359 1.00 12.22 8 GLY A N 11
ATOM 5559 C CA . GLY A 1 8 ? 4.046 7.325 -14.466 1.00 45.23 8 GLY A CA 11
ATOM 5560 C C . GLY A 1 8 ? 5.365 7.045 -15.159 1.00 62.24 8 GLY A C 11
ATOM 5561 O O . GLY A 1 8 ? 5.608 7.529 -16.264 1.00 31.34 8 GLY A O 11
ATOM 5565 N N . TRP A 1 9 ? 6.219 6.264 -14.508 1.00 23.43 9 TRP A N 11
ATOM 5566 C CA . TRP A 1 9 ? 7.522 5.921 -15.069 1.00 64.03 9 TRP A CA 11
ATOM 5567 C C . TRP A 1 9 ? 7.894 4.481 -14.738 1.00 51.22 9 TRP A C 11
ATOM 5568 O O . TRP A 1 9 ? 7.995 4.107 -13.569 1.00 32.43 9 TRP A O 11
ATOM 5589 N N . CYS A 1 10 ? 8.100 3.675 -15.775 1.00 24.53 10 CYS A N 11
ATOM 5590 C CA . CYS A 1 10 ? 8.462 2.274 -15.595 1.00 62.13 10 CYS A CA 11
ATOM 5591 C C . CYS A 1 10 ? 9.921 2.038 -15.972 1.00 11.21 10 CYS A C 11
ATOM 5592 O O . CYS A 1 10 ? 10.607 1.220 -15.359 1.00 21.41 10 CYS A O 11
ATOM 5599 N N . ARG A 1 11 ? 10.389 2.758 -16.986 1.00 35.20 11 ARG A N 11
ATOM 5600 C CA . ARG A 1 11 ? 11.767 2.626 -17.446 1.00 1.23 11 ARG A CA 11
ATOM 5601 C C . ARG A 1 11 ? 12.744 2.764 -16.283 1.00 23.21 11 ARG A C 11
ATOM 5602 O O . ARG A 1 11 ? 12.846 3.823 -15.666 1.00 0.35 11 ARG A O 11
ATOM 5623 N N . GLY A 1 12 ? 13.461 1.684 -15.987 1.00 72.12 12 GLY A N 11
ATOM 5624 C CA . GLY A 1 12 ? 14.419 1.704 -14.897 1.00 4.35 12 GLY A CA 11
ATOM 5625 C C . GLY A 1 12 ? 13.895 1.021 -13.650 1.00 14.23 12 GLY A C 11
ATOM 5626 O O . GLY A 1 12 ? 14.660 0.418 -12.898 1.00 51.35 12 GLY A O 11
ATOM 5630 N N . GLU A 1 13 ? 12.587 1.116 -13.431 1.00 44.24 13 GLU A N 11
ATOM 5631 C CA . GLU A 1 13 ? 11.964 0.504 -12.264 1.00 24.44 13 GLU A CA 11
ATOM 5632 C C . GLU A 1 13 ? 11.177 -0.743 -12.658 1.00 75.43 13 GLU A C 11
ATOM 5633 O O . GLU A 1 13 ? 10.896 -0.967 -13.836 1.00 75.31 13 GLU A O 11
ATOM 5645 N N . LYS A 1 14 ? 10.826 -1.553 -11.666 1.00 22.24 14 LYS A N 11
ATOM 5646 C CA . LYS A 1 14 ? 10.071 -2.778 -11.907 1.00 12.15 14 LYS A CA 11
ATOM 5647 C C . LYS A 1 14 ? 8.976 -2.957 -10.860 1.00 41.21 14 LYS A C 11
ATOM 5648 O O . LYS A 1 14 ? 8.958 -3.948 -10.131 1.00 44.21 14 LYS A O 11
ATOM 5667 N N . ASP A 1 15 ? 8.064 -1.993 -10.794 1.00 23.24 15 ASP A N 11
ATOM 5668 C CA . ASP A 1 15 ? 6.964 -2.046 -9.838 1.00 22.13 15 ASP A CA 11
ATOM 5669 C C . ASP A 1 15 ? 5.623 -2.155 -10.558 1.00 33.05 15 ASP A C 11
ATOM 5670 O O . ASP A 1 15 ? 5.499 -1.833 -11.740 1.00 5.33 15 ASP A O 11
ATOM 5679 N N . PRO A 1 16 ? 4.596 -2.617 -9.831 1.00 33.04 16 PRO A N 11
ATOM 5680 C CA . PRO A 1 16 ? 3.247 -2.780 -10.379 1.00 40.11 16 PRO A CA 11
ATOM 5681 C C . PRO A 1 16 ? 2.571 -1.442 -10.661 1.00 11.13 16 PRO A C 11
ATOM 5682 O O . PRO A 1 16 ? 3.192 -0.384 -10.546 1.00 41.12 16 PRO A O 11
ATOM 5693 N N . CYS A 1 17 ? 1.296 -1.493 -11.028 1.00 74.34 17 CYS A N 11
ATOM 5694 C CA . CYS A 1 17 ? 0.535 -0.286 -11.325 1.00 25.42 17 CYS A CA 11
ATOM 5695 C C . CYS A 1 17 ? -0.830 -0.322 -10.645 1.00 61.24 17 CYS A C 11
ATOM 5696 O O . CYS A 1 17 ? -1.183 -1.301 -9.987 1.00 31.32 17 CYS A O 11
ATOM 5703 N N . CYS A 1 18 ? -1.594 0.754 -10.806 1.00 42.23 18 CYS A N 11
ATOM 5704 C CA . CYS A 1 18 ? -2.920 0.848 -10.208 1.00 10.05 18 CYS A CA 11
ATOM 5705 C C . CYS A 1 18 ? -3.894 -0.107 -10.891 1.00 0.20 18 CYS A C 11
ATOM 5706 O O . CYS A 1 18 ? -3.504 -0.894 -11.754 1.00 65.33 18 CYS A O 11
ATOM 5713 N N . GLU A 1 19 ? -5.162 -0.032 -10.499 1.00 24.13 19 GLU A N 11
ATOM 5714 C CA . GLU A 1 19 ? -6.191 -0.891 -11.073 1.00 53.32 19 GLU A CA 11
ATOM 5715 C C . GLU A 1 19 ? -6.400 -0.576 -12.552 1.00 74.14 19 GLU A C 11
ATOM 5716 O O . GLU A 1 19 ? -6.429 0.589 -12.952 1.00 72.02 19 GLU A O 11
ATOM 5728 N N . HIS A 1 20 ? -6.543 -1.622 -13.359 1.00 54.21 20 HIS A N 11
ATOM 5729 C CA . HIS A 1 20 ? -6.748 -1.458 -14.794 1.00 32.33 20 HIS A CA 11
ATOM 5730 C C . HIS A 1 20 ? -5.533 -0.804 -15.446 1.00 11.34 20 HIS A C 11
ATOM 5731 O O . HIS A 1 20 ? -5.671 0.044 -16.328 1.00 3.22 20 HIS A O 11
ATOM 5745 N N . LEU A 1 21 ? -4.346 -1.205 -15.006 1.00 23.11 21 LEU A N 11
ATOM 5746 C CA . LEU A 1 21 ? -3.106 -0.657 -15.546 1.00 74.34 21 LEU A CA 11
ATOM 5747 C C . LEU A 1 21 ? -2.050 -1.747 -15.695 1.00 11.03 21 LEU A C 11
ATOM 5748 O O . LEU A 1 21 ? -2.116 -2.787 -15.039 1.00 63.44 21 LEU A O 11
ATOM 5764 N N . THR A 1 22 ? -1.072 -1.502 -16.563 1.00 25.54 22 THR A N 11
ATOM 5765 C CA . THR A 1 22 ? -0.001 -2.461 -16.799 1.00 10.11 22 THR A CA 11
ATOM 5766 C C . THR A 1 22 ? 1.316 -1.753 -17.091 1.00 60.43 22 THR A C 11
ATOM 5767 O O . THR A 1 22 ? 1.415 -0.965 -18.033 1.00 51.15 22 THR A O 11
ATOM 5778 N N . CYS A 1 23 ? 2.329 -2.038 -16.280 1.00 22.32 23 CYS A N 11
ATOM 5779 C CA . CYS A 1 23 ? 3.643 -1.429 -16.451 1.00 64.13 23 CYS A CA 11
ATOM 5780 C C . CYS A 1 23 ? 4.137 -1.596 -17.884 1.00 21.21 23 CYS A C 11
ATOM 5781 O O . CYS A 1 23 ? 4.560 -2.681 -18.284 1.00 12.22 23 CYS A O 11
ATOM 5788 N N . HIS A 1 24 ? 4.081 -0.514 -18.654 1.00 14.41 24 HIS A N 11
ATOM 5789 C CA . HIS A 1 24 ? 4.524 -0.539 -20.044 1.00 30.05 24 HIS A CA 11
ATOM 5790 C C . HIS A 1 24 ? 6.040 -0.390 -20.134 1.00 13.33 24 HIS A C 11
ATOM 5791 O O . HIS A 1 24 ? 6.596 0.639 -19.750 1.00 4.21 24 HIS A O 11
ATOM 5805 N N . VAL A 1 25 ? 6.702 -1.424 -20.642 1.00 52.03 25 VAL A N 11
ATOM 5806 C CA . VAL A 1 25 ? 8.154 -1.407 -20.782 1.00 34.22 25 VAL A CA 11
ATOM 5807 C C . VAL A 1 25 ? 8.586 -0.480 -21.912 1.00 4.33 25 VAL A C 11
ATOM 5808 O O . VAL A 1 25 ? 9.434 0.393 -21.724 1.00 73.12 25 VAL A O 11
ATOM 5821 N N . LYS A 1 26 ? 7.997 -0.673 -23.087 1.00 23.53 26 LYS A N 11
ATOM 5822 C CA . LYS A 1 26 ? 8.319 0.147 -24.249 1.00 52.14 26 LYS A CA 11
ATOM 5823 C C . LYS A 1 26 ? 8.019 1.617 -23.977 1.00 44.54 26 LYS A C 11
ATOM 5824 O O . LYS A 1 26 ? 8.931 2.442 -23.896 1.00 31.42 26 LYS A O 11
ATOM 5843 N N . HIS A 1 27 ? 6.737 1.939 -23.834 1.00 44.24 27 HIS A N 11
ATOM 5844 C CA . HIS A 1 27 ? 6.320 3.311 -23.569 1.00 33.30 27 HIS A CA 11
ATOM 5845 C C . HIS A 1 27 ? 7.046 3.875 -22.352 1.00 1.20 27 HIS A C 11
ATOM 5846 O O . HIS A 1 27 ? 7.640 4.950 -22.413 1.00 62.14 27 HIS A O 11
ATOM 5860 N N . GLY A 1 28 ? 6.992 3.140 -21.244 1.00 63.32 28 GLY A N 11
ATOM 5861 C CA . GLY A 1 28 ? 7.648 3.583 -20.028 1.00 41.42 28 GLY A CA 11
ATOM 5862 C C . GLY A 1 28 ? 6.686 4.238 -19.056 1.00 44.21 28 GLY A C 11
ATOM 5863 O O . GLY A 1 28 ? 7.056 5.168 -18.339 1.00 75.22 28 GLY A O 11
ATOM 5867 N N . TRP A 1 29 ? 5.450 3.754 -19.033 1.00 44.42 29 TRP A N 11
ATOM 5868 C CA . TRP A 1 29 ? 4.432 4.300 -18.144 1.00 12.35 29 TRP A CA 11
ATOM 5869 C C . TRP A 1 29 ? 3.177 3.434 -18.156 1.00 4.24 29 TRP A C 11
ATOM 5870 O O . TRP A 1 29 ? 2.780 2.915 -19.199 1.00 70.40 29 TRP A O 11
ATOM 5891 N N . CYS A 1 30 ? 2.557 3.283 -16.991 1.00 35.33 30 CYS A N 11
ATOM 5892 C CA . CYS A 1 30 ? 1.346 2.480 -16.867 1.00 32.35 30 CYS A CA 11
ATOM 5893 C C . CYS A 1 30 ? 0.238 3.025 -17.765 1.00 3.31 30 CYS A C 11
ATOM 5894 O O . CYS A 1 30 ? -0.017 4.229 -17.794 1.00 51.11 30 CYS A O 11
ATOM 5901 N N . VAL A 1 31 ? -0.418 2.129 -18.496 1.00 72.11 31 VAL A N 11
ATOM 5902 C CA . VAL A 1 31 ? -1.499 2.518 -19.393 1.00 42.24 31 VAL A CA 11
ATOM 5903 C C . VAL A 1 31 ? -2.763 1.714 -19.112 1.00 52.31 31 VAL A C 11
ATOM 5904 O O . VAL A 1 31 ? -2.702 0.615 -18.558 1.00 13.23 31 VAL A O 11
ATOM 5917 N N . TRP A 1 32 ? -3.908 2.267 -19.496 1.00 62.21 32 TRP A N 11
ATOM 5918 C CA . TRP A 1 32 ? -5.188 1.600 -19.285 1.00 15.11 32 TRP A CA 11
ATOM 5919 C C . TRP A 1 32 ? -5.201 0.226 -19.945 1.00 43.32 32 TRP A C 11
ATOM 5920 O O . TRP A 1 32 ? -4.636 0.040 -21.023 1.00 4.30 32 TRP A O 11
ATOM 5941 N N . ASP A 1 33 ? -5.849 -0.733 -19.292 1.00 22.22 33 ASP A N 11
ATOM 5942 C CA . ASP A 1 33 ? -5.936 -2.090 -19.816 1.00 60.23 33 ASP A CA 11
ATOM 5943 C C . ASP A 1 33 ? -7.248 -2.750 -19.402 1.00 63.31 33 ASP A C 11
ATOM 5944 O O . ASP A 1 33 ? -7.848 -2.381 -18.394 1.00 75.33 33 ASP A O 11
ATOM 5953 N N . GLY A 1 34 ? -7.687 -3.728 -20.189 1.00 24.11 34 GLY A N 11
ATOM 5954 C CA . GLY A 1 34 ? -8.926 -4.422 -19.887 1.00 40.23 34 GLY A CA 11
ATOM 5955 C C . GLY A 1 34 ? -10.046 -4.046 -20.835 1.00 15.30 34 GLY A C 11
ATOM 5956 O O . GLY A 1 34 ? -10.995 -4.810 -21.023 1.00 4.23 34 GLY A O 11
ATOM 5960 N N . THR A 1 35 ? -9.941 -2.864 -21.435 1.00 31.01 35 THR A N 11
ATOM 5961 C CA . THR A 1 35 ? -10.955 -2.387 -22.365 1.00 1.11 35 THR A CA 11
ATOM 5962 C C . THR A 1 35 ? -10.734 -2.959 -23.760 1.00 53.43 35 THR A C 11
ATOM 5963 O O . THR A 1 35 ? -11.688 -3.309 -24.457 1.00 32.10 35 THR A O 11
ATOM 5974 N N . ILE A 1 36 ? -9.471 -3.052 -24.163 1.00 53.01 36 ILE A N 11
ATOM 5975 C CA . ILE A 1 36 ? -9.125 -3.585 -25.475 1.00 55.20 36 ILE A CA 11
ATOM 5976 C C . ILE A 1 36 ? -7.949 -4.550 -25.384 1.00 21.45 36 ILE A C 11
ATOM 5977 O O . ILE A 1 36 ? -7.115 -4.445 -24.485 1.00 13.22 36 ILE A O 11
ATOM 5996 N N . GLY A 1 1 ? 2.533 -0.885 -1.345 1.00 22.34 1 GLY A N 12
ATOM 5997 C CA . GLY A 1 1 ? 2.079 0.426 -0.920 1.00 53.15 1 GLY A CA 12
ATOM 5998 C C . GLY A 1 1 ? 1.309 1.153 -2.004 1.00 14.54 1 GLY A C 12
ATOM 5999 O O . GLY A 1 1 ? 0.335 0.627 -2.543 1.00 71.14 1 GLY A O 12
ATOM 6003 N N . ASP A 1 2 ? 1.746 2.366 -2.325 1.00 54.43 2 ASP A N 12
ATOM 6004 C CA . ASP A 1 2 ? 1.090 3.167 -3.352 1.00 52.52 2 ASP A CA 12
ATOM 6005 C C . ASP A 1 2 ? 1.388 2.616 -4.744 1.00 13.24 2 ASP A C 12
ATOM 6006 O O . ASP A 1 2 ? 2.435 2.009 -4.972 1.00 54.24 2 ASP A O 12
ATOM 6015 N N . CYS A 1 3 ? 0.460 2.831 -5.670 1.00 2.22 3 CYS A N 12
ATOM 6016 C CA . CYS A 1 3 ? 0.622 2.356 -7.039 1.00 33.24 3 CYS A CA 12
ATOM 6017 C C . CYS A 1 3 ? 1.074 3.487 -7.959 1.00 20.50 3 CYS A C 12
ATOM 6018 O O . CYS A 1 3 ? 0.649 4.633 -7.806 1.00 30.11 3 CYS A O 12
ATOM 6025 N N . HIS A 1 4 ? 1.938 3.156 -8.914 1.00 11.44 4 HIS A N 12
ATOM 6026 C CA . HIS A 1 4 ? 2.447 4.144 -9.858 1.00 52.54 4 HIS A CA 12
ATOM 6027 C C . HIS A 1 4 ? 1.301 4.903 -10.521 1.00 32.01 4 HIS A C 12
ATOM 6028 O O . HIS A 1 4 ? 0.413 4.303 -11.125 1.00 73.10 4 HIS A O 12
ATOM 6042 N N . LYS A 1 5 ? 1.328 6.226 -10.402 1.00 45.33 5 LYS A N 12
ATOM 6043 C CA . LYS A 1 5 ? 0.294 7.069 -10.990 1.00 31.22 5 LYS A CA 12
ATOM 6044 C C . LYS A 1 5 ? 0.211 6.857 -12.499 1.00 21.25 5 LYS A C 12
ATOM 6045 O O . LYS A 1 5 ? 1.167 6.396 -13.124 1.00 11.12 5 LYS A O 12
ATOM 6064 N N . PHE A 1 6 ? -0.935 7.199 -13.078 1.00 73.15 6 PHE A N 12
ATOM 6065 C CA . PHE A 1 6 ? -1.142 7.047 -14.513 1.00 50.12 6 PHE A CA 12
ATOM 6066 C C . PHE A 1 6 ? -0.106 7.847 -15.299 1.00 13.15 6 PHE A C 12
ATOM 6067 O O . PHE A 1 6 ? 0.283 8.944 -14.896 1.00 51.44 6 PHE A O 12
ATOM 6084 N N . LEU A 1 7 ? 0.335 7.290 -16.421 1.00 5.23 7 LEU A N 12
ATOM 6085 C CA . LEU A 1 7 ? 1.326 7.950 -17.265 1.00 24.30 7 LEU A CA 12
ATOM 6086 C C . LEU A 1 7 ? 2.542 8.372 -16.448 1.00 11.34 7 LEU A C 12
ATOM 6087 O O . LEU A 1 7 ? 3.173 9.389 -16.734 1.00 41.11 7 LEU A O 12
ATOM 6103 N N . GLY A 1 8 ? 2.867 7.581 -15.428 1.00 12.22 8 GLY A N 12
ATOM 6104 C CA . GLY A 1 8 ? 4.009 7.889 -14.587 1.00 45.23 8 GLY A CA 12
ATOM 6105 C C . GLY A 1 8 ? 5.324 7.485 -15.222 1.00 62.24 8 GLY A C 12
ATOM 6106 O O . GLY A 1 8 ? 5.708 8.019 -16.263 1.00 31.34 8 GLY A O 12
ATOM 6110 N N . TRP A 1 9 ? 6.017 6.540 -14.596 1.00 23.43 9 TRP A N 12
ATOM 6111 C CA . TRP A 1 9 ? 7.298 6.066 -15.107 1.00 64.03 9 TRP A CA 12
ATOM 6112 C C . TRP A 1 9 ? 7.489 4.584 -14.805 1.00 51.22 9 TRP A C 12
ATOM 6113 O O . TRP A 1 9 ? 7.471 4.168 -13.646 1.00 32.43 9 TRP A O 12
ATOM 6134 N N . CYS A 1 10 ? 7.672 3.790 -15.854 1.00 24.53 10 CYS A N 12
ATOM 6135 C CA . CYS A 1 10 ? 7.866 2.353 -15.702 1.00 62.13 10 CYS A CA 12
ATOM 6136 C C . CYS A 1 10 ? 9.317 1.968 -15.979 1.00 11.21 10 CYS A C 12
ATOM 6137 O O . CYS A 1 10 ? 9.864 1.071 -15.338 1.00 21.41 10 CYS A O 12
ATOM 6144 N N . ARG A 1 11 ? 9.933 2.654 -16.935 1.00 35.20 11 ARG A N 12
ATOM 6145 C CA . ARG A 1 11 ? 11.320 2.384 -17.297 1.00 1.23 11 ARG A CA 12
ATOM 6146 C C . ARG A 1 11 ? 12.227 2.467 -16.073 1.00 23.21 11 ARG A C 12
ATOM 6147 O O . ARG A 1 11 ? 12.261 3.483 -15.379 1.00 0.35 11 ARG A O 12
ATOM 6168 N N . GLY A 1 12 ? 12.961 1.389 -15.813 1.00 72.12 12 GLY A N 12
ATOM 6169 C CA . GLY A 1 12 ? 13.858 1.361 -14.671 1.00 4.35 12 GLY A CA 12
ATOM 6170 C C . GLY A 1 12 ? 13.211 0.757 -13.441 1.00 14.23 12 GLY A C 12
ATOM 6171 O O . GLY A 1 12 ? 13.881 0.114 -12.633 1.00 51.35 12 GLY A O 12
ATOM 6175 N N . GLU A 1 13 ? 11.906 0.965 -13.297 1.00 44.24 13 GLU A N 12
ATOM 6176 C CA . GLU A 1 13 ? 11.170 0.439 -12.154 1.00 24.44 13 GLU A CA 12
ATOM 6177 C C . GLU A 1 13 ? 10.414 -0.831 -12.532 1.00 75.43 13 GLU A C 12
ATOM 6178 O O . GLU A 1 13 ? 9.581 -0.827 -13.439 1.00 75.31 13 GLU A O 12
ATOM 6190 N N . LYS A 1 14 ? 10.711 -1.921 -11.831 1.00 22.24 14 LYS A N 12
ATOM 6191 C CA . LYS A 1 14 ? 10.059 -3.199 -12.090 1.00 12.15 14 LYS A CA 12
ATOM 6192 C C . LYS A 1 14 ? 8.933 -3.449 -11.092 1.00 41.21 14 LYS A C 12
ATOM 6193 O O . LYS A 1 14 ? 8.838 -4.527 -10.506 1.00 44.21 14 LYS A O 12
ATOM 6212 N N . ASP A 1 15 ? 8.081 -2.447 -10.907 1.00 23.24 15 ASP A N 12
ATOM 6213 C CA . ASP A 1 15 ? 6.958 -2.559 -9.983 1.00 22.13 15 ASP A CA 12
ATOM 6214 C C . ASP A 1 15 ? 5.630 -2.483 -10.729 1.00 33.05 15 ASP A C 12
ATOM 6215 O O . ASP A 1 15 ? 5.552 -2.000 -11.859 1.00 5.33 15 ASP A O 12
ATOM 6224 N N . PRO A 1 16 ? 4.560 -2.973 -10.085 1.00 33.04 16 PRO A N 12
ATOM 6225 C CA . PRO A 1 16 ? 3.215 -2.972 -10.669 1.00 40.11 16 PRO A CA 12
ATOM 6226 C C . PRO A 1 16 ? 2.631 -1.568 -10.777 1.00 11.13 16 PRO A C 12
ATOM 6227 O O . PRO A 1 16 ? 3.292 -0.582 -10.450 1.00 41.12 16 PRO A O 12
ATOM 6238 N N . CYS A 1 17 ? 1.388 -1.483 -11.237 1.00 74.34 17 CYS A N 12
ATOM 6239 C CA . CYS A 1 17 ? 0.713 -0.199 -11.388 1.00 25.42 17 CYS A CA 12
ATOM 6240 C C . CYS A 1 17 ? -0.641 -0.211 -10.686 1.00 61.24 17 CYS A C 12
ATOM 6241 O O . CYS A 1 17 ? -0.990 -1.173 -10.001 1.00 31.32 17 CYS A O 12
ATOM 6248 N N . CYS A 1 18 ? -1.400 0.866 -10.859 1.00 42.23 18 CYS A N 12
ATOM 6249 C CA . CYS A 1 18 ? -2.716 0.982 -10.242 1.00 10.05 18 CYS A CA 12
ATOM 6250 C C . CYS A 1 18 ? -3.707 0.019 -10.888 1.00 0.20 18 CYS A C 12
ATOM 6251 O O . CYS A 1 18 ? -3.338 -0.782 -11.747 1.00 65.33 18 CYS A O 12
ATOM 6258 N N . GLU A 1 19 ? -4.966 0.103 -10.470 1.00 24.13 19 GLU A N 12
ATOM 6259 C CA . GLU A 1 19 ? -6.009 -0.761 -11.009 1.00 53.32 19 GLU A CA 12
ATOM 6260 C C . GLU A 1 19 ? -6.245 -0.473 -12.489 1.00 74.14 19 GLU A C 12
ATOM 6261 O O . GLU A 1 19 ? -6.281 0.684 -12.910 1.00 72.02 19 GLU A O 12
ATOM 6273 N N . HIS A 1 20 ? -6.404 -1.533 -13.274 1.00 54.21 20 HIS A N 12
ATOM 6274 C CA . HIS A 1 20 ? -6.636 -1.396 -14.707 1.00 32.33 20 HIS A CA 12
ATOM 6275 C C . HIS A 1 20 ? -5.434 -0.754 -15.393 1.00 11.34 20 HIS A C 12
ATOM 6276 O O . HIS A 1 20 ? -5.587 0.051 -16.313 1.00 3.22 20 HIS A O 12
ATOM 6290 N N . LEU A 1 21 ? -4.239 -1.113 -14.939 1.00 23.11 21 LEU A N 12
ATOM 6291 C CA . LEU A 1 21 ? -3.009 -0.570 -15.508 1.00 74.34 21 LEU A CA 12
ATOM 6292 C C . LEU A 1 21 ? -1.937 -1.650 -15.617 1.00 11.03 21 LEU A C 12
ATOM 6293 O O . LEU A 1 21 ? -2.000 -2.674 -14.935 1.00 63.44 21 LEU A O 12
ATOM 6309 N N . THR A 1 22 ? -0.951 -1.414 -16.476 1.00 25.54 22 THR A N 12
ATOM 6310 C CA . THR A 1 22 ? 0.135 -2.365 -16.674 1.00 10.11 22 THR A CA 12
ATOM 6311 C C . THR A 1 22 ? 1.449 -1.647 -16.961 1.00 60.43 22 THR A C 12
ATOM 6312 O O . THR A 1 22 ? 1.534 -0.830 -17.878 1.00 51.15 22 THR A O 12
ATOM 6323 N N . CYS A 1 23 ? 2.471 -1.957 -16.171 1.00 22.32 23 CYS A N 12
ATOM 6324 C CA . CYS A 1 23 ? 3.783 -1.340 -16.341 1.00 64.13 23 CYS A CA 12
ATOM 6325 C C . CYS A 1 23 ? 4.283 -1.513 -17.771 1.00 21.21 23 CYS A C 12
ATOM 6326 O O . CYS A 1 23 ? 4.715 -2.598 -18.164 1.00 12.22 23 CYS A O 12
ATOM 6333 N N . HIS A 1 24 ? 4.224 -0.435 -18.546 1.00 14.41 24 HIS A N 12
ATOM 6334 C CA . HIS A 1 24 ? 4.673 -0.466 -19.934 1.00 30.05 24 HIS A CA 12
ATOM 6335 C C . HIS A 1 24 ? 6.181 -0.254 -20.022 1.00 13.33 24 HIS A C 12
ATOM 6336 O O . HIS A 1 24 ? 6.693 0.803 -19.649 1.00 4.21 24 HIS A O 12
ATOM 6350 N N . VAL A 1 25 ? 6.889 -1.264 -20.517 1.00 52.03 25 VAL A N 12
ATOM 6351 C CA . VAL A 1 25 ? 8.338 -1.189 -20.654 1.00 34.22 25 VAL A CA 12
ATOM 6352 C C . VAL A 1 25 ? 8.733 -0.295 -21.825 1.00 4.33 25 VAL A C 12
ATOM 6353 O O . VAL A 1 25 ? 9.541 0.622 -21.675 1.00 73.12 25 VAL A O 12
ATOM 6366 N N . LYS A 1 26 ? 8.159 -0.569 -22.991 1.00 23.53 26 LYS A N 12
ATOM 6367 C CA . LYS A 1 26 ? 8.448 0.212 -24.188 1.00 52.14 26 LYS A CA 12
ATOM 6368 C C . LYS A 1 26 ? 8.105 1.683 -23.976 1.00 44.54 26 LYS A C 12
ATOM 6369 O O . LYS A 1 26 ? 8.990 2.537 -23.937 1.00 31.42 26 LYS A O 12
ATOM 6388 N N . HIS A 1 27 ? 6.814 1.970 -23.840 1.00 44.24 27 HIS A N 12
ATOM 6389 C CA . HIS A 1 27 ? 6.354 3.338 -23.630 1.00 33.30 27 HIS A CA 12
ATOM 6390 C C . HIS A 1 27 ? 7.064 3.972 -22.437 1.00 1.20 27 HIS A C 12
ATOM 6391 O O . HIS A 1 27 ? 7.622 5.064 -22.542 1.00 62.14 27 HIS A O 12
ATOM 6405 N N . GLY A 1 28 ? 7.036 3.281 -21.301 1.00 63.32 28 GLY A N 12
ATOM 6406 C CA . GLY A 1 28 ? 7.679 3.792 -20.105 1.00 41.42 28 GLY A CA 12
ATOM 6407 C C . GLY A 1 28 ? 6.698 4.453 -19.157 1.00 44.21 28 GLY A C 12
ATOM 6408 O O . GLY A 1 28 ? 7.036 5.422 -18.479 1.00 75.22 28 GLY A O 12
ATOM 6412 N N . TRP A 1 29 ? 5.478 3.928 -19.111 1.00 44.42 29 TRP A N 12
ATOM 6413 C CA . TRP A 1 29 ? 4.444 4.475 -18.240 1.00 12.35 29 TRP A CA 12
ATOM 6414 C C . TRP A 1 29 ? 3.214 3.574 -18.223 1.00 4.24 29 TRP A C 12
ATOM 6415 O O . TRP A 1 29 ? 2.828 3.014 -19.250 1.00 70.40 29 TRP A O 12
ATOM 6436 N N . CYS A 1 30 ? 2.601 3.437 -17.051 1.00 35.33 30 CYS A N 12
ATOM 6437 C CA . CYS A 1 30 ? 1.415 2.603 -16.902 1.00 32.35 30 CYS A CA 12
ATOM 6438 C C . CYS A 1 30 ? 0.301 3.070 -17.834 1.00 3.31 30 CYS A C 12
ATOM 6439 O O . CYS A 1 30 ? 0.002 4.262 -17.914 1.00 51.11 30 CYS A O 12
ATOM 6446 N N . VAL A 1 31 ? -0.311 2.122 -18.537 1.00 72.11 31 VAL A N 12
ATOM 6447 C CA . VAL A 1 31 ? -1.392 2.435 -19.463 1.00 42.24 31 VAL A CA 12
ATOM 6448 C C . VAL A 1 31 ? -2.628 1.592 -19.169 1.00 52.31 31 VAL A C 12
ATOM 6449 O O . VAL A 1 31 ? -2.530 0.510 -18.589 1.00 13.23 31 VAL A O 12
ATOM 6462 N N . TRP A 1 32 ? -3.790 2.095 -19.572 1.00 62.21 32 TRP A N 12
ATOM 6463 C CA . TRP A 1 32 ? -5.046 1.387 -19.351 1.00 15.11 32 TRP A CA 12
ATOM 6464 C C . TRP A 1 32 ? -4.960 -0.047 -19.861 1.00 43.32 32 TRP A C 12
ATOM 6465 O O . TRP A 1 32 ? -4.255 -0.330 -20.831 1.00 4.30 32 TRP A O 12
ATOM 6486 N N . ASP A 1 33 ? -5.680 -0.948 -19.203 1.00 22.22 33 ASP A N 12
ATOM 6487 C CA . ASP A 1 33 ? -5.686 -2.354 -19.592 1.00 60.23 33 ASP A CA 12
ATOM 6488 C C . ASP A 1 33 ? -6.758 -3.125 -18.828 1.00 63.31 33 ASP A C 12
ATOM 6489 O O . ASP A 1 33 ? -6.840 -3.045 -17.602 1.00 75.33 33 ASP A O 12
ATOM 6498 N N . GLY A 1 34 ? -7.579 -3.872 -19.560 1.00 24.11 34 GLY A N 12
ATOM 6499 C CA . GLY A 1 34 ? -8.635 -4.645 -18.934 1.00 40.23 34 GLY A CA 12
ATOM 6500 C C . GLY A 1 34 ? -9.997 -3.997 -19.090 1.00 15.30 34 GLY A C 12
ATOM 6501 O O . GLY A 1 34 ? -11.025 -4.673 -19.028 1.00 4.23 34 GLY A O 12
ATOM 6505 N N . THR A 1 35 ? -10.007 -2.683 -19.290 1.00 31.01 35 THR A N 12
ATOM 6506 C CA . THR A 1 35 ? -11.252 -1.943 -19.452 1.00 1.11 35 THR A CA 12
ATOM 6507 C C . THR A 1 35 ? -11.204 -1.047 -20.684 1.00 53.43 35 THR A C 12
ATOM 6508 O O . THR A 1 35 ? -10.126 -0.713 -21.177 1.00 32.10 35 THR A O 12
ATOM 6519 N N . ILE A 1 36 ? -12.376 -0.660 -21.174 1.00 53.01 36 ILE A N 12
ATOM 6520 C CA . ILE A 1 36 ? -12.466 0.201 -22.348 1.00 55.20 36 ILE A CA 12
ATOM 6521 C C . ILE A 1 36 ? -13.334 1.423 -22.069 1.00 21.45 36 ILE A C 12
ATOM 6522 O O . ILE A 1 36 ? -14.381 1.320 -21.432 1.00 13.22 36 ILE A O 12
ATOM 6541 N N . GLY A 1 1 ? 1.887 -1.265 -1.205 1.00 22.34 1 GLY A N 13
ATOM 6542 C CA . GLY A 1 1 ? 2.224 0.145 -1.258 1.00 53.15 1 GLY A CA 13
ATOM 6543 C C . GLY A 1 1 ? 1.410 0.897 -2.292 1.00 14.54 1 GLY A C 13
ATOM 6544 O O . GLY A 1 1 ? 0.639 0.297 -3.041 1.00 71.14 1 GLY A O 13
ATOM 6548 N N . ASP A 1 2 ? 1.580 2.214 -2.334 1.00 54.43 2 ASP A N 13
ATOM 6549 C CA . ASP A 1 2 ? 0.854 3.049 -3.283 1.00 52.52 2 ASP A CA 13
ATOM 6550 C C . ASP A 1 2 ? 1.160 2.632 -4.718 1.00 13.24 2 ASP A C 13
ATOM 6551 O O . ASP A 1 2 ? 2.304 2.324 -5.056 1.00 54.24 2 ASP A O 13
ATOM 6560 N N . CYS A 1 3 ? 0.131 2.622 -5.559 1.00 2.22 3 CYS A N 13
ATOM 6561 C CA . CYS A 1 3 ? 0.289 2.242 -6.958 1.00 33.24 3 CYS A CA 13
ATOM 6562 C C . CYS A 1 3 ? 0.724 3.438 -7.801 1.00 20.50 3 CYS A C 13
ATOM 6563 O O . CYS A 1 3 ? 0.237 4.553 -7.615 1.00 30.11 3 CYS A O 13
ATOM 6570 N N . HIS A 1 4 ? 1.645 3.196 -8.729 1.00 11.44 4 HIS A N 13
ATOM 6571 C CA . HIS A 1 4 ? 2.146 4.252 -9.602 1.00 52.54 4 HIS A CA 13
ATOM 6572 C C . HIS A 1 4 ? 0.997 4.955 -10.319 1.00 32.01 4 HIS A C 13
ATOM 6573 O O . HIS A 1 4 ? 0.114 4.308 -10.882 1.00 73.10 4 HIS A O 13
ATOM 6587 N N . LYS A 1 5 ? 1.014 6.283 -10.293 1.00 45.33 5 LYS A N 13
ATOM 6588 C CA . LYS A 1 5 ? -0.025 7.074 -10.940 1.00 31.22 5 LYS A CA 13
ATOM 6589 C C . LYS A 1 5 ? 0.012 6.888 -12.455 1.00 21.25 5 LYS A C 13
ATOM 6590 O O . LYS A 1 5 ? 1.033 6.492 -13.016 1.00 11.12 5 LYS A O 13
ATOM 6609 N N . PHE A 1 6 ? -1.109 7.175 -13.109 1.00 73.15 6 PHE A N 13
ATOM 6610 C CA . PHE A 1 6 ? -1.205 7.038 -14.557 1.00 50.12 6 PHE A CA 13
ATOM 6611 C C . PHE A 1 6 ? -0.062 7.776 -15.249 1.00 13.15 6 PHE A C 13
ATOM 6612 O O . PHE A 1 6 ? 0.410 8.805 -14.766 1.00 51.44 6 PHE A O 13
ATOM 6629 N N . LEU A 1 7 ? 0.377 7.242 -16.384 1.00 5.23 7 LEU A N 13
ATOM 6630 C CA . LEU A 1 7 ? 1.464 7.848 -17.144 1.00 24.30 7 LEU A CA 13
ATOM 6631 C C . LEU A 1 7 ? 2.687 8.075 -16.260 1.00 11.34 7 LEU A C 13
ATOM 6632 O O . LEU A 1 7 ? 3.405 9.061 -16.419 1.00 41.11 7 LEU A O 13
ATOM 6648 N N . GLY A 1 8 ? 2.916 7.154 -15.330 1.00 12.22 8 GLY A N 13
ATOM 6649 C CA . GLY A 1 8 ? 4.054 7.271 -14.435 1.00 45.23 8 GLY A CA 13
ATOM 6650 C C . GLY A 1 8 ? 5.370 6.994 -15.133 1.00 62.24 8 GLY A C 13
ATOM 6651 O O . GLY A 1 8 ? 5.601 7.464 -16.248 1.00 31.34 8 GLY A O 13
ATOM 6655 N N . TRP A 1 9 ? 6.238 6.232 -14.476 1.00 23.43 9 TRP A N 13
ATOM 6656 C CA . TRP A 1 9 ? 7.539 5.896 -15.040 1.00 64.03 9 TRP A CA 13
ATOM 6657 C C . TRP A 1 9 ? 7.914 4.452 -14.722 1.00 51.22 9 TRP A C 13
ATOM 6658 O O . TRP A 1 9 ? 8.018 4.071 -13.555 1.00 32.43 9 TRP A O 13
ATOM 6679 N N . CYS A 1 10 ? 8.117 3.655 -15.765 1.00 24.53 10 CYS A N 13
ATOM 6680 C CA . CYS A 1 10 ? 8.480 2.253 -15.596 1.00 62.13 10 CYS A CA 13
ATOM 6681 C C . CYS A 1 10 ? 9.938 2.017 -15.984 1.00 11.21 10 CYS A C 13
ATOM 6682 O O . CYS A 1 10 ? 10.627 1.198 -15.378 1.00 21.41 10 CYS A O 13
ATOM 6689 N N . ARG A 1 11 ? 10.398 2.744 -16.996 1.00 35.20 11 ARG A N 13
ATOM 6690 C CA . ARG A 1 11 ? 11.773 2.614 -17.466 1.00 1.23 11 ARG A CA 13
ATOM 6691 C C . ARG A 1 11 ? 12.757 2.746 -16.307 1.00 23.21 11 ARG A C 13
ATOM 6692 O O . ARG A 1 11 ? 12.842 3.794 -15.667 1.00 0.35 11 ARG A O 13
ATOM 6713 N N . GLY A 1 12 ? 13.500 1.676 -16.043 1.00 72.12 12 GLY A N 13
ATOM 6714 C CA . GLY A 1 12 ? 14.468 1.692 -14.963 1.00 4.35 12 GLY A CA 13
ATOM 6715 C C . GLY A 1 12 ? 13.954 1.005 -13.713 1.00 14.23 12 GLY A C 13
ATOM 6716 O O . GLY A 1 12 ? 14.725 0.399 -12.969 1.00 51.35 12 GLY A O 13
ATOM 6720 N N . GLU A 1 13 ? 12.648 1.101 -13.482 1.00 44.24 13 GLU A N 13
ATOM 6721 C CA . GLU A 1 13 ? 12.034 0.485 -12.311 1.00 24.44 13 GLU A CA 13
ATOM 6722 C C . GLU A 1 13 ? 11.221 -0.744 -12.708 1.00 75.43 13 GLU A C 13
ATOM 6723 O O . GLU A 1 13 ? 10.959 -0.976 -13.888 1.00 75.31 13 GLU A O 13
ATOM 6735 N N . LYS A 1 14 ? 10.826 -1.531 -11.712 1.00 22.24 14 LYS A N 13
ATOM 6736 C CA . LYS A 1 14 ? 10.042 -2.737 -11.954 1.00 12.15 14 LYS A CA 13
ATOM 6737 C C . LYS A 1 14 ? 8.960 -2.904 -10.892 1.00 41.21 14 LYS A C 13
ATOM 6738 O O . LYS A 1 14 ? 8.954 -3.886 -10.148 1.00 44.21 14 LYS A O 13
ATOM 6757 N N . ASP A 1 15 ? 8.048 -1.941 -10.828 1.00 23.24 15 ASP A N 13
ATOM 6758 C CA . ASP A 1 15 ? 6.958 -1.984 -9.859 1.00 22.13 15 ASP A CA 13
ATOM 6759 C C . ASP A 1 15 ? 5.610 -2.104 -10.562 1.00 33.05 15 ASP A C 13
ATOM 6760 O O . ASP A 1 15 ? 5.470 -1.801 -11.747 1.00 5.33 15 ASP A O 13
ATOM 6769 N N . PRO A 1 16 ? 4.592 -2.558 -9.816 1.00 33.04 16 PRO A N 13
ATOM 6770 C CA . PRO A 1 16 ? 3.236 -2.730 -10.346 1.00 40.11 16 PRO A CA 13
ATOM 6771 C C . PRO A 1 16 ? 2.555 -1.397 -10.640 1.00 11.13 16 PRO A C 13
ATOM 6772 O O . PRO A 1 16 ? 3.170 -0.336 -10.526 1.00 41.12 16 PRO A O 13
ATOM 6783 N N . CYS A 1 17 ? 1.283 -1.459 -11.017 1.00 74.34 17 CYS A N 13
ATOM 6784 C CA . CYS A 1 17 ? 0.517 -0.257 -11.326 1.00 25.42 17 CYS A CA 13
ATOM 6785 C C . CYS A 1 17 ? -0.848 -0.291 -10.647 1.00 61.24 17 CYS A C 13
ATOM 6786 O O . CYS A 1 17 ? -1.202 -1.271 -9.989 1.00 31.32 17 CYS A O 13
ATOM 6793 N N . CYS A 1 18 ? -1.613 0.783 -10.811 1.00 42.23 18 CYS A N 13
ATOM 6794 C CA . CYS A 1 18 ? -2.939 0.878 -10.215 1.00 10.05 18 CYS A CA 13
ATOM 6795 C C . CYS A 1 18 ? -3.912 -0.080 -10.898 1.00 0.20 18 CYS A C 13
ATOM 6796 O O . CYS A 1 18 ? -3.520 -0.868 -11.758 1.00 65.33 18 CYS A O 13
ATOM 6803 N N . GLU A 1 19 ? -5.181 -0.002 -10.509 1.00 24.13 19 GLU A N 13
ATOM 6804 C CA . GLU A 1 19 ? -6.208 -0.863 -11.084 1.00 53.32 19 GLU A CA 13
ATOM 6805 C C . GLU A 1 19 ? -6.414 -0.550 -12.564 1.00 74.14 19 GLU A C 13
ATOM 6806 O O . GLU A 1 19 ? -6.441 0.612 -12.967 1.00 72.02 19 GLU A O 13
ATOM 6818 N N . HIS A 1 20 ? -6.557 -1.599 -13.370 1.00 54.21 20 HIS A N 13
ATOM 6819 C CA . HIS A 1 20 ? -6.759 -1.438 -14.805 1.00 32.33 20 HIS A CA 13
ATOM 6820 C C . HIS A 1 20 ? -5.542 -0.788 -15.456 1.00 11.34 20 HIS A C 13
ATOM 6821 O O . HIS A 1 20 ? -5.676 0.058 -16.341 1.00 3.22 20 HIS A O 13
ATOM 6835 N N . LEU A 1 21 ? -4.356 -1.187 -15.011 1.00 23.11 21 LEU A N 13
ATOM 6836 C CA . LEU A 1 21 ? -3.114 -0.642 -15.549 1.00 74.34 21 LEU A CA 13
ATOM 6837 C C . LEU A 1 21 ? -2.058 -1.734 -15.695 1.00 11.03 21 LEU A C 13
ATOM 6838 O O . LEU A 1 21 ? -2.128 -2.772 -15.037 1.00 63.44 21 LEU A O 13
ATOM 6854 N N . THR A 1 22 ? -1.079 -1.490 -16.561 1.00 25.54 22 THR A N 13
ATOM 6855 C CA . THR A 1 22 ? -0.008 -2.451 -16.793 1.00 10.11 22 THR A CA 13
ATOM 6856 C C . THR A 1 22 ? 1.311 -1.746 -17.084 1.00 60.43 22 THR A C 13
ATOM 6857 O O . THR A 1 22 ? 1.412 -0.961 -18.027 1.00 51.15 22 THR A O 13
ATOM 6868 N N . CYS A 1 23 ? 2.321 -2.030 -16.270 1.00 22.32 23 CYS A N 13
ATOM 6869 C CA . CYS A 1 23 ? 3.635 -1.422 -16.439 1.00 64.13 23 CYS A CA 13
ATOM 6870 C C . CYS A 1 23 ? 4.132 -1.592 -17.872 1.00 21.21 23 CYS A C 13
ATOM 6871 O O . CYS A 1 23 ? 4.555 -2.678 -18.269 1.00 12.22 23 CYS A O 13
ATOM 6878 N N . HIS A 1 24 ? 4.078 -0.511 -18.643 1.00 14.41 24 HIS A N 13
ATOM 6879 C CA . HIS A 1 24 ? 4.524 -0.539 -20.031 1.00 30.05 24 HIS A CA 13
ATOM 6880 C C . HIS A 1 24 ? 6.040 -0.389 -20.119 1.00 13.33 24 HIS A C 13
ATOM 6881 O O . HIS A 1 24 ? 6.596 0.637 -19.727 1.00 4.21 24 HIS A O 13
ATOM 6895 N N . VAL A 1 25 ? 6.702 -1.419 -20.634 1.00 52.03 25 VAL A N 13
ATOM 6896 C CA . VAL A 1 25 ? 8.154 -1.403 -20.773 1.00 34.22 25 VAL A CA 13
ATOM 6897 C C . VAL A 1 25 ? 8.586 -0.479 -21.907 1.00 4.33 25 VAL A C 13
ATOM 6898 O O . VAL A 1 25 ? 9.433 0.395 -21.720 1.00 73.12 25 VAL A O 13
ATOM 6911 N N . LYS A 1 26 ? 7.999 -0.676 -23.082 1.00 23.53 26 LYS A N 13
ATOM 6912 C CA . LYS A 1 26 ? 8.321 0.140 -24.246 1.00 52.14 26 LYS A CA 13
ATOM 6913 C C . LYS A 1 26 ? 8.024 1.612 -23.977 1.00 44.54 26 LYS A C 13
ATOM 6914 O O . LYS A 1 26 ? 8.938 2.435 -23.900 1.00 31.42 26 LYS A O 13
ATOM 6933 N N . HIS A 1 27 ? 6.744 1.938 -23.835 1.00 44.24 27 HIS A N 13
ATOM 6934 C CA . HIS A 1 27 ? 6.328 3.311 -23.572 1.00 33.30 27 HIS A CA 13
ATOM 6935 C C . HIS A 1 27 ? 7.054 3.874 -22.354 1.00 1.20 27 HIS A C 13
ATOM 6936 O O . HIS A 1 27 ? 7.651 4.948 -22.417 1.00 62.14 27 HIS A O 13
ATOM 6950 N N . GLY A 1 28 ? 6.997 3.141 -21.245 1.00 63.32 28 GLY A N 13
ATOM 6951 C CA . GLY A 1 28 ? 7.651 3.585 -20.029 1.00 41.42 28 GLY A CA 13
ATOM 6952 C C . GLY A 1 28 ? 6.690 4.243 -19.060 1.00 44.21 28 GLY A C 13
ATOM 6953 O O . GLY A 1 28 ? 7.057 5.181 -18.352 1.00 75.22 28 GLY A O 13
ATOM 6957 N N . TRP A 1 29 ? 5.456 3.753 -19.030 1.00 44.42 29 TRP A N 13
ATOM 6958 C CA . TRP A 1 29 ? 4.437 4.301 -18.140 1.00 12.35 29 TRP A CA 13
ATOM 6959 C C . TRP A 1 29 ? 3.181 3.438 -18.154 1.00 4.24 29 TRP A C 13
ATOM 6960 O O . TRP A 1 29 ? 2.783 2.920 -19.198 1.00 70.40 29 TRP A O 13
ATOM 6981 N N . CYS A 1 30 ? 2.560 3.287 -16.990 1.00 35.33 30 CYS A N 13
ATOM 6982 C CA . CYS A 1 30 ? 1.348 2.486 -16.867 1.00 32.35 30 CYS A CA 13
ATOM 6983 C C . CYS A 1 30 ? 0.242 3.031 -17.767 1.00 3.31 30 CYS A C 13
ATOM 6984 O O . CYS A 1 30 ? -0.012 4.235 -17.799 1.00 51.11 30 CYS A O 13
ATOM 6991 N N . VAL A 1 31 ? -0.412 2.134 -18.499 1.00 72.11 31 VAL A N 13
ATOM 6992 C CA . VAL A 1 31 ? -1.491 2.524 -19.401 1.00 42.24 31 VAL A CA 13
ATOM 6993 C C . VAL A 1 31 ? -2.757 1.722 -19.120 1.00 52.31 31 VAL A C 13
ATOM 6994 O O . VAL A 1 31 ? -2.699 0.626 -18.562 1.00 13.23 31 VAL A O 13
ATOM 7007 N N . TRP A 1 32 ? -3.899 2.275 -19.511 1.00 62.21 32 TRP A N 13
ATOM 7008 C CA . TRP A 1 32 ? -5.181 1.611 -19.302 1.00 15.11 32 TRP A CA 13
ATOM 7009 C C . TRP A 1 32 ? -5.198 0.239 -19.967 1.00 43.32 32 TRP A C 13
ATOM 7010 O O . TRP A 1 32 ? -4.623 0.052 -21.040 1.00 4.30 32 TRP A O 13
ATOM 7031 N N . ASP A 1 33 ? -5.859 -0.716 -19.324 1.00 22.22 33 ASP A N 13
ATOM 7032 C CA . ASP A 1 33 ? -5.952 -2.072 -19.855 1.00 60.23 33 ASP A CA 13
ATOM 7033 C C . ASP A 1 33 ? -7.214 -2.767 -19.353 1.00 63.31 33 ASP A C 13
ATOM 7034 O O . ASP A 1 33 ? -7.556 -2.681 -18.175 1.00 75.33 33 ASP A O 13
ATOM 7043 N N . GLY A 1 34 ? -7.903 -3.455 -20.258 1.00 24.11 34 GLY A N 13
ATOM 7044 C CA . GLY A 1 34 ? -9.121 -4.154 -19.888 1.00 40.23 34 GLY A CA 13
ATOM 7045 C C . GLY A 1 34 ? -10.343 -3.259 -19.945 1.00 15.30 34 GLY A C 13
ATOM 7046 O O . GLY A 1 34 ? -11.379 -3.572 -19.359 1.00 4.23 34 GLY A O 13
ATOM 7050 N N . THR A 1 35 ? -10.223 -2.139 -20.651 1.00 31.01 35 THR A N 13
ATOM 7051 C CA . THR A 1 35 ? -11.325 -1.194 -20.780 1.00 1.11 35 THR A CA 13
ATOM 7052 C C . THR A 1 35 ? -12.254 -1.584 -21.923 1.00 53.43 35 THR A C 13
ATOM 7053 O O . THR A 1 35 ? -11.989 -1.272 -23.084 1.00 32.10 35 THR A O 13
ATOM 7064 N N . ILE A 1 36 ? -13.342 -2.269 -21.587 1.00 53.01 36 ILE A N 13
ATOM 7065 C CA . ILE A 1 36 ? -14.311 -2.700 -22.587 1.00 55.20 36 ILE A CA 13
ATOM 7066 C C . ILE A 1 36 ? -15.446 -1.691 -22.725 1.00 21.45 36 ILE A C 13
ATOM 7067 O O . ILE A 1 36 ? -15.880 -1.093 -21.741 1.00 13.22 36 ILE A O 13
ATOM 7086 N N . GLY A 1 1 ? 3.175 -0.696 -1.718 1.00 22.34 1 GLY A N 14
ATOM 7087 C CA . GLY A 1 1 ? 1.868 -0.209 -1.318 1.00 53.15 1 GLY A CA 14
ATOM 7088 C C . GLY A 1 1 ? 1.255 0.720 -2.348 1.00 14.54 1 GLY A C 14
ATOM 7089 O O . GLY A 1 1 ? 0.298 0.356 -3.030 1.00 71.14 1 GLY A O 14
ATOM 7093 N N . ASP A 1 2 ? 1.808 1.923 -2.459 1.00 54.43 2 ASP A N 14
ATOM 7094 C CA . ASP A 1 2 ? 1.309 2.908 -3.414 1.00 52.52 2 ASP A CA 14
ATOM 7095 C C . ASP A 1 2 ? 1.435 2.391 -4.844 1.00 13.24 2 ASP A C 14
ATOM 7096 O O . ASP A 1 2 ? 2.371 1.661 -5.171 1.00 54.24 2 ASP A O 14
ATOM 7105 N N . CYS A 1 3 ? 0.486 2.774 -5.692 1.00 2.22 3 CYS A N 14
ATOM 7106 C CA . CYS A 1 3 ? 0.489 2.349 -7.086 1.00 33.24 3 CYS A CA 14
ATOM 7107 C C . CYS A 1 3 ? 1.011 3.460 -7.991 1.00 20.50 3 CYS A C 14
ATOM 7108 O O . CYS A 1 3 ? 0.732 4.639 -7.771 1.00 30.11 3 CYS A O 14
ATOM 7115 N N . HIS A 1 4 ? 1.771 3.076 -9.012 1.00 11.44 4 HIS A N 14
ATOM 7116 C CA . HIS A 1 4 ? 2.332 4.040 -9.952 1.00 52.54 4 HIS A CA 14
ATOM 7117 C C . HIS A 1 4 ? 1.229 4.858 -10.616 1.00 32.01 4 HIS A C 14
ATOM 7118 O O . HIS A 1 4 ? 0.364 4.313 -11.303 1.00 73.10 4 HIS A O 14
ATOM 7132 N N . LYS A 1 5 ? 1.263 6.169 -10.404 1.00 45.33 5 LYS A N 14
ATOM 7133 C CA . LYS A 1 5 ? 0.266 7.064 -10.981 1.00 31.22 5 LYS A CA 14
ATOM 7134 C C . LYS A 1 5 ? 0.192 6.892 -12.495 1.00 21.25 5 LYS A C 14
ATOM 7135 O O . LYS A 1 5 ? 1.184 6.553 -13.140 1.00 11.12 5 LYS A O 14
ATOM 7154 N N . PHE A 1 6 ? -0.989 7.129 -13.055 1.00 73.15 6 PHE A N 14
ATOM 7155 C CA . PHE A 1 6 ? -1.193 7.002 -14.493 1.00 50.12 6 PHE A CA 14
ATOM 7156 C C . PHE A 1 6 ? -0.145 7.800 -15.264 1.00 13.15 6 PHE A C 14
ATOM 7157 O O . PHE A 1 6 ? 0.172 8.935 -14.908 1.00 51.44 6 PHE A O 14
ATOM 7174 N N . LEU A 1 7 ? 0.389 7.199 -16.322 1.00 5.23 7 LEU A N 14
ATOM 7175 C CA . LEU A 1 7 ? 1.400 7.853 -17.143 1.00 24.30 7 LEU A CA 14
ATOM 7176 C C . LEU A 1 7 ? 2.627 8.216 -16.311 1.00 11.34 7 LEU A C 14
ATOM 7177 O O . LEU A 1 7 ? 3.287 9.223 -16.566 1.00 41.11 7 LEU A O 14
ATOM 7193 N N . GLY A 1 8 ? 2.926 7.387 -15.315 1.00 12.22 8 GLY A N 14
ATOM 7194 C CA . GLY A 1 8 ? 4.073 7.638 -14.463 1.00 45.23 8 GLY A CA 14
ATOM 7195 C C . GLY A 1 8 ? 5.384 7.283 -15.135 1.00 62.24 8 GLY A C 14
ATOM 7196 O O . GLY A 1 8 ? 5.687 7.782 -16.220 1.00 31.34 8 GLY A O 14
ATOM 7200 N N . TRP A 1 9 ? 6.165 6.424 -14.491 1.00 23.43 9 TRP A N 14
ATOM 7201 C CA . TRP A 1 9 ? 7.452 6.006 -15.034 1.00 64.03 9 TRP A CA 14
ATOM 7202 C C . TRP A 1 9 ? 7.756 4.559 -14.662 1.00 51.22 9 TRP A C 14
ATOM 7203 O O . TRP A 1 9 ? 7.806 4.208 -13.483 1.00 32.43 9 TRP A O 14
ATOM 7224 N N . CYS A 1 10 ? 7.959 3.722 -15.674 1.00 24.53 10 CYS A N 14
ATOM 7225 C CA . CYS A 1 10 ? 8.257 2.313 -15.454 1.00 62.13 10 CYS A CA 14
ATOM 7226 C C . CYS A 1 10 ? 9.711 2.004 -15.799 1.00 11.21 10 CYS A C 14
ATOM 7227 O O . CYS A 1 10 ? 10.354 1.181 -15.145 1.00 21.41 10 CYS A O 14
ATOM 7234 N N . ARG A 1 11 ? 10.223 2.670 -16.829 1.00 35.20 11 ARG A N 14
ATOM 7235 C CA . ARG A 1 11 ? 11.602 2.466 -17.261 1.00 1.23 11 ARG A CA 14
ATOM 7236 C C . ARG A 1 11 ? 12.567 2.624 -16.090 1.00 23.21 11 ARG A C 14
ATOM 7237 O O . ARG A 1 11 ? 12.529 3.622 -15.371 1.00 0.35 11 ARG A O 14
ATOM 7258 N N . GLY A 1 12 ? 13.432 1.631 -15.905 1.00 72.12 12 GLY A N 14
ATOM 7259 C CA . GLY A 1 12 ? 14.396 1.679 -14.821 1.00 4.35 12 GLY A CA 14
ATOM 7260 C C . GLY A 1 12 ? 13.897 0.978 -13.572 1.00 14.23 12 GLY A C 14
ATOM 7261 O O . GLY A 1 12 ? 14.683 0.397 -12.824 1.00 51.35 12 GLY A O 14
ATOM 7265 N N . GLU A 1 13 ? 12.588 1.036 -13.346 1.00 44.24 13 GLU A N 14
ATOM 7266 C CA . GLU A 1 13 ? 11.989 0.404 -12.177 1.00 24.44 13 GLU A CA 14
ATOM 7267 C C . GLU A 1 13 ? 11.218 -0.852 -12.573 1.00 75.43 13 GLU A C 14
ATOM 7268 O O . GLU A 1 13 ? 10.968 -1.095 -13.754 1.00 75.31 13 GLU A O 14
ATOM 7280 N N . LYS A 1 14 ? 10.844 -1.649 -11.577 1.00 22.24 14 LYS A N 14
ATOM 7281 C CA . LYS A 1 14 ? 10.101 -2.880 -11.819 1.00 12.15 14 LYS A CA 14
ATOM 7282 C C . LYS A 1 14 ? 8.996 -3.061 -10.784 1.00 41.21 14 LYS A C 14
ATOM 7283 O O . LYS A 1 14 ? 8.956 -4.066 -10.074 1.00 44.21 14 LYS A O 14
ATOM 7302 N N . ASP A 1 15 ? 8.101 -2.083 -10.704 1.00 23.24 15 ASP A N 14
ATOM 7303 C CA . ASP A 1 15 ? 6.992 -2.136 -9.757 1.00 22.13 15 ASP A CA 14
ATOM 7304 C C . ASP A 1 15 ? 5.656 -2.206 -10.488 1.00 33.05 15 ASP A C 14
ATOM 7305 O O . ASP A 1 15 ? 5.545 -1.862 -11.665 1.00 5.33 15 ASP A O 14
ATOM 7314 N N . PRO A 1 16 ? 4.615 -2.664 -9.777 1.00 33.04 16 PRO A N 14
ATOM 7315 C CA . PRO A 1 16 ? 3.267 -2.792 -10.338 1.00 40.11 16 PRO A CA 14
ATOM 7316 C C . PRO A 1 16 ? 2.618 -1.438 -10.599 1.00 11.13 16 PRO A C 14
ATOM 7317 O O . PRO A 1 16 ? 3.258 -0.394 -10.464 1.00 41.12 16 PRO A O 14
ATOM 7328 N N . CYS A 1 17 ? 1.343 -1.459 -10.973 1.00 74.34 17 CYS A N 14
ATOM 7329 C CA . CYS A 1 17 ? 0.605 -0.233 -11.253 1.00 25.42 17 CYS A CA 14
ATOM 7330 C C . CYS A 1 17 ? -0.753 -0.245 -10.559 1.00 61.24 17 CYS A C 14
ATOM 7331 O O . CYS A 1 17 ? -1.094 -1.194 -9.853 1.00 31.32 17 CYS A O 14
ATOM 7338 N N . CYS A 1 18 ? -1.525 0.817 -10.766 1.00 42.23 18 CYS A N 14
ATOM 7339 C CA . CYS A 1 18 ? -2.848 0.931 -10.161 1.00 10.05 18 CYS A CA 14
ATOM 7340 C C . CYS A 1 18 ? -3.820 -0.063 -10.788 1.00 0.20 18 CYS A C 14
ATOM 7341 O O . CYS A 1 18 ? -3.417 -0.951 -11.540 1.00 65.33 18 CYS A O 14
ATOM 7348 N N . GLU A 1 19 ? -5.102 0.093 -10.474 1.00 24.13 19 GLU A N 14
ATOM 7349 C CA . GLU A 1 19 ? -6.132 -0.791 -11.007 1.00 53.32 19 GLU A CA 14
ATOM 7350 C C . GLU A 1 19 ? -6.375 -0.513 -12.487 1.00 74.14 19 GLU A C 14
ATOM 7351 O O . GLU A 1 19 ? -6.414 0.641 -12.916 1.00 72.02 19 GLU A O 14
ATOM 7363 N N . HIS A 1 20 ? -6.538 -1.579 -13.265 1.00 54.21 20 HIS A N 14
ATOM 7364 C CA . HIS A 1 20 ? -6.778 -1.451 -14.698 1.00 32.33 20 HIS A CA 14
ATOM 7365 C C . HIS A 1 20 ? -5.577 -0.819 -15.395 1.00 11.34 20 HIS A C 14
ATOM 7366 O O . HIS A 1 20 ? -5.730 -0.051 -16.346 1.00 3.22 20 HIS A O 14
ATOM 7380 N N . LEU A 1 21 ? -4.381 -1.147 -14.916 1.00 23.11 21 LEU A N 14
ATOM 7381 C CA . LEU A 1 21 ? -3.153 -0.611 -15.493 1.00 74.34 21 LEU A CA 14
ATOM 7382 C C . LEU A 1 21 ? -2.117 -1.714 -15.689 1.00 11.03 21 LEU A C 14
ATOM 7383 O O . LEU A 1 21 ? -2.195 -2.772 -15.063 1.00 63.44 21 LEU A O 14
ATOM 7399 N N . THR A 1 22 ? -1.145 -1.458 -16.558 1.00 25.54 22 THR A N 14
ATOM 7400 C CA . THR A 1 22 ? -0.094 -2.428 -16.836 1.00 10.11 22 THR A CA 14
ATOM 7401 C C . THR A 1 22 ? 1.234 -1.734 -17.115 1.00 60.43 22 THR A C 14
ATOM 7402 O O . THR A 1 22 ? 1.344 -0.931 -18.044 1.00 51.15 22 THR A O 14
ATOM 7413 N N . CYS A 1 23 ? 2.242 -2.047 -16.308 1.00 22.32 23 CYS A N 14
ATOM 7414 C CA . CYS A 1 23 ? 3.564 -1.452 -16.468 1.00 64.13 23 CYS A CA 14
ATOM 7415 C C . CYS A 1 23 ? 4.058 -1.603 -17.905 1.00 21.21 23 CYS A C 14
ATOM 7416 O O . CYS A 1 23 ? 4.467 -2.688 -18.321 1.00 12.22 23 CYS A O 14
ATOM 7423 N N . HIS A 1 24 ? 4.018 -0.509 -18.657 1.00 14.41 24 HIS A N 14
ATOM 7424 C CA . HIS A 1 24 ? 4.461 -0.518 -20.046 1.00 30.05 24 HIS A CA 14
ATOM 7425 C C . HIS A 1 24 ? 5.975 -0.350 -20.134 1.00 13.33 24 HIS A C 14
ATOM 7426 O O . HIS A 1 24 ? 6.524 0.667 -19.708 1.00 4.21 24 HIS A O 14
ATOM 7440 N N . VAL A 1 25 ? 6.646 -1.356 -20.687 1.00 52.03 25 VAL A N 14
ATOM 7441 C CA . VAL A 1 25 ? 8.097 -1.319 -20.831 1.00 34.22 25 VAL A CA 14
ATOM 7442 C C . VAL A 1 25 ? 8.514 -0.392 -21.967 1.00 4.33 25 VAL A C 14
ATOM 7443 O O . VAL A 1 25 ? 9.349 0.493 -21.786 1.00 73.12 25 VAL A O 14
ATOM 7456 N N . LYS A 1 26 ? 7.925 -0.601 -23.140 1.00 23.53 26 LYS A N 14
ATOM 7457 C CA . LYS A 1 26 ? 8.232 0.216 -24.308 1.00 52.14 26 LYS A CA 14
ATOM 7458 C C . LYS A 1 26 ? 7.920 1.685 -24.040 1.00 44.54 26 LYS A C 14
ATOM 7459 O O . LYS A 1 26 ? 8.823 2.520 -23.968 1.00 31.42 26 LYS A O 14
ATOM 7478 N N . HIS A 1 27 ? 6.636 1.995 -23.893 1.00 44.24 27 HIS A N 14
ATOM 7479 C CA . HIS A 1 27 ? 6.204 3.365 -23.632 1.00 33.30 27 HIS A CA 14
ATOM 7480 C C . HIS A 1 27 ? 6.946 3.948 -22.434 1.00 1.20 27 HIS A C 14
ATOM 7481 O O . HIS A 1 27 ? 7.508 5.039 -22.510 1.00 62.14 27 HIS A O 14
ATOM 7495 N N . GLY A 1 28 ? 6.941 3.213 -21.325 1.00 63.32 28 GLY A N 14
ATOM 7496 C CA . GLY A 1 28 ? 7.616 3.674 -20.126 1.00 41.42 28 GLY A CA 14
ATOM 7497 C C . GLY A 1 28 ? 6.662 4.302 -19.129 1.00 44.21 28 GLY A C 14
ATOM 7498 O O . GLY A 1 28 ? 7.025 5.238 -18.416 1.00 75.22 28 GLY A O 14
ATOM 7502 N N . TRP A 1 29 ? 5.438 3.789 -19.081 1.00 44.42 29 TRP A N 14
ATOM 7503 C CA . TRP A 1 29 ? 4.427 4.308 -18.165 1.00 12.35 29 TRP A CA 14
ATOM 7504 C C . TRP A 1 29 ? 3.187 3.421 -18.164 1.00 4.24 29 TRP A C 14
ATOM 7505 O O . TRP A 1 29 ? 2.782 2.901 -19.204 1.00 70.40 29 TRP A O 14
ATOM 7526 N N . CYS A 1 30 ? 2.586 3.253 -16.991 1.00 35.33 30 CYS A N 14
ATOM 7527 C CA . CYS A 1 30 ? 1.391 2.428 -16.854 1.00 32.35 30 CYS A CA 14
ATOM 7528 C C . CYS A 1 30 ? 0.264 2.955 -17.737 1.00 3.31 30 CYS A C 14
ATOM 7529 O O . CYS A 1 30 ? -0.014 4.155 -17.759 1.00 51.11 30 CYS A O 14
ATOM 7536 N N . VAL A 1 31 ? -0.384 2.050 -18.465 1.00 72.11 31 VAL A N 14
ATOM 7537 C CA . VAL A 1 31 ? -1.482 2.423 -19.347 1.00 42.24 31 VAL A CA 14
ATOM 7538 C C . VAL A 1 31 ? -2.722 1.582 -19.067 1.00 52.31 31 VAL A C 14
ATOM 7539 O O . VAL A 1 31 ? -2.629 0.485 -18.514 1.00 13.23 31 VAL A O 14
ATOM 7552 N N . TRP A 1 32 ? -3.882 2.101 -19.451 1.00 62.21 32 TRP A N 14
ATOM 7553 C CA . TRP A 1 32 ? -5.142 1.397 -19.241 1.00 15.11 32 TRP A CA 14
ATOM 7554 C C . TRP A 1 32 ? -5.065 -0.029 -19.774 1.00 43.32 32 TRP A C 14
ATOM 7555 O O . TRP A 1 32 ? -4.463 -0.278 -20.819 1.00 4.30 32 TRP A O 14
ATOM 7576 N N . ASP A 1 33 ? -5.677 -0.960 -19.052 1.00 22.22 33 ASP A N 14
ATOM 7577 C CA . ASP A 1 33 ? -5.678 -2.362 -19.454 1.00 60.23 33 ASP A CA 14
ATOM 7578 C C . ASP A 1 33 ? -7.016 -2.747 -20.078 1.00 63.31 33 ASP A C 14
ATOM 7579 O O . ASP A 1 33 ? -7.918 -1.920 -20.196 1.00 75.33 33 ASP A O 14
ATOM 7588 N N . GLY A 1 34 ? -7.135 -4.009 -20.478 1.00 24.11 34 GLY A N 14
ATOM 7589 C CA . GLY A 1 34 ? -8.364 -4.482 -21.086 1.00 40.23 34 GLY A CA 14
ATOM 7590 C C . GLY A 1 34 ? -8.298 -4.486 -22.601 1.00 15.30 34 GLY A C 14
ATOM 7591 O O . GLY A 1 34 ? -9.025 -5.229 -23.260 1.00 4.23 34 GLY A O 14
ATOM 7595 N N . THR A 1 35 ? -7.423 -3.652 -23.155 1.00 31.01 35 THR A N 14
ATOM 7596 C CA . THR A 1 35 ? -7.266 -3.561 -24.601 1.00 1.11 35 THR A CA 14
ATOM 7597 C C . THR A 1 35 ? -5.974 -4.227 -25.057 1.00 53.43 35 THR A C 14
ATOM 7598 O O . THR A 1 35 ? -4.879 -3.808 -24.677 1.00 32.10 35 THR A O 14
ATOM 7609 N N . ILE A 1 36 ? -6.105 -5.267 -25.874 1.00 53.01 36 ILE A N 14
ATOM 7610 C CA . ILE A 1 36 ? -4.947 -5.991 -26.383 1.00 55.20 36 ILE A CA 14
ATOM 7611 C C . ILE A 1 36 ? -3.961 -5.043 -27.057 1.00 21.45 36 ILE A C 14
ATOM 7612 O O . ILE A 1 36 ? -4.317 -3.930 -27.440 1.00 13.22 36 ILE A O 14
ATOM 7631 N N . GLY A 1 1 ? 1.095 0.456 0.191 1.00 22.34 1 GLY A N 15
ATOM 7632 C CA . GLY A 1 1 ? 1.320 -0.052 -1.150 1.00 53.15 1 GLY A CA 15
ATOM 7633 C C . GLY A 1 1 ? 0.781 0.876 -2.220 1.00 14.54 1 GLY A C 15
ATOM 7634 O O . GLY A 1 1 ? -0.147 0.522 -2.948 1.00 71.14 1 GLY A O 15
ATOM 7638 N N . ASP A 1 2 ? 1.362 2.067 -2.315 1.00 54.43 2 ASP A N 15
ATOM 7639 C CA . ASP A 1 2 ? 0.933 3.049 -3.305 1.00 52.52 2 ASP A CA 15
ATOM 7640 C C . ASP A 1 2 ? 1.253 2.572 -4.718 1.00 13.24 2 ASP A C 15
ATOM 7641 O O . ASP A 1 2 ? 2.314 2.001 -4.966 1.00 54.24 2 ASP A O 15
ATOM 7650 N N . CYS A 1 3 ? 0.326 2.809 -5.640 1.00 2.22 3 CYS A N 15
ATOM 7651 C CA . CYS A 1 3 ? 0.507 2.403 -7.029 1.00 33.24 3 CYS A CA 15
ATOM 7652 C C . CYS A 1 3 ? 0.894 3.595 -7.899 1.00 20.50 3 CYS A C 15
ATOM 7653 O O . CYS A 1 3 ? 0.371 4.697 -7.730 1.00 30.11 3 CYS A O 15
ATOM 7660 N N . HIS A 1 4 ? 1.815 3.367 -8.830 1.00 11.44 4 HIS A N 15
ATOM 7661 C CA . HIS A 1 4 ? 2.272 4.422 -9.727 1.00 52.54 4 HIS A CA 15
ATOM 7662 C C . HIS A 1 4 ? 1.091 5.105 -10.410 1.00 32.01 4 HIS A C 15
ATOM 7663 O O . HIS A 1 4 ? 0.132 4.448 -10.817 1.00 73.10 4 HIS A O 15
ATOM 7677 N N . LYS A 1 5 ? 1.167 6.426 -10.532 1.00 45.33 5 LYS A N 15
ATOM 7678 C CA . LYS A 1 5 ? 0.104 7.197 -11.167 1.00 31.22 5 LYS A CA 15
ATOM 7679 C C . LYS A 1 5 ? 0.105 6.984 -12.677 1.00 21.25 5 LYS A C 15
ATOM 7680 O O . LYS A 1 5 ? 1.117 6.595 -13.259 1.00 11.12 5 LYS A O 15
ATOM 7699 N N . PHE A 1 6 ? -1.038 7.243 -13.306 1.00 73.15 6 PHE A N 15
ATOM 7700 C CA . PHE A 1 6 ? -1.168 7.079 -14.750 1.00 50.12 6 PHE A CA 15
ATOM 7701 C C . PHE A 1 6 ? -0.118 7.902 -15.488 1.00 13.15 6 PHE A C 15
ATOM 7702 O O . PHE A 1 6 ? 0.257 8.990 -15.048 1.00 51.44 6 PHE A O 15
ATOM 7719 N N . LEU A 1 7 ? 0.354 7.377 -16.613 1.00 5.23 7 LEU A N 15
ATOM 7720 C CA . LEU A 1 7 ? 1.363 8.062 -17.414 1.00 24.30 7 LEU A CA 15
ATOM 7721 C C . LEU A 1 7 ? 2.557 8.467 -16.555 1.00 11.34 7 LEU A C 15
ATOM 7722 O O . LEU A 1 7 ? 3.124 9.544 -16.733 1.00 41.11 7 LEU A O 15
ATOM 7738 N N . GLY A 1 8 ? 2.934 7.595 -15.625 1.00 12.22 8 GLY A N 15
ATOM 7739 C CA . GLY A 1 8 ? 4.060 7.879 -14.755 1.00 45.23 8 GLY A CA 15
ATOM 7740 C C . GLY A 1 8 ? 5.381 7.432 -15.351 1.00 62.24 8 GLY A C 15
ATOM 7741 O O . GLY A 1 8 ? 5.720 7.804 -16.474 1.00 31.34 8 GLY A O 15
ATOM 7745 N N . TRP A 1 9 ? 6.127 6.633 -14.596 1.00 23.43 9 TRP A N 15
ATOM 7746 C CA . TRP A 1 9 ? 7.419 6.136 -15.056 1.00 64.03 9 TRP A CA 15
ATOM 7747 C C . TRP A 1 9 ? 7.562 4.646 -14.769 1.00 51.22 9 TRP A C 15
ATOM 7748 O O . TRP A 1 9 ? 7.352 4.197 -13.642 1.00 32.43 9 TRP A O 15
ATOM 7769 N N . CYS A 1 10 ? 7.922 3.883 -15.796 1.00 24.53 10 CYS A N 15
ATOM 7770 C CA . CYS A 1 10 ? 8.094 2.441 -15.654 1.00 62.13 10 CYS A CA 15
ATOM 7771 C C . CYS A 1 10 ? 9.501 2.018 -16.067 1.00 11.21 10 CYS A C 15
ATOM 7772 O O . CYS A 1 10 ? 10.079 1.100 -15.486 1.00 21.41 10 CYS A O 15
ATOM 7779 N N . ARG A 1 11 ? 10.044 2.695 -17.073 1.00 35.20 11 ARG A N 15
ATOM 7780 C CA . ARG A 1 11 ? 11.382 2.388 -17.565 1.00 1.23 11 ARG A CA 15
ATOM 7781 C C . ARG A 1 11 ? 12.387 2.349 -16.418 1.00 23.21 11 ARG A C 15
ATOM 7782 O O . ARG A 1 11 ? 12.612 3.352 -15.743 1.00 0.35 11 ARG A O 15
ATOM 7803 N N . GLY A 1 12 ? 12.988 1.183 -16.204 1.00 72.12 12 GLY A N 15
ATOM 7804 C CA . GLY A 1 12 ? 13.961 1.034 -15.138 1.00 4.35 12 GLY A CA 15
ATOM 7805 C C . GLY A 1 12 ? 13.362 0.422 -13.886 1.00 14.23 12 GLY A C 15
ATOM 7806 O O . GLY A 1 12 ? 14.037 -0.305 -13.160 1.00 51.35 12 GLY A O 15
ATOM 7810 N N . GLU A 1 13 ? 12.091 0.719 -13.635 1.00 44.24 13 GLU A N 15
ATOM 7811 C CA . GLU A 1 13 ? 11.402 0.194 -12.462 1.00 24.44 13 GLU A CA 15
ATOM 7812 C C . GLU A 1 13 ? 10.392 -0.879 -12.858 1.00 75.43 13 GLU A C 15
ATOM 7813 O O . GLU A 1 13 ? 9.479 -0.628 -13.645 1.00 75.31 13 GLU A O 15
ATOM 7825 N N . LYS A 1 14 ? 10.562 -2.076 -12.308 1.00 22.24 14 LYS A N 15
ATOM 7826 C CA . LYS A 1 14 ? 9.666 -3.188 -12.602 1.00 12.15 14 LYS A CA 15
ATOM 7827 C C . LYS A 1 14 ? 8.686 -3.415 -11.455 1.00 41.21 14 LYS A C 15
ATOM 7828 O O . LYS A 1 14 ? 8.692 -4.469 -10.821 1.00 44.21 14 LYS A O 15
ATOM 7847 N N . ASP A 1 15 ? 7.845 -2.419 -11.198 1.00 23.24 15 ASP A N 15
ATOM 7848 C CA . ASP A 1 15 ? 6.857 -2.511 -10.129 1.00 22.13 15 ASP A CA 15
ATOM 7849 C C . ASP A 1 15 ? 5.441 -2.488 -10.696 1.00 33.05 15 ASP A C 15
ATOM 7850 O O . ASP A 1 15 ? 5.204 -2.053 -11.823 1.00 5.33 15 ASP A O 15
ATOM 7859 N N . PRO A 1 16 ? 4.475 -2.965 -9.897 1.00 33.04 16 PRO A N 15
ATOM 7860 C CA . PRO A 1 16 ? 3.065 -3.010 -10.297 1.00 40.11 16 PRO A CA 15
ATOM 7861 C C . PRO A 1 16 ? 2.443 -1.620 -10.382 1.00 11.13 16 PRO A C 15
ATOM 7862 O O . PRO A 1 16 ? 2.942 -0.667 -9.782 1.00 41.12 16 PRO A O 15
ATOM 7873 N N . CYS A 1 17 ? 1.350 -1.512 -11.131 1.00 74.34 17 CYS A N 15
ATOM 7874 C CA . CYS A 1 17 ? 0.659 -0.239 -11.294 1.00 25.42 17 CYS A CA 15
ATOM 7875 C C . CYS A 1 17 ? -0.705 -0.268 -10.611 1.00 61.24 17 CYS A C 15
ATOM 7876 O O . CYS A 1 17 ? -1.051 -1.237 -9.933 1.00 31.32 17 CYS A O 15
ATOM 7883 N N . CYS A 1 18 ? -1.476 0.798 -10.793 1.00 42.23 18 CYS A N 15
ATOM 7884 C CA . CYS A 1 18 ? -2.802 0.896 -10.195 1.00 10.05 18 CYS A CA 15
ATOM 7885 C C . CYS A 1 18 ? -3.770 -0.080 -10.857 1.00 0.20 18 CYS A C 15
ATOM 7886 O O . CYS A 1 18 ? -3.379 -0.877 -11.709 1.00 65.33 18 CYS A O 15
ATOM 7893 N N . GLU A 1 19 ? -5.037 -0.011 -10.459 1.00 24.13 19 GLU A N 15
ATOM 7894 C CA . GLU A 1 19 ? -6.061 -0.889 -11.013 1.00 53.32 19 GLU A CA 15
ATOM 7895 C C . GLU A 1 19 ? -6.266 -0.615 -12.500 1.00 74.14 19 GLU A C 15
ATOM 7896 O O . GLU A 1 19 ? -6.316 0.538 -12.929 1.00 72.02 19 GLU A O 15
ATOM 7908 N N . HIS A 1 20 ? -6.381 -1.684 -13.282 1.00 54.21 20 HIS A N 15
ATOM 7909 C CA . HIS A 1 20 ? -6.581 -1.559 -14.721 1.00 32.33 20 HIS A CA 15
ATOM 7910 C C . HIS A 1 20 ? -5.376 -0.894 -15.381 1.00 11.34 20 HIS A C 15
ATOM 7911 O O . HIS A 1 20 ? -5.524 -0.098 -16.310 1.00 3.22 20 HIS A O 15
ATOM 7925 N N . LEU A 1 21 ? -4.184 -1.223 -14.894 1.00 23.11 21 LEU A N 15
ATOM 7926 C CA . LEU A 1 21 ? -2.955 -0.657 -15.437 1.00 74.34 21 LEU A CA 15
ATOM 7927 C C . LEU A 1 21 ? -1.856 -1.712 -15.509 1.00 11.03 21 LEU A C 15
ATOM 7928 O O . LEU A 1 21 ? -1.899 -2.720 -14.805 1.00 63.44 21 LEU A O 15
ATOM 7944 N N . THR A 1 22 ? -0.867 -1.472 -16.367 1.00 25.54 22 THR A N 15
ATOM 7945 C CA . THR A 1 22 ? 0.243 -2.400 -16.531 1.00 10.11 22 THR A CA 15
ATOM 7946 C C . THR A 1 22 ? 1.542 -1.657 -16.823 1.00 60.43 22 THR A C 15
ATOM 7947 O O . THR A 1 22 ? 1.619 -0.865 -17.763 1.00 51.15 22 THR A O 15
ATOM 7958 N N . CYS A 1 23 ? 2.563 -1.917 -16.013 1.00 22.32 23 CYS A N 15
ATOM 7959 C CA . CYS A 1 23 ? 3.859 -1.273 -16.183 1.00 64.13 23 CYS A CA 15
ATOM 7960 C C . CYS A 1 23 ? 4.369 -1.449 -17.611 1.00 21.21 23 CYS A C 15
ATOM 7961 O O . CYS A 1 23 ? 4.827 -2.526 -17.991 1.00 12.22 23 CYS A O 15
ATOM 7968 N N . HIS A 1 24 ? 4.288 -0.380 -18.398 1.00 14.41 24 HIS A N 15
ATOM 7969 C CA . HIS A 1 24 ? 4.741 -0.415 -19.784 1.00 30.05 24 HIS A CA 15
ATOM 7970 C C . HIS A 1 24 ? 6.248 -0.185 -19.868 1.00 13.33 24 HIS A C 15
ATOM 7971 O O . HIS A 1 24 ? 6.743 0.887 -19.519 1.00 4.21 24 HIS A O 15
ATOM 7985 N N . VAL A 1 25 ? 6.971 -1.198 -20.333 1.00 52.03 25 VAL A N 15
ATOM 7986 C CA . VAL A 1 25 ? 8.421 -1.106 -20.462 1.00 34.22 25 VAL A CA 15
ATOM 7987 C C . VAL A 1 25 ? 8.811 -0.212 -21.634 1.00 4.33 25 VAL A C 15
ATOM 7988 O O . VAL A 1 25 ? 9.607 0.715 -21.483 1.00 73.12 25 VAL A O 15
ATOM 8001 N N . LYS A 1 26 ? 8.247 -0.496 -22.803 1.00 23.53 26 LYS A N 15
ATOM 8002 C CA . LYS A 1 26 ? 8.533 0.283 -24.001 1.00 52.14 26 LYS A CA 15
ATOM 8003 C C . LYS A 1 26 ? 8.177 1.752 -23.794 1.00 44.54 26 LYS A C 15
ATOM 8004 O O . LYS A 1 26 ? 9.056 2.614 -23.754 1.00 31.42 26 LYS A O 15
ATOM 8023 N N . HIS A 1 27 ? 6.884 2.029 -23.661 1.00 44.24 27 HIS A N 15
ATOM 8024 C CA . HIS A 1 27 ? 6.413 3.394 -23.456 1.00 33.30 27 HIS A CA 15
ATOM 8025 C C . HIS A 1 27 ? 7.101 4.032 -22.253 1.00 1.20 27 HIS A C 15
ATOM 8026 O O . HIS A 1 27 ? 7.653 5.127 -22.350 1.00 62.14 27 HIS A O 15
ATOM 8040 N N . GLY A 1 28 ? 7.065 3.338 -21.119 1.00 63.32 28 GLY A N 15
ATOM 8041 C CA . GLY A 1 28 ? 7.687 3.853 -19.913 1.00 41.42 28 GLY A CA 15
ATOM 8042 C C . GLY A 1 28 ? 6.689 4.505 -18.978 1.00 44.21 28 GLY A C 15
ATOM 8043 O O . GLY A 1 28 ? 7.012 5.480 -18.298 1.00 75.22 28 GLY A O 15
ATOM 8047 N N . TRP A 1 29 ? 5.475 3.968 -18.944 1.00 44.42 29 TRP A N 15
ATOM 8048 C CA . TRP A 1 29 ? 4.425 4.506 -18.085 1.00 12.35 29 TRP A CA 15
ATOM 8049 C C . TRP A 1 29 ? 3.203 3.595 -18.083 1.00 4.24 29 TRP A C 15
ATOM 8050 O O . TRP A 1 29 ? 2.835 3.031 -19.115 1.00 70.40 29 TRP A O 15
ATOM 8071 N N . CYS A 1 30 ? 2.578 3.454 -16.919 1.00 35.33 30 CYS A N 15
ATOM 8072 C CA . CYS A 1 30 ? 1.396 2.611 -16.784 1.00 32.35 30 CYS A CA 15
ATOM 8073 C C . CYS A 1 30 ? 0.289 3.069 -17.729 1.00 3.31 30 CYS A C 15
ATOM 8074 O O . CYS A 1 30 ? -0.023 4.257 -17.808 1.00 51.11 30 CYS A O 15
ATOM 8081 N N . VAL A 1 31 ? -0.301 2.116 -18.444 1.00 72.11 31 VAL A N 15
ATOM 8082 C CA . VAL A 1 31 ? -1.375 2.420 -19.383 1.00 42.24 31 VAL A CA 15
ATOM 8083 C C . VAL A 1 31 ? -2.611 1.575 -19.097 1.00 52.31 31 VAL A C 15
ATOM 8084 O O . VAL A 1 31 ? -2.519 0.511 -18.485 1.00 13.23 31 VAL A O 15
ATOM 8097 N N . TRP A 1 32 ? -3.766 2.057 -19.544 1.00 62.21 32 TRP A N 15
ATOM 8098 C CA . TRP A 1 32 ? -5.021 1.345 -19.336 1.00 15.11 32 TRP A CA 15
ATOM 8099 C C . TRP A 1 32 ? -4.963 -0.050 -19.946 1.00 43.32 32 TRP A C 15
ATOM 8100 O O . TRP A 1 32 ? -4.459 -0.234 -21.054 1.00 4.30 32 TRP A O 15
ATOM 8121 N N . ASP A 1 33 ? -5.482 -1.032 -19.216 1.00 22.22 33 ASP A N 15
ATOM 8122 C CA . ASP A 1 33 ? -5.490 -2.413 -19.688 1.00 60.23 33 ASP A CA 15
ATOM 8123 C C . ASP A 1 33 ? -6.473 -3.256 -18.881 1.00 63.31 33 ASP A C 15
ATOM 8124 O O . ASP A 1 33 ? -6.874 -2.878 -17.781 1.00 75.33 33 ASP A O 15
ATOM 8133 N N . GLY A 1 34 ? -6.858 -4.401 -19.437 1.00 24.11 34 GLY A N 15
ATOM 8134 C CA . GLY A 1 34 ? -7.791 -5.279 -18.757 1.00 40.23 34 GLY A CA 15
ATOM 8135 C C . GLY A 1 34 ? -9.235 -4.973 -19.106 1.00 15.30 34 GLY A C 15
ATOM 8136 O O . GLY A 1 34 ? -10.153 -5.377 -18.392 1.00 4.23 34 GLY A O 15
ATOM 8140 N N . THR A 1 35 ? -9.436 -4.257 -20.208 1.00 31.01 35 THR A N 15
ATOM 8141 C CA . THR A 1 35 ? -10.778 -3.895 -20.649 1.00 1.11 35 THR A CA 15
ATOM 8142 C C . THR A 1 35 ? -10.900 -3.980 -22.166 1.00 53.43 35 THR A C 15
ATOM 8143 O O . THR A 1 35 ? -9.937 -3.725 -22.890 1.00 32.10 35 THR A O 15
ATOM 8154 N N . ILE A 1 36 ? -12.087 -4.339 -22.640 1.00 53.01 36 ILE A N 15
ATOM 8155 C CA . ILE A 1 36 ? -12.334 -4.455 -24.072 1.00 55.20 36 ILE A CA 15
ATOM 8156 C C . ILE A 1 36 ? -13.736 -3.971 -24.430 1.00 21.45 36 ILE A C 15
ATOM 8157 O O . ILE A 1 36 ? -14.713 -4.335 -23.777 1.00 13.22 36 ILE A O 15
ATOM 8176 N N . GLY A 1 1 ? 1.189 -0.384 -0.035 1.00 22.34 1 GLY A N 16
ATOM 8177 C CA . GLY A 1 1 ? 2.002 0.589 -0.739 1.00 53.15 1 GLY A CA 16
ATOM 8178 C C . GLY A 1 1 ? 1.219 1.344 -1.794 1.00 14.54 1 GLY A C 16
ATOM 8179 O O . GLY A 1 1 ? 0.108 0.953 -2.150 1.00 71.14 1 GLY A O 16
ATOM 8183 N N . ASP A 1 2 ? 1.799 2.429 -2.295 1.00 54.43 2 ASP A N 16
ATOM 8184 C CA . ASP A 1 2 ? 1.147 3.242 -3.316 1.00 52.52 2 ASP A CA 16
ATOM 8185 C C . ASP A 1 2 ? 1.489 2.736 -4.714 1.00 13.24 2 ASP A C 16
ATOM 8186 O O . ASP A 1 2 ? 2.600 2.263 -4.959 1.00 54.24 2 ASP A O 16
ATOM 8195 N N . CYS A 1 3 ? 0.528 2.837 -5.626 1.00 2.22 3 CYS A N 16
ATOM 8196 C CA . CYS A 1 3 ? 0.726 2.388 -6.998 1.00 33.24 3 CYS A CA 16
ATOM 8197 C C . CYS A 1 3 ? 1.159 3.547 -7.892 1.00 20.50 3 CYS A C 16
ATOM 8198 O O . CYS A 1 3 ? 0.757 4.692 -7.683 1.00 30.11 3 CYS A O 16
ATOM 8205 N N . HIS A 1 4 ? 1.982 3.242 -8.890 1.00 11.44 4 HIS A N 16
ATOM 8206 C CA . HIS A 1 4 ? 2.470 4.257 -9.818 1.00 52.54 4 HIS A CA 16
ATOM 8207 C C . HIS A 1 4 ? 1.307 4.991 -10.479 1.00 32.01 4 HIS A C 16
ATOM 8208 O O . HIS A 1 4 ? 0.401 4.369 -11.032 1.00 73.10 4 HIS A O 16
ATOM 8222 N N . LYS A 1 5 ? 1.340 6.318 -10.417 1.00 45.33 5 LYS A N 16
ATOM 8223 C CA . LYS A 1 5 ? 0.291 7.138 -11.011 1.00 31.22 5 LYS A CA 16
ATOM 8224 C C . LYS A 1 5 ? 0.207 6.909 -12.517 1.00 21.25 5 LYS A C 16
ATOM 8225 O O . LYS A 1 5 ? 1.169 6.463 -13.142 1.00 11.12 5 LYS A O 16
ATOM 8244 N N . PHE A 1 6 ? -0.951 7.217 -13.093 1.00 73.15 6 PHE A N 16
ATOM 8245 C CA . PHE A 1 6 ? -1.160 7.044 -14.526 1.00 50.12 6 PHE A CA 16
ATOM 8246 C C . PHE A 1 6 ? -0.134 7.842 -15.325 1.00 13.15 6 PHE A C 16
ATOM 8247 O O . PHE A 1 6 ? 0.252 8.945 -14.935 1.00 51.44 6 PHE A O 16
ATOM 8264 N N . LEU A 1 7 ? 0.302 7.278 -16.445 1.00 5.23 7 LEU A N 16
ATOM 8265 C CA . LEU A 1 7 ? 1.285 7.936 -17.301 1.00 24.30 7 LEU A CA 16
ATOM 8266 C C . LEU A 1 7 ? 2.504 8.372 -16.496 1.00 11.34 7 LEU A C 16
ATOM 8267 O O . LEU A 1 7 ? 3.127 9.390 -16.795 1.00 41.11 7 LEU A O 16
ATOM 8283 N N . GLY A 1 8 ? 2.841 7.592 -15.472 1.00 12.22 8 GLY A N 16
ATOM 8284 C CA . GLY A 1 8 ? 3.986 7.913 -14.641 1.00 45.23 8 GLY A CA 16
ATOM 8285 C C . GLY A 1 8 ? 5.299 7.502 -15.278 1.00 62.24 8 GLY A C 16
ATOM 8286 O O . GLY A 1 8 ? 5.671 8.014 -16.334 1.00 31.34 8 GLY A O 16
ATOM 8290 N N . TRP A 1 9 ? 6.002 6.577 -14.635 1.00 23.43 9 TRP A N 16
ATOM 8291 C CA . TRP A 1 9 ? 7.283 6.099 -15.145 1.00 64.03 9 TRP A CA 16
ATOM 8292 C C . TRP A 1 9 ? 7.486 4.625 -14.812 1.00 51.22 9 TRP A C 16
ATOM 8293 O O . TRP A 1 9 ? 7.472 4.235 -13.644 1.00 32.43 9 TRP A O 16
ATOM 8314 N N . CYS A 1 10 ? 7.674 3.810 -15.845 1.00 24.53 10 CYS A N 16
ATOM 8315 C CA . CYS A 1 10 ? 7.879 2.378 -15.661 1.00 62.13 10 CYS A CA 16
ATOM 8316 C C . CYS A 1 10 ? 9.325 1.994 -15.962 1.00 11.21 10 CYS A C 16
ATOM 8317 O O . CYS A 1 10 ? 9.893 1.116 -15.312 1.00 21.41 10 CYS A O 16
ATOM 8324 N N . ARG A 1 11 ? 9.914 2.657 -16.953 1.00 35.20 11 ARG A N 16
ATOM 8325 C CA . ARG A 1 11 ? 11.292 2.385 -17.341 1.00 1.23 11 ARG A CA 16
ATOM 8326 C C . ARG A 1 11 ? 12.221 2.451 -16.132 1.00 23.21 11 ARG A C 16
ATOM 8327 O O . ARG A 1 11 ? 12.268 3.458 -15.426 1.00 0.35 11 ARG A O 16
ATOM 8348 N N . GLY A 1 12 ? 12.960 1.371 -15.900 1.00 72.12 12 GLY A N 16
ATOM 8349 C CA . GLY A 1 12 ? 13.877 1.327 -14.775 1.00 4.35 12 GLY A CA 16
ATOM 8350 C C . GLY A 1 12 ? 13.253 0.706 -13.541 1.00 14.23 12 GLY A C 16
ATOM 8351 O O . GLY A 1 12 ? 13.937 0.052 -12.755 1.00 51.35 12 GLY A O 16
ATOM 8355 N N . GLU A 1 13 ? 11.950 0.911 -13.372 1.00 44.24 13 GLU A N 16
ATOM 8356 C CA . GLU A 1 13 ? 11.235 0.368 -12.222 1.00 24.44 13 GLU A CA 16
ATOM 8357 C C . GLU A 1 13 ? 10.367 -0.817 -12.633 1.00 75.43 13 GLU A C 16
ATOM 8358 O O . GLU A 1 13 ? 9.492 -0.694 -13.491 1.00 75.31 13 GLU A O 16
ATOM 8370 N N . LYS A 1 14 ? 10.615 -1.967 -12.014 1.00 22.24 14 LYS A N 16
ATOM 8371 C CA . LYS A 1 14 ? 9.857 -3.176 -12.313 1.00 12.15 14 LYS A CA 16
ATOM 8372 C C . LYS A 1 14 ? 8.809 -3.440 -11.238 1.00 41.21 14 LYS A C 16
ATOM 8373 O O . LYS A 1 14 ? 8.773 -4.519 -10.644 1.00 44.21 14 LYS A O 16
ATOM 8392 N N . ASP A 1 15 ? 7.956 -2.451 -10.993 1.00 23.24 15 ASP A N 16
ATOM 8393 C CA . ASP A 1 15 ? 6.905 -2.579 -9.990 1.00 22.13 15 ASP A CA 16
ATOM 8394 C C . ASP A 1 15 ? 5.526 -2.526 -10.640 1.00 33.05 15 ASP A C 16
ATOM 8395 O O . ASP A 1 15 ? 5.358 -2.047 -11.762 1.00 5.33 15 ASP A O 16
ATOM 8404 N N . PRO A 1 16 ? 4.512 -3.030 -9.920 1.00 33.04 16 PRO A N 16
ATOM 8405 C CA . PRO A 1 16 ? 3.129 -3.053 -10.407 1.00 40.11 16 PRO A CA 16
ATOM 8406 C C . PRO A 1 16 ? 2.516 -1.658 -10.474 1.00 11.13 16 PRO A C 16
ATOM 8407 O O . PRO A 1 16 ? 2.991 -0.727 -9.822 1.00 41.12 16 PRO A O 16
ATOM 8418 N N . CYS A 1 17 ? 1.458 -1.520 -11.267 1.00 74.34 17 CYS A N 16
ATOM 8419 C CA . CYS A 1 17 ? 0.780 -0.239 -11.421 1.00 25.42 17 CYS A CA 16
ATOM 8420 C C . CYS A 1 17 ? -0.572 -0.251 -10.713 1.00 61.24 17 CYS A C 16
ATOM 8421 O O . CYS A 1 17 ? -0.921 -1.217 -10.033 1.00 31.32 17 CYS A O 16
ATOM 8428 N N . CYS A 1 18 ? -1.330 0.828 -10.878 1.00 42.23 18 CYS A N 16
ATOM 8429 C CA . CYS A 1 18 ? -2.644 0.943 -10.256 1.00 10.05 18 CYS A CA 16
ATOM 8430 C C . CYS A 1 18 ? -3.638 -0.018 -10.903 1.00 0.20 18 CYS A C 16
ATOM 8431 O O . CYS A 1 18 ? -3.269 -0.826 -11.754 1.00 65.33 18 CYS A O 16
ATOM 8438 N N . GLU A 1 19 ? -4.899 0.080 -10.494 1.00 24.13 19 GLU A N 16
ATOM 8439 C CA . GLU A 1 19 ? -5.946 -0.779 -11.034 1.00 53.32 19 GLU A CA 16
ATOM 8440 C C . GLU A 1 19 ? -6.166 -0.502 -12.518 1.00 74.14 19 GLU A C 16
ATOM 8441 O O . GLU A 1 19 ? -6.123 0.647 -12.960 1.00 72.02 19 GLU A O 16
ATOM 8453 N N . HIS A 1 20 ? -6.401 -1.562 -13.284 1.00 54.21 20 HIS A N 16
ATOM 8454 C CA . HIS A 1 20 ? -6.628 -1.434 -14.719 1.00 32.33 20 HIS A CA 16
ATOM 8455 C C . HIS A 1 20 ? -5.426 -0.788 -15.403 1.00 11.34 20 HIS A C 16
ATOM 8456 O O . HIS A 1 20 ? -5.581 0.016 -16.324 1.00 3.22 20 HIS A O 16
ATOM 8470 N N . LEU A 1 21 ? -4.230 -1.146 -14.949 1.00 23.11 21 LEU A N 16
ATOM 8471 C CA . LEU A 1 21 ? -3.002 -0.600 -15.517 1.00 74.34 21 LEU A CA 16
ATOM 8472 C C . LEU A 1 21 ? -1.927 -1.676 -15.623 1.00 11.03 21 LEU A C 16
ATOM 8473 O O . LEU A 1 21 ? -1.992 -2.704 -14.948 1.00 63.44 21 LEU A O 16
ATOM 8489 N N . THR A 1 22 ? -0.935 -1.433 -16.475 1.00 25.54 22 THR A N 16
ATOM 8490 C CA . THR A 1 22 ? 0.155 -2.380 -16.668 1.00 10.11 22 THR A CA 16
ATOM 8491 C C . THR A 1 22 ? 1.469 -1.658 -16.943 1.00 60.43 22 THR A C 16
ATOM 8492 O O . THR A 1 22 ? 1.555 -0.828 -17.849 1.00 51.15 22 THR A O 16
ATOM 8503 N N . CYS A 1 23 ? 2.491 -1.979 -16.157 1.00 22.32 23 CYS A N 16
ATOM 8504 C CA . CYS A 1 23 ? 3.802 -1.359 -16.315 1.00 64.13 23 CYS A CA 16
ATOM 8505 C C . CYS A 1 23 ? 4.311 -1.522 -17.745 1.00 21.21 23 CYS A C 16
ATOM 8506 O O . CYS A 1 23 ? 4.746 -2.603 -18.142 1.00 12.22 23 CYS A O 16
ATOM 8513 N N . HIS A 1 24 ? 4.254 -0.439 -18.514 1.00 14.41 24 HIS A N 16
ATOM 8514 C CA . HIS A 1 24 ? 4.710 -0.460 -19.899 1.00 30.05 24 HIS A CA 16
ATOM 8515 C C . HIS A 1 24 ? 6.216 -0.234 -19.979 1.00 13.33 24 HIS A C 16
ATOM 8516 O O . HIS A 1 24 ? 6.716 0.828 -19.608 1.00 4.21 24 HIS A O 16
ATOM 8530 N N . VAL A 1 25 ? 6.936 -1.242 -20.464 1.00 52.03 25 VAL A N 16
ATOM 8531 C CA . VAL A 1 25 ? 8.386 -1.152 -20.592 1.00 34.22 25 VAL A CA 16
ATOM 8532 C C . VAL A 1 25 ? 8.780 -0.262 -21.765 1.00 4.33 25 VAL A C 16
ATOM 8533 O O . VAL A 1 25 ? 9.577 0.665 -21.615 1.00 73.12 25 VAL A O 16
ATOM 8546 N N . LYS A 1 26 ? 8.216 -0.547 -22.933 1.00 23.53 26 LYS A N 16
ATOM 8547 C CA . LYS A 1 26 ? 8.505 0.230 -24.134 1.00 52.14 26 LYS A CA 16
ATOM 8548 C C . LYS A 1 26 ? 8.151 1.699 -23.930 1.00 44.54 26 LYS A C 16
ATOM 8549 O O . LYS A 1 26 ? 9.031 2.560 -23.890 1.00 31.42 26 LYS A O 16
ATOM 8568 N N . HIS A 1 27 ? 6.859 1.979 -23.799 1.00 44.24 27 HIS A N 16
ATOM 8569 C CA . HIS A 1 27 ? 6.390 3.346 -23.598 1.00 33.30 27 HIS A CA 16
ATOM 8570 C C . HIS A 1 27 ? 7.086 3.988 -22.401 1.00 1.20 27 HIS A C 16
ATOM 8571 O O . HIS A 1 27 ? 7.637 5.083 -22.506 1.00 62.14 27 HIS A O 16
ATOM 8585 N N . GLY A 1 28 ? 7.055 3.299 -21.264 1.00 63.32 28 GLY A N 16
ATOM 8586 C CA . GLY A 1 28 ? 7.686 3.819 -20.065 1.00 41.42 28 GLY A CA 16
ATOM 8587 C C . GLY A 1 28 ? 6.694 4.475 -19.126 1.00 44.21 28 GLY A C 16
ATOM 8588 O O . GLY A 1 28 ? 7.023 5.446 -18.445 1.00 75.22 28 GLY A O 16
ATOM 8592 N N . TRP A 1 29 ? 5.476 3.946 -19.091 1.00 44.42 29 TRP A N 16
ATOM 8593 C CA . TRP A 1 29 ? 4.432 4.489 -18.228 1.00 12.35 29 TRP A CA 16
ATOM 8594 C C . TRP A 1 29 ? 3.210 3.577 -18.214 1.00 4.24 29 TRP A C 16
ATOM 8595 O O . TRP A 1 29 ? 2.840 3.001 -19.237 1.00 70.40 29 TRP A O 16
ATOM 8616 N N . CYS A 1 30 ? 2.587 3.449 -17.047 1.00 35.33 30 CYS A N 16
ATOM 8617 C CA . CYS A 1 30 ? 1.406 2.607 -16.899 1.00 32.35 30 CYS A CA 16
ATOM 8618 C C . CYS A 1 30 ? 0.294 3.057 -17.843 1.00 3.31 30 CYS A C 16
ATOM 8619 O O . CYS A 1 30 ? -0.020 4.244 -17.927 1.00 51.11 30 CYS A O 16
ATOM 8626 N N . VAL A 1 31 ? -0.298 2.100 -18.549 1.00 72.11 31 VAL A N 16
ATOM 8627 C CA . VAL A 1 31 ? -1.375 2.397 -19.487 1.00 42.24 31 VAL A CA 16
ATOM 8628 C C . VAL A 1 31 ? -2.611 1.555 -19.187 1.00 52.31 31 VAL A C 16
ATOM 8629 O O . VAL A 1 31 ? -2.512 0.477 -18.599 1.00 13.23 31 VAL A O 16
ATOM 8642 N N . TRP A 1 32 ? -3.772 2.053 -19.596 1.00 62.21 32 TRP A N 16
ATOM 8643 C CA . TRP A 1 32 ? -5.028 1.346 -19.372 1.00 15.11 32 TRP A CA 16
ATOM 8644 C C . TRP A 1 32 ? -4.940 -0.091 -19.871 1.00 43.32 32 TRP A C 16
ATOM 8645 O O . TRP A 1 32 ? -4.218 -0.384 -20.825 1.00 4.30 32 TRP A O 16
ATOM 8666 N N . ASP A 1 33 ? -5.679 -0.985 -19.223 1.00 22.22 33 ASP A N 16
ATOM 8667 C CA . ASP A 1 33 ? -5.684 -2.393 -19.603 1.00 60.23 33 ASP A CA 16
ATOM 8668 C C . ASP A 1 33 ? -6.816 -3.140 -18.904 1.00 63.31 33 ASP A C 16
ATOM 8669 O O . ASP A 1 33 ? -7.296 -2.718 -17.853 1.00 75.33 33 ASP A O 16
ATOM 8678 N N . GLY A 1 34 ? -7.241 -4.251 -19.497 1.00 24.11 34 GLY A N 16
ATOM 8679 C CA . GLY A 1 34 ? -8.314 -5.039 -18.919 1.00 40.23 34 GLY A CA 16
ATOM 8680 C C . GLY A 1 34 ? -9.613 -4.900 -19.685 1.00 15.30 34 GLY A C 16
ATOM 8681 O O . GLY A 1 34 ? -10.474 -5.779 -19.631 1.00 4.23 34 GLY A O 16
ATOM 8685 N N . THR A 1 35 ? -9.759 -3.790 -20.403 1.00 31.01 35 THR A N 16
ATOM 8686 C CA . THR A 1 35 ? -10.965 -3.537 -21.183 1.00 1.11 35 THR A CA 16
ATOM 8687 C C . THR A 1 35 ? -10.722 -3.787 -22.667 1.00 53.43 35 THR A C 16
ATOM 8688 O O . THR A 1 35 ? -9.625 -3.555 -23.173 1.00 32.10 35 THR A O 16
ATOM 8699 N N . ILE A 1 36 ? -11.754 -4.262 -23.358 1.00 53.01 36 ILE A N 16
ATOM 8700 C CA . ILE A 1 36 ? -11.652 -4.541 -24.785 1.00 55.20 36 ILE A CA 16
ATOM 8701 C C . ILE A 1 36 ? -12.347 -3.462 -25.608 1.00 21.45 36 ILE A C 16
ATOM 8702 O O . ILE A 1 36 ? -13.301 -2.835 -25.148 1.00 13.22 36 ILE A O 16
ATOM 8721 N N . GLY A 1 1 ? 2.300 -1.464 -1.356 1.00 22.34 1 GLY A N 17
ATOM 8722 C CA . GLY A 1 1 ? 2.198 -0.036 -1.116 1.00 53.15 1 GLY A CA 17
ATOM 8723 C C . GLY A 1 1 ? 1.340 0.666 -2.149 1.00 14.54 1 GLY A C 17
ATOM 8724 O O . GLY A 1 1 ? 0.542 0.031 -2.838 1.00 71.14 1 GLY A O 17
ATOM 8728 N N . ASP A 1 2 ? 1.503 1.980 -2.256 1.00 54.43 2 ASP A N 17
ATOM 8729 C CA . ASP A 1 2 ? 0.736 2.770 -3.212 1.00 52.52 2 ASP A CA 17
ATOM 8730 C C . ASP A 1 2 ? 1.036 2.334 -4.642 1.00 13.24 2 ASP A C 17
ATOM 8731 O O . ASP A 1 2 ? 2.088 1.757 -4.919 1.00 54.24 2 ASP A O 17
ATOM 8740 N N . CYS A 1 3 ? 0.105 2.612 -5.548 1.00 2.22 3 CYS A N 17
ATOM 8741 C CA . CYS A 1 3 ? 0.268 2.247 -6.951 1.00 33.24 3 CYS A CA 17
ATOM 8742 C C . CYS A 1 3 ? 0.702 3.453 -7.779 1.00 20.50 3 CYS A C 17
ATOM 8743 O O . CYS A 1 3 ? 0.204 4.563 -7.589 1.00 30.11 3 CYS A O 17
ATOM 8750 N N . HIS A 1 4 ? 1.633 3.227 -8.700 1.00 11.44 4 HIS A N 17
ATOM 8751 C CA . HIS A 1 4 ? 2.134 4.294 -9.560 1.00 52.54 4 HIS A CA 17
ATOM 8752 C C . HIS A 1 4 ? 0.986 4.990 -10.285 1.00 32.01 4 HIS A C 17
ATOM 8753 O O . HIS A 1 4 ? 0.109 4.339 -10.851 1.00 73.10 4 HIS A O 17
ATOM 8767 N N . LYS A 1 5 ? 1.000 6.319 -10.264 1.00 45.33 5 LYS A N 17
ATOM 8768 C CA . LYS A 1 5 ? -0.037 7.106 -10.921 1.00 31.22 5 LYS A CA 17
ATOM 8769 C C . LYS A 1 5 ? 0.002 6.907 -12.432 1.00 21.25 5 LYS A C 17
ATOM 8770 O O . LYS A 1 5 ? 1.027 6.515 -12.989 1.00 11.12 5 LYS A O 17
ATOM 8789 N N . PHE A 1 6 ? -1.119 7.181 -13.091 1.00 73.15 6 PHE A N 17
ATOM 8790 C CA . PHE A 1 6 ? -1.211 7.033 -14.538 1.00 50.12 6 PHE A CA 17
ATOM 8791 C C . PHE A 1 6 ? -0.076 7.776 -15.235 1.00 13.15 6 PHE A C 17
ATOM 8792 O O . PHE A 1 6 ? 0.383 8.817 -14.762 1.00 51.44 6 PHE A O 17
ATOM 8809 N N . LEU A 1 7 ? 0.375 7.234 -16.361 1.00 5.23 7 LEU A N 17
ATOM 8810 C CA . LEU A 1 7 ? 1.459 7.845 -17.124 1.00 24.30 7 LEU A CA 17
ATOM 8811 C C . LEU A 1 7 ? 2.683 8.073 -16.244 1.00 11.34 7 LEU A C 17
ATOM 8812 O O . LEU A 1 7 ? 3.398 9.062 -16.402 1.00 41.11 7 LEU A O 17
ATOM 8828 N N . GLY A 1 8 ? 2.919 7.151 -15.315 1.00 12.22 8 GLY A N 17
ATOM 8829 C CA . GLY A 1 8 ? 4.060 7.268 -14.425 1.00 45.23 8 GLY A CA 17
ATOM 8830 C C . GLY A 1 8 ? 5.374 6.997 -15.129 1.00 62.24 8 GLY A C 17
ATOM 8831 O O . GLY A 1 8 ? 5.619 7.508 -16.221 1.00 31.34 8 GLY A O 17
ATOM 8835 N N . TRP A 1 9 ? 6.224 6.191 -14.501 1.00 23.43 9 TRP A N 17
ATOM 8836 C CA . TRP A 1 9 ? 7.522 5.855 -15.072 1.00 64.03 9 TRP A CA 17
ATOM 8837 C C . TRP A 1 9 ? 7.904 4.415 -14.744 1.00 51.22 9 TRP A C 17
ATOM 8838 O O . TRP A 1 9 ? 8.015 4.043 -13.576 1.00 32.43 9 TRP A O 17
ATOM 8859 N N . CYS A 1 10 ? 8.105 3.609 -15.782 1.00 24.53 10 CYS A N 17
ATOM 8860 C CA . CYS A 1 10 ? 8.475 2.210 -15.604 1.00 62.13 10 CYS A CA 17
ATOM 8861 C C . CYS A 1 10 ? 9.930 1.979 -16.000 1.00 11.21 10 CYS A C 17
ATOM 8862 O O . CYS A 1 10 ? 10.627 1.167 -15.390 1.00 21.41 10 CYS A O 17
ATOM 8869 N N . ARG A 1 11 ? 10.382 2.697 -17.023 1.00 35.20 11 ARG A N 17
ATOM 8870 C CA . ARG A 1 11 ? 11.753 2.569 -17.499 1.00 1.23 11 ARG A CA 17
ATOM 8871 C C . ARG A 1 11 ? 12.745 2.719 -16.350 1.00 23.21 11 ARG A C 17
ATOM 8872 O O . ARG A 1 11 ? 12.834 3.775 -15.726 1.00 0.35 11 ARG A O 17
ATOM 8893 N N . GLY A 1 12 ? 13.490 1.652 -16.076 1.00 72.12 12 GLY A N 17
ATOM 8894 C CA . GLY A 1 12 ? 14.465 1.685 -15.001 1.00 4.35 12 GLY A CA 17
ATOM 8895 C C . GLY A 1 12 ? 13.970 0.993 -13.747 1.00 14.23 12 GLY A C 17
ATOM 8896 O O . GLY A 1 12 ? 14.754 0.399 -13.007 1.00 51.35 12 GLY A O 17
ATOM 8900 N N . GLU A 1 13 ? 12.664 1.070 -13.507 1.00 44.24 13 GLU A N 17
ATOM 8901 C CA . GLU A 1 13 ? 12.067 0.448 -12.332 1.00 24.44 13 GLU A CA 17
ATOM 8902 C C . GLU A 1 13 ? 11.223 -0.762 -12.725 1.00 75.43 13 GLU A C 17
ATOM 8903 O O . GLU A 1 13 ? 10.930 -0.972 -13.903 1.00 75.31 13 GLU A O 17
ATOM 8915 N N . LYS A 1 14 ? 10.838 -1.556 -11.732 1.00 22.24 14 LYS A N 17
ATOM 8916 C CA . LYS A 1 14 ? 10.028 -2.744 -11.973 1.00 12.15 14 LYS A CA 17
ATOM 8917 C C . LYS A 1 14 ? 8.953 -2.896 -10.901 1.00 41.21 14 LYS A C 17
ATOM 8918 O O . LYS A 1 14 ? 8.951 -3.866 -10.144 1.00 44.21 14 LYS A O 17
ATOM 8937 N N . ASP A 1 15 ? 8.040 -1.932 -10.846 1.00 23.24 15 ASP A N 17
ATOM 8938 C CA . ASP A 1 15 ? 6.957 -1.960 -9.869 1.00 22.13 15 ASP A CA 17
ATOM 8939 C C . ASP A 1 15 ? 5.604 -2.090 -10.562 1.00 33.05 15 ASP A C 17
ATOM 8940 O O . ASP A 1 15 ? 5.458 -1.804 -11.751 1.00 5.33 15 ASP A O 17
ATOM 8949 N N . PRO A 1 16 ? 4.591 -2.534 -9.803 1.00 33.04 16 PRO A N 17
ATOM 8950 C CA . PRO A 1 16 ? 3.232 -2.713 -10.323 1.00 40.11 16 PRO A CA 17
ATOM 8951 C C . PRO A 1 16 ? 2.549 -1.385 -10.631 1.00 11.13 16 PRO A C 17
ATOM 8952 O O . PRO A 1 16 ? 3.162 -0.322 -10.529 1.00 41.12 16 PRO A O 17
ATOM 8963 N N . CYS A 1 17 ? 1.277 -1.453 -11.006 1.00 74.34 17 CYS A N 17
ATOM 8964 C CA . CYS A 1 17 ? 0.509 -0.256 -11.328 1.00 25.42 17 CYS A CA 17
ATOM 8965 C C . CYS A 1 17 ? -0.858 -0.287 -10.652 1.00 61.24 17 CYS A C 17
ATOM 8966 O O . CYS A 1 17 ? -1.216 -1.266 -9.994 1.00 31.32 17 CYS A O 17
ATOM 8973 N N . CYS A 1 18 ? -1.619 0.789 -10.818 1.00 42.23 18 CYS A N 17
ATOM 8974 C CA . CYS A 1 18 ? -2.948 0.887 -10.224 1.00 10.05 18 CYS A CA 17
ATOM 8975 C C . CYS A 1 18 ? -3.921 -0.069 -10.909 1.00 0.20 18 CYS A C 17
ATOM 8976 O O . CYS A 1 18 ? -3.529 -0.859 -11.767 1.00 65.33 18 CYS A O 17
ATOM 8983 N N . GLU A 1 19 ? -5.190 0.011 -10.522 1.00 24.13 19 GLU A N 17
ATOM 8984 C CA . GLU A 1 19 ? -6.219 -0.848 -11.098 1.00 53.32 19 GLU A CA 17
ATOM 8985 C C . GLU A 1 19 ? -6.422 -0.534 -12.578 1.00 74.14 19 GLU A C 17
ATOM 8986 O O . GLU A 1 19 ? -6.445 0.630 -12.980 1.00 72.02 19 GLU A O 17
ATOM 8998 N N . HIS A 1 20 ? -6.570 -1.580 -13.384 1.00 54.21 20 HIS A N 17
ATOM 8999 C CA . HIS A 1 20 ? -6.772 -1.418 -14.820 1.00 32.33 20 HIS A CA 17
ATOM 9000 C C . HIS A 1 20 ? -5.552 -0.771 -15.469 1.00 11.34 20 HIS A C 17
ATOM 9001 O O . HIS A 1 20 ? -5.684 0.077 -16.353 1.00 3.22 20 HIS A O 17
ATOM 9015 N N . LEU A 1 21 ? -4.368 -1.176 -15.027 1.00 23.11 21 LEU A N 17
ATOM 9016 C CA . LEU A 1 21 ? -3.124 -0.635 -15.565 1.00 74.34 21 LEU A CA 17
ATOM 9017 C C . LEU A 1 21 ? -2.073 -1.730 -15.714 1.00 11.03 21 LEU A C 17
ATOM 9018 O O . LEU A 1 21 ? -2.149 -2.772 -15.061 1.00 63.44 21 LEU A O 17
ATOM 9034 N N . THR A 1 22 ? -1.091 -1.488 -16.576 1.00 25.54 22 THR A N 17
ATOM 9035 C CA . THR A 1 22 ? -0.024 -2.453 -16.810 1.00 10.11 22 THR A CA 17
ATOM 9036 C C . THR A 1 22 ? 1.299 -1.751 -17.091 1.00 60.43 22 THR A C 17
ATOM 9037 O O . THR A 1 22 ? 1.407 -0.957 -18.026 1.00 51.15 22 THR A O 17
ATOM 9048 N N . CYS A 1 23 ? 2.307 -2.050 -16.278 1.00 22.32 23 CYS A N 17
ATOM 9049 C CA . CYS A 1 23 ? 3.625 -1.448 -16.439 1.00 64.13 23 CYS A CA 17
ATOM 9050 C C . CYS A 1 23 ? 4.124 -1.607 -17.873 1.00 21.21 23 CYS A C 17
ATOM 9051 O O . CYS A 1 23 ? 4.541 -2.691 -18.280 1.00 12.22 23 CYS A O 17
ATOM 9058 N N . HIS A 1 24 ? 4.078 -0.518 -18.633 1.00 14.41 24 HIS A N 17
ATOM 9059 C CA . HIS A 1 24 ? 4.526 -0.535 -20.021 1.00 30.05 24 HIS A CA 17
ATOM 9060 C C . HIS A 1 24 ? 6.041 -0.375 -20.105 1.00 13.33 24 HIS A C 17
ATOM 9061 O O . HIS A 1 24 ? 6.589 0.657 -19.715 1.00 4.21 24 HIS A O 17
ATOM 9075 N N . VAL A 1 25 ? 6.713 -1.402 -20.616 1.00 52.03 25 VAL A N 17
ATOM 9076 C CA . VAL A 1 25 ? 8.164 -1.374 -20.751 1.00 34.22 25 VAL A CA 17
ATOM 9077 C C . VAL A 1 25 ? 8.593 -0.452 -21.888 1.00 4.33 25 VAL A C 17
ATOM 9078 O O . VAL A 1 25 ? 9.432 0.429 -21.705 1.00 73.12 25 VAL A O 17
ATOM 9091 N N . LYS A 1 26 ? 8.010 -0.663 -23.063 1.00 23.53 26 LYS A N 17
ATOM 9092 C CA . LYS A 1 26 ? 8.329 0.149 -24.232 1.00 52.14 26 LYS A CA 17
ATOM 9093 C C . LYS A 1 26 ? 8.036 1.622 -23.968 1.00 44.54 26 LYS A C 17
ATOM 9094 O O . LYS A 1 26 ? 8.949 2.444 -23.895 1.00 31.42 26 LYS A O 17
ATOM 9113 N N . HIS A 1 27 ? 6.755 1.949 -23.822 1.00 44.24 27 HIS A N 17
ATOM 9114 C CA . HIS A 1 27 ? 6.341 3.323 -23.563 1.00 33.30 27 HIS A CA 17
ATOM 9115 C C . HIS A 1 27 ? 7.064 3.888 -22.344 1.00 1.20 27 HIS A C 17
ATOM 9116 O O . HIS A 1 27 ? 7.658 4.963 -22.404 1.00 62.14 27 HIS A O 17
ATOM 9130 N N . GLY A 1 28 ? 7.008 3.154 -21.237 1.00 63.32 28 GLY A N 17
ATOM 9131 C CA . GLY A 1 28 ? 7.660 3.597 -20.019 1.00 41.42 28 GLY A CA 17
ATOM 9132 C C . GLY A 1 28 ? 6.694 4.253 -19.050 1.00 44.21 28 GLY A C 17
ATOM 9133 O O . GLY A 1 28 ? 7.059 5.189 -18.338 1.00 75.22 28 GLY A O 17
ATOM 9137 N N . TRP A 1 29 ? 5.461 3.760 -19.022 1.00 44.42 29 TRP A N 17
ATOM 9138 C CA . TRP A 1 29 ? 4.441 4.305 -18.135 1.00 12.35 29 TRP A CA 17
ATOM 9139 C C . TRP A 1 29 ? 3.185 3.440 -18.153 1.00 4.24 29 TRP A C 17
ATOM 9140 O O . TRP A 1 29 ? 2.789 2.926 -19.200 1.00 70.40 29 TRP A O 17
ATOM 9161 N N . CYS A 1 30 ? 2.563 3.284 -16.990 1.00 35.33 30 CYS A N 17
ATOM 9162 C CA . CYS A 1 30 ? 1.351 2.481 -16.871 1.00 32.35 30 CYS A CA 17
ATOM 9163 C C . CYS A 1 30 ? 0.247 3.026 -17.772 1.00 3.31 30 CYS A C 17
ATOM 9164 O O . CYS A 1 30 ? -0.008 4.230 -17.801 1.00 51.11 30 CYS A O 17
ATOM 9171 N N . VAL A 1 31 ? -0.406 2.131 -18.507 1.00 72.11 31 VAL A N 17
ATOM 9172 C CA . VAL A 1 31 ? -1.484 2.522 -19.408 1.00 42.24 31 VAL A CA 17
ATOM 9173 C C . VAL A 1 31 ? -2.749 1.717 -19.133 1.00 52.31 31 VAL A C 17
ATOM 9174 O O . VAL A 1 31 ? -2.690 0.620 -18.577 1.00 13.23 31 VAL A O 17
ATOM 9187 N N . TRP A 1 32 ? -3.891 2.270 -19.524 1.00 62.21 32 TRP A N 17
ATOM 9188 C CA . TRP A 1 32 ? -5.172 1.603 -19.319 1.00 15.11 32 TRP A CA 17
ATOM 9189 C C . TRP A 1 32 ? -5.184 0.231 -19.983 1.00 43.32 32 TRP A C 17
ATOM 9190 O O . TRP A 1 32 ? -4.603 0.043 -21.053 1.00 4.30 32 TRP A O 17
ATOM 9211 N N . ASP A 1 33 ? -5.848 -0.726 -19.344 1.00 22.22 33 ASP A N 17
ATOM 9212 C CA . ASP A 1 33 ? -5.936 -2.081 -19.874 1.00 60.23 33 ASP A CA 17
ATOM 9213 C C . ASP A 1 33 ? -7.101 -2.837 -19.244 1.00 63.31 33 ASP A C 17
ATOM 9214 O O . ASP A 1 33 ? -7.287 -2.810 -18.028 1.00 75.33 33 ASP A O 17
ATOM 9223 N N . GLY A 1 34 ? -7.886 -3.510 -20.081 1.00 24.11 34 GLY A N 17
ATOM 9224 C CA . GLY A 1 34 ? -9.025 -4.262 -19.588 1.00 40.23 34 GLY A CA 17
ATOM 9225 C C . GLY A 1 34 ? -10.321 -3.485 -19.689 1.00 15.30 34 GLY A C 17
ATOM 9226 O O . GLY A 1 34 ? -11.307 -3.816 -19.031 1.00 4.23 34 GLY A O 17
ATOM 9230 N N . THR A 1 35 ? -10.322 -2.443 -20.516 1.00 31.01 35 THR A N 17
ATOM 9231 C CA . THR A 1 35 ? -11.506 -1.614 -20.699 1.00 1.11 35 THR A CA 17
ATOM 9232 C C . THR A 1 35 ? -12.020 -1.698 -22.132 1.00 53.43 35 THR A C 17
ATOM 9233 O O . THR A 1 35 ? -11.237 -1.709 -23.083 1.00 32.10 35 THR A O 17
ATOM 9244 N N . ILE A 1 36 ? -13.340 -1.757 -22.280 1.00 53.01 36 ILE A N 17
ATOM 9245 C CA . ILE A 1 36 ? -13.957 -1.838 -23.598 1.00 55.20 36 ILE A CA 17
ATOM 9246 C C . ILE A 1 36 ? -14.179 -0.450 -24.187 1.00 21.45 36 ILE A C 17
ATOM 9247 O O . ILE A 1 36 ? -14.360 0.524 -23.457 1.00 13.22 36 ILE A O 17
ATOM 9266 N N . GLY A 1 1 ? 1.806 -0.333 -0.217 1.00 22.34 1 GLY A N 18
ATOM 9267 C CA . GLY A 1 1 ? 2.628 0.127 -1.320 1.00 53.15 1 GLY A CA 18
ATOM 9268 C C . GLY A 1 1 ? 1.826 0.862 -2.375 1.00 14.54 1 GLY A C 18
ATOM 9269 O O . GLY A 1 1 ? 1.084 0.247 -3.142 1.00 71.14 1 GLY A O 18
ATOM 9273 N N . ASP A 1 2 ? 1.972 2.183 -2.412 1.00 54.43 2 ASP A N 18
ATOM 9274 C CA . ASP A 1 2 ? 1.254 3.003 -3.381 1.00 52.52 2 ASP A CA 18
ATOM 9275 C C . ASP A 1 2 ? 1.542 2.541 -4.805 1.00 13.24 2 ASP A C 18
ATOM 9276 O O . ASP A 1 2 ? 2.635 2.057 -5.103 1.00 54.24 2 ASP A O 18
ATOM 9285 N N . CYS A 1 3 ? 0.555 2.693 -5.682 1.00 2.22 3 CYS A N 18
ATOM 9286 C CA . CYS A 1 3 ? 0.702 2.290 -7.076 1.00 33.24 3 CYS A CA 18
ATOM 9287 C C . CYS A 1 3 ? 1.143 3.468 -7.939 1.00 20.50 3 CYS A C 18
ATOM 9288 O O . CYS A 1 3 ? 0.718 4.604 -7.722 1.00 30.11 3 CYS A O 18
ATOM 9295 N N . HIS A 1 4 ? 1.997 3.190 -8.919 1.00 11.44 4 HIS A N 18
ATOM 9296 C CA . HIS A 1 4 ? 2.495 4.226 -9.816 1.00 52.54 4 HIS A CA 18
ATOM 9297 C C . HIS A 1 4 ? 1.340 4.991 -10.456 1.00 32.01 4 HIS A C 18
ATOM 9298 O O . HIS A 1 4 ? 0.387 4.394 -10.957 1.00 73.10 4 HIS A O 18
ATOM 9312 N N . LYS A 1 5 ? 1.433 6.316 -10.436 1.00 45.33 5 LYS A N 18
ATOM 9313 C CA . LYS A 1 5 ? 0.398 7.164 -11.016 1.00 31.22 5 LYS A CA 18
ATOM 9314 C C . LYS A 1 5 ? 0.293 6.945 -12.521 1.00 21.25 5 LYS A C 18
ATOM 9315 O O . LYS A 1 5 ? 1.265 6.557 -13.171 1.00 11.12 5 LYS A O 18
ATOM 9334 N N . PHE A 1 6 ? -0.889 7.199 -13.071 1.00 73.15 6 PHE A N 18
ATOM 9335 C CA . PHE A 1 6 ? -1.119 7.030 -14.502 1.00 50.12 6 PHE A CA 18
ATOM 9336 C C . PHE A 1 6 ? -0.113 7.838 -15.314 1.00 13.15 6 PHE A C 18
ATOM 9337 O O . PHE A 1 6 ? 0.262 8.948 -14.931 1.00 51.44 6 PHE A O 18
ATOM 9354 N N . LEU A 1 7 ? 0.322 7.275 -16.435 1.00 5.23 7 LEU A N 18
ATOM 9355 C CA . LEU A 1 7 ? 1.286 7.943 -17.303 1.00 24.30 7 LEU A CA 18
ATOM 9356 C C . LEU A 1 7 ? 2.507 8.400 -16.510 1.00 11.34 7 LEU A C 18
ATOM 9357 O O . LEU A 1 7 ? 3.111 9.426 -16.817 1.00 41.11 7 LEU A O 18
ATOM 9373 N N . GLY A 1 8 ? 2.866 7.627 -15.489 1.00 12.22 8 GLY A N 18
ATOM 9374 C CA . GLY A 1 8 ? 4.014 7.968 -14.670 1.00 45.23 8 GLY A CA 18
ATOM 9375 C C . GLY A 1 8 ? 5.325 7.554 -15.307 1.00 62.24 8 GLY A C 18
ATOM 9376 O O . GLY A 1 8 ? 5.693 8.058 -16.369 1.00 31.34 8 GLY A O 18
ATOM 9380 N N . TRP A 1 9 ? 6.032 6.636 -14.658 1.00 23.43 9 TRP A N 18
ATOM 9381 C CA . TRP A 1 9 ? 7.312 6.155 -15.168 1.00 64.03 9 TRP A CA 18
ATOM 9382 C C . TRP A 1 9 ? 7.515 4.683 -14.829 1.00 51.22 9 TRP A C 18
ATOM 9383 O O . TRP A 1 9 ? 7.531 4.302 -13.659 1.00 32.43 9 TRP A O 18
ATOM 9404 N N . CYS A 1 10 ? 7.671 3.859 -15.860 1.00 24.53 10 CYS A N 18
ATOM 9405 C CA . CYS A 1 10 ? 7.873 2.427 -15.671 1.00 62.13 10 CYS A CA 18
ATOM 9406 C C . CYS A 1 10 ? 9.316 2.037 -15.976 1.00 11.21 10 CYS A C 18
ATOM 9407 O O . CYS A 1 10 ? 9.883 1.159 -15.326 1.00 21.41 10 CYS A O 18
ATOM 9414 N N . ARG A 1 11 ? 9.905 2.697 -16.969 1.00 35.20 11 ARG A N 18
ATOM 9415 C CA . ARG A 1 11 ? 11.280 2.419 -17.361 1.00 1.23 11 ARG A CA 18
ATOM 9416 C C . ARG A 1 11 ? 12.211 2.470 -16.153 1.00 23.21 11 ARG A C 18
ATOM 9417 O O . ARG A 1 11 ? 12.271 3.475 -15.444 1.00 0.35 11 ARG A O 18
ATOM 9438 N N . GLY A 1 12 ? 12.937 1.380 -15.924 1.00 72.12 12 GLY A N 18
ATOM 9439 C CA . GLY A 1 12 ? 13.854 1.323 -14.801 1.00 4.35 12 GLY A CA 18
ATOM 9440 C C . GLY A 1 12 ? 13.224 0.705 -13.568 1.00 14.23 12 GLY A C 18
ATOM 9441 O O . GLY A 1 12 ? 13.901 0.041 -12.784 1.00 51.35 12 GLY A O 18
ATOM 9445 N N . GLU A 1 13 ? 11.924 0.926 -13.397 1.00 44.24 13 GLU A N 18
ATOM 9446 C CA . GLU A 1 13 ? 11.203 0.387 -12.249 1.00 24.44 13 GLU A CA 18
ATOM 9447 C C . GLU A 1 13 ? 10.325 -0.790 -12.662 1.00 75.43 13 GLU A C 18
ATOM 9448 O O . GLU A 1 13 ? 9.452 -0.658 -13.520 1.00 75.31 13 GLU A O 18
ATOM 9460 N N . LYS A 1 14 ? 10.562 -1.943 -12.045 1.00 22.24 14 LYS A N 18
ATOM 9461 C CA . LYS A 1 14 ? 9.793 -3.145 -12.346 1.00 12.15 14 LYS A CA 18
ATOM 9462 C C . LYS A 1 14 ? 8.762 -3.418 -11.256 1.00 41.21 14 LYS A C 18
ATOM 9463 O O . LYS A 1 14 ? 8.742 -4.497 -10.663 1.00 44.21 14 LYS A O 18
ATOM 9482 N N . ASP A 1 15 ? 7.906 -2.436 -10.998 1.00 23.24 15 ASP A N 18
ATOM 9483 C CA . ASP A 1 15 ? 6.870 -2.571 -9.981 1.00 22.13 15 ASP A CA 18
ATOM 9484 C C . ASP A 1 15 ? 5.481 -2.527 -10.611 1.00 33.05 15 ASP A C 18
ATOM 9485 O O . ASP A 1 15 ? 5.295 -2.048 -11.730 1.00 5.33 15 ASP A O 18
ATOM 9494 N N . PRO A 1 16 ? 4.481 -3.039 -9.877 1.00 33.04 16 PRO A N 18
ATOM 9495 C CA . PRO A 1 16 ? 3.092 -3.070 -10.344 1.00 40.11 16 PRO A CA 18
ATOM 9496 C C . PRO A 1 16 ? 2.469 -1.680 -10.402 1.00 11.13 16 PRO A C 18
ATOM 9497 O O . PRO A 1 16 ? 2.883 -0.772 -9.680 1.00 41.12 16 PRO A O 18
ATOM 9508 N N . CYS A 1 17 ? 1.471 -1.518 -11.264 1.00 74.34 17 CYS A N 18
ATOM 9509 C CA . CYS A 1 17 ? 0.789 -0.239 -11.416 1.00 25.42 17 CYS A CA 18
ATOM 9510 C C . CYS A 1 17 ? -0.562 -0.254 -10.707 1.00 61.24 17 CYS A C 18
ATOM 9511 O O . CYS A 1 17 ? -0.908 -1.221 -10.028 1.00 31.32 17 CYS A O 18
ATOM 9518 N N . CYS A 1 18 ? -1.322 0.823 -10.870 1.00 42.23 18 CYS A N 18
ATOM 9519 C CA . CYS A 1 18 ? -2.635 0.935 -10.247 1.00 10.05 18 CYS A CA 18
ATOM 9520 C C . CYS A 1 18 ? -3.628 -0.026 -10.894 1.00 0.20 18 CYS A C 18
ATOM 9521 O O . CYS A 1 18 ? -3.258 -0.836 -11.744 1.00 65.33 18 CYS A O 18
ATOM 9528 N N . GLU A 1 19 ? -4.889 0.071 -10.485 1.00 24.13 19 GLU A N 18
ATOM 9529 C CA . GLU A 1 19 ? -5.935 -0.791 -11.025 1.00 53.32 19 GLU A CA 18
ATOM 9530 C C . GLU A 1 19 ? -6.152 -0.517 -12.509 1.00 74.14 19 GLU A C 18
ATOM 9531 O O . GLU A 1 19 ? -6.106 0.631 -12.954 1.00 72.02 19 GLU A O 18
ATOM 9543 N N . HIS A 1 20 ? -6.390 -1.579 -13.273 1.00 54.21 20 HIS A N 18
ATOM 9544 C CA . HIS A 1 20 ? -6.616 -1.454 -14.709 1.00 32.33 20 HIS A CA 18
ATOM 9545 C C . HIS A 1 20 ? -5.415 -0.807 -15.393 1.00 11.34 20 HIS A C 18
ATOM 9546 O O . HIS A 1 20 ? -5.570 -0.006 -16.316 1.00 3.22 20 HIS A O 18
ATOM 9560 N N . LEU A 1 21 ? -4.218 -1.158 -14.934 1.00 23.11 21 LEU A N 18
ATOM 9561 C CA . LEU A 1 21 ? -2.991 -0.611 -15.501 1.00 74.34 21 LEU A CA 18
ATOM 9562 C C . LEU A 1 21 ? -1.912 -1.684 -15.602 1.00 11.03 21 LEU A C 18
ATOM 9563 O O . LEU A 1 21 ? -1.973 -2.708 -14.920 1.00 63.44 21 LEU A O 18
ATOM 9579 N N . THR A 1 22 ? -0.922 -1.443 -16.455 1.00 25.54 22 THR A N 18
ATOM 9580 C CA . THR A 1 22 ? 0.171 -2.388 -16.645 1.00 10.11 22 THR A CA 18
ATOM 9581 C C . THR A 1 22 ? 1.483 -1.662 -16.926 1.00 60.43 22 THR A C 18
ATOM 9582 O O . THR A 1 22 ? 1.570 -0.854 -17.852 1.00 51.15 22 THR A O 18
ATOM 9593 N N . CYS A 1 23 ? 2.500 -1.955 -16.124 1.00 22.32 23 CYS A N 18
ATOM 9594 C CA . CYS A 1 23 ? 3.808 -1.332 -16.287 1.00 64.13 23 CYS A CA 18
ATOM 9595 C C . CYS A 1 23 ? 4.321 -1.508 -17.713 1.00 21.21 23 CYS A C 18
ATOM 9596 O O . CYS A 1 23 ? 4.763 -2.592 -18.096 1.00 12.22 23 CYS A O 18
ATOM 9603 N N . HIS A 1 24 ? 4.259 -0.435 -18.496 1.00 14.41 24 HIS A N 18
ATOM 9604 C CA . HIS A 1 24 ? 4.719 -0.470 -19.879 1.00 30.05 24 HIS A CA 18
ATOM 9605 C C . HIS A 1 24 ? 6.226 -0.245 -19.958 1.00 13.33 24 HIS A C 18
ATOM 9606 O O . HIS A 1 24 ? 6.724 0.818 -19.589 1.00 4.21 24 HIS A O 18
ATOM 9620 N N . VAL A 1 25 ? 6.946 -1.254 -20.439 1.00 52.03 25 VAL A N 18
ATOM 9621 C CA . VAL A 1 25 ? 8.395 -1.166 -20.566 1.00 34.22 25 VAL A CA 18
ATOM 9622 C C . VAL A 1 25 ? 8.791 -0.277 -21.740 1.00 4.33 25 VAL A C 18
ATOM 9623 O O . VAL A 1 25 ? 9.589 0.648 -21.591 1.00 73.12 25 VAL A O 18
ATOM 9636 N N . LYS A 1 26 ? 8.228 -0.565 -22.909 1.00 23.53 26 LYS A N 18
ATOM 9637 C CA . LYS A 1 26 ? 8.520 0.208 -24.110 1.00 52.14 26 LYS A CA 18
ATOM 9638 C C . LYS A 1 26 ? 8.160 1.678 -23.912 1.00 44.54 26 LYS A C 18
ATOM 9639 O O . LYS A 1 26 ? 9.038 2.541 -23.872 1.00 31.42 26 LYS A O 18
ATOM 9658 N N . HIS A 1 27 ? 6.867 1.955 -23.787 1.00 44.24 27 HIS A N 18
ATOM 9659 C CA . HIS A 1 27 ? 6.392 3.321 -23.591 1.00 33.30 27 HIS A CA 18
ATOM 9660 C C . HIS A 1 27 ? 7.087 3.970 -22.399 1.00 1.20 27 HIS A C 18
ATOM 9661 O O . HIS A 1 27 ? 7.636 5.065 -22.508 1.00 62.14 27 HIS A O 18
ATOM 9675 N N . GLY A 1 28 ? 7.057 3.287 -21.258 1.00 63.32 28 GLY A N 18
ATOM 9676 C CA . GLY A 1 28 ? 7.686 3.814 -20.061 1.00 41.42 28 GLY A CA 18
ATOM 9677 C C . GLY A 1 28 ? 6.692 4.475 -19.126 1.00 44.21 28 GLY A C 18
ATOM 9678 O O . GLY A 1 28 ? 7.017 5.454 -18.455 1.00 75.22 28 GLY A O 18
ATOM 9682 N N . TRP A 1 29 ? 5.477 3.939 -19.083 1.00 44.42 29 TRP A N 18
ATOM 9683 C CA . TRP A 1 29 ? 4.432 4.484 -18.224 1.00 12.35 29 TRP A CA 18
ATOM 9684 C C . TRP A 1 29 ? 3.210 3.571 -18.208 1.00 4.24 29 TRP A C 18
ATOM 9685 O O . TRP A 1 29 ? 2.844 2.990 -19.230 1.00 70.40 29 TRP A O 18
ATOM 9706 N N . CYS A 1 30 ? 2.583 3.450 -17.043 1.00 35.33 30 CYS A N 18
ATOM 9707 C CA . CYS A 1 30 ? 1.402 2.608 -16.894 1.00 32.35 30 CYS A CA 18
ATOM 9708 C C . CYS A 1 30 ? 0.291 3.056 -17.840 1.00 3.31 30 CYS A C 18
ATOM 9709 O O . CYS A 1 30 ? -0.021 4.243 -17.930 1.00 51.11 30 CYS A O 18
ATOM 9716 N N . VAL A 1 31 ? -0.301 2.096 -18.544 1.00 72.11 31 VAL A N 18
ATOM 9717 C CA . VAL A 1 31 ? -1.377 2.391 -19.482 1.00 42.24 31 VAL A CA 18
ATOM 9718 C C . VAL A 1 31 ? -2.613 1.550 -19.183 1.00 52.31 31 VAL A C 18
ATOM 9719 O O . VAL A 1 31 ? -2.515 0.469 -18.601 1.00 13.23 31 VAL A O 18
ATOM 9732 N N . TRP A 1 32 ? -3.775 2.052 -19.584 1.00 62.21 32 TRP A N 18
ATOM 9733 C CA . TRP A 1 32 ? -5.031 1.346 -19.359 1.00 15.11 32 TRP A CA 18
ATOM 9734 C C . TRP A 1 32 ? -4.947 -0.089 -19.865 1.00 43.32 32 TRP A C 18
ATOM 9735 O O . TRP A 1 32 ? -4.236 -0.377 -20.826 1.00 4.30 32 TRP A O 18
ATOM 9756 N N . ASP A 1 33 ? -5.678 -0.985 -19.211 1.00 22.22 33 ASP A N 18
ATOM 9757 C CA . ASP A 1 33 ? -5.687 -2.392 -19.596 1.00 60.23 33 ASP A CA 18
ATOM 9758 C C . ASP A 1 33 ? -6.966 -3.076 -19.123 1.00 63.31 33 ASP A C 18
ATOM 9759 O O . ASP A 1 33 ? -7.414 -2.868 -17.997 1.00 75.33 33 ASP A O 18
ATOM 9768 N N . GLY A 1 34 ? -7.549 -3.896 -19.993 1.00 24.11 34 GLY A N 18
ATOM 9769 C CA . GLY A 1 34 ? -8.771 -4.598 -19.645 1.00 40.23 34 GLY A CA 18
ATOM 9770 C C . GLY A 1 34 ? -10.013 -3.867 -20.117 1.00 15.30 34 GLY A C 18
ATOM 9771 O O . GLY A 1 34 ? -11.066 -4.477 -20.310 1.00 4.23 34 GLY A O 18
ATOM 9775 N N . THR A 1 35 ? -9.893 -2.556 -20.302 1.00 31.01 35 THR A N 18
ATOM 9776 C CA . THR A 1 35 ? -11.014 -1.742 -20.751 1.00 1.11 35 THR A CA 18
ATOM 9777 C C . THR A 1 35 ? -11.016 -1.596 -22.268 1.00 53.43 35 THR A C 18
ATOM 9778 O O . THR A 1 35 ? -10.082 -2.030 -22.943 1.00 32.10 35 THR A O 18
ATOM 9789 N N . ILE A 1 36 ? -12.070 -0.984 -22.798 1.00 53.01 36 ILE A N 18
ATOM 9790 C CA . ILE A 1 36 ? -12.191 -0.779 -24.236 1.00 55.20 36 ILE A CA 18
ATOM 9791 C C . ILE A 1 36 ? -12.712 0.619 -24.551 1.00 21.45 36 ILE A C 18
ATOM 9792 O O . ILE A 1 36 ? -13.462 1.203 -23.769 1.00 13.22 36 ILE A O 18
ATOM 9811 N N . GLY A 1 1 ? 2.302 -0.917 -1.300 1.00 22.34 1 GLY A N 19
ATOM 9812 C CA . GLY A 1 1 ? 2.112 0.485 -0.980 1.00 53.15 1 GLY A CA 19
ATOM 9813 C C . GLY A 1 1 ? 1.357 1.230 -2.064 1.00 14.54 1 GLY A C 19
ATOM 9814 O O . GLY A 1 1 ? 0.418 0.696 -2.655 1.00 71.14 1 GLY A O 19
ATOM 9818 N N . ASP A 1 2 ? 1.767 2.466 -2.326 1.00 54.43 2 ASP A N 19
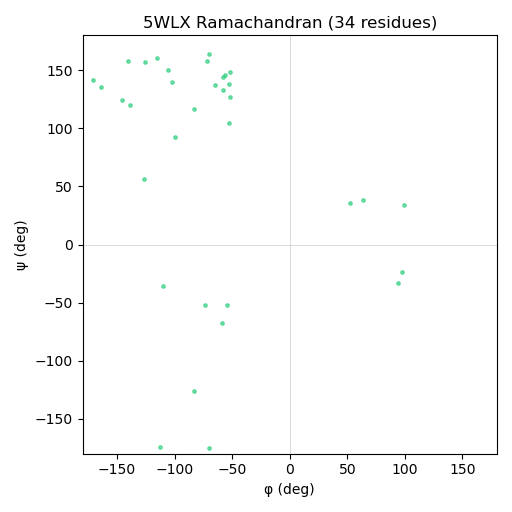ATOM 9819 C CA . ASP A 1 2 ? 1.124 3.286 -3.345 1.00 52.52 2 ASP A CA 19
ATOM 9820 C C . ASP A 1 2 ? 1.411 2.742 -4.741 1.00 13.24 2 ASP A C 19
ATOM 9821 O O . ASP A 1 2 ? 2.480 2.185 -4.994 1.00 54.24 2 ASP A O 19
ATOM 9830 N N . CYS A 1 3 ? 0.449 2.904 -5.643 1.00 2.22 3 CYS A N 19
ATOM 9831 C CA . CYS A 1 3 ? 0.597 2.429 -7.014 1.00 33.24 3 CYS A CA 19
ATOM 9832 C C . CYS A 1 3 ? 1.013 3.566 -7.943 1.00 20.50 3 CYS A C 19
ATOM 9833 O O . CYS A 1 3 ? 0.564 4.702 -7.790 1.00 30.11 3 CYS A O 19
ATOM 9840 N N . HIS A 1 4 ? 1.873 3.251 -8.906 1.00 11.44 4 HIS A N 19
ATOM 9841 C CA . HIS A 1 4 ? 2.350 4.245 -9.860 1.00 52.54 4 HIS A CA 19
ATOM 9842 C C . HIS A 1 4 ? 1.180 4.964 -10.525 1.00 32.01 4 HIS A C 19
ATOM 9843 O O . HIS A 1 4 ? 0.299 4.331 -11.109 1.00 73.10 4 HIS A O 19
ATOM 9857 N N . LYS A 1 5 ? 1.176 6.289 -10.435 1.00 45.33 5 LYS A N 19
ATOM 9858 C CA . LYS A 1 5 ? 0.115 7.095 -11.028 1.00 31.22 5 LYS A CA 19
ATOM 9859 C C . LYS A 1 5 ? 0.090 6.930 -12.544 1.00 21.25 5 LYS A C 19
ATOM 9860 O O . LYS A 1 5 ? 1.093 6.559 -13.155 1.00 11.12 5 LYS A O 19
ATOM 9879 N N . PHE A 1 6 ? -1.062 7.208 -13.146 1.00 73.15 6 PHE A N 19
ATOM 9880 C CA . PHE A 1 6 ? -1.216 7.090 -14.591 1.00 50.12 6 PHE A CA 19
ATOM 9881 C C . PHE A 1 6 ? -0.116 7.855 -15.321 1.00 13.15 6 PHE A C 19
ATOM 9882 O O . PHE A 1 6 ? 0.299 8.930 -14.889 1.00 51.44 6 PHE A O 19
ATOM 9899 N N . LEU A 1 7 ? 0.352 7.291 -16.429 1.00 5.23 7 LEU A N 19
ATOM 9900 C CA . LEU A 1 7 ? 1.406 7.920 -17.220 1.00 24.30 7 LEU A CA 19
ATOM 9901 C C . LEU A 1 7 ? 2.609 8.264 -16.348 1.00 11.34 7 LEU A C 19
ATOM 9902 O O . LEU A 1 7 ? 3.307 9.246 -16.596 1.00 41.11 7 LEU A O 19
ATOM 9918 N N . GLY A 1 8 ? 2.847 7.448 -15.326 1.00 12.22 8 GLY A N 19
ATOM 9919 C CA . GLY A 1 8 ? 3.967 7.681 -14.435 1.00 45.23 8 GLY A CA 19
ATOM 9920 C C . GLY A 1 8 ? 5.299 7.346 -15.076 1.00 62.24 8 GLY A C 19
ATOM 9921 O O . GLY A 1 8 ? 5.585 7.782 -16.192 1.00 31.34 8 GLY A O 19
ATOM 9925 N N . TRP A 1 9 ? 6.115 6.571 -14.371 1.00 23.43 9 TRP A N 19
ATOM 9926 C CA . TRP A 1 9 ? 7.425 6.179 -14.878 1.00 64.03 9 TRP A CA 19
ATOM 9927 C C . TRP A 1 9 ? 7.732 4.727 -14.528 1.00 51.22 9 TRP A C 19
ATOM 9928 O O . TRP A 1 9 ? 7.769 4.356 -13.355 1.00 32.43 9 TRP A O 19
ATOM 9949 N N . CYS A 1 10 ? 7.952 3.910 -15.552 1.00 24.53 10 CYS A N 19
ATOM 9950 C CA . CYS A 1 10 ? 8.257 2.498 -15.352 1.00 62.13 10 CYS A CA 19
ATOM 9951 C C . CYS A 1 10 ? 9.697 2.190 -15.750 1.00 11.21 10 CYS A C 19
ATOM 9952 O O . CYS A 1 10 ? 10.358 1.356 -15.131 1.00 21.41 10 CYS A O 19
ATOM 9959 N N . ARG A 1 11 ? 10.177 2.870 -16.785 1.00 35.20 11 ARG A N 19
ATOM 9960 C CA . ARG A 1 11 ? 11.539 2.670 -17.266 1.00 1.23 11 ARG A CA 19
ATOM 9961 C C . ARG A 1 11 ? 12.543 2.788 -16.123 1.00 23.21 11 ARG A C 19
ATOM 9962 O O . ARG A 1 11 ? 12.721 3.861 -15.548 1.00 0.35 11 ARG A O 19
ATOM 9983 N N . GLY A 1 12 ? 13.195 1.677 -15.797 1.00 72.12 12 GLY A N 19
ATOM 9984 C CA . GLY A 1 12 ? 14.172 1.678 -14.724 1.00 4.35 12 GLY A CA 19
ATOM 9985 C C . GLY A 1 12 ? 13.688 0.926 -13.499 1.00 14.23 12 GLY A C 19
ATOM 9986 O O . GLY A 1 12 ? 14.481 0.313 -12.787 1.00 51.35 12 GLY A O 19
ATOM 9990 N N . GLU A 1 13 ? 12.382 0.975 -13.255 1.00 44.24 13 GLU A N 19
ATOM 9991 C CA . GLU A 1 13 ? 11.795 0.296 -12.106 1.00 24.44 13 GLU A CA 19
ATOM 9992 C C . GLU A 1 13 ? 11.111 -1.000 -12.532 1.00 75.43 13 GLU A C 19
ATOM 9993 O O . GLU A 1 13 ? 10.905 -1.245 -13.721 1.00 75.31 13 GLU A O 19
ATOM 10005 N N . LYS A 1 14 ? 10.762 -1.827 -11.553 1.00 22.24 14 LYS A N 19
ATOM 10006 C CA . LYS A 1 14 ? 10.099 -3.098 -11.823 1.00 12.15 14 LYS A CA 19
ATOM 10007 C C . LYS A 1 14 ? 8.953 -3.333 -10.845 1.00 41.21 14 LYS A C 19
ATOM 10008 O O . LYS A 1 14 ? 8.866 -4.389 -10.219 1.00 44.21 14 LYS A O 19
ATOM 10027 N N . ASP A 1 15 ? 8.075 -2.343 -10.721 1.00 23.24 15 ASP A N 19
ATOM 10028 C CA . ASP A 1 15 ? 6.932 -2.445 -9.822 1.00 22.13 15 ASP A CA 19
ATOM 10029 C C . ASP A 1 15 ? 5.622 -2.427 -10.605 1.00 33.05 15 ASP A C 19
ATOM 10030 O O . ASP A 1 15 ? 5.563 -1.991 -11.754 1.00 5.33 15 ASP A O 19
ATOM 10039 N N . PRO A 1 16 ? 4.546 -2.912 -9.968 1.00 33.04 16 PRO A N 19
ATOM 10040 C CA . PRO A 1 16 ? 3.217 -2.963 -10.586 1.00 40.11 16 PRO A CA 19
ATOM 10041 C C . PRO A 1 16 ? 2.607 -1.578 -10.764 1.00 11.13 16 PRO A C 19
ATOM 10042 O O . PRO A 1 16 ? 3.274 -0.564 -10.558 1.00 41.12 16 PRO A O 19
ATOM 10053 N N . CYS A 1 17 ? 1.336 -1.541 -11.149 1.00 74.34 17 CYS A N 19
ATOM 10054 C CA . CYS A 1 17 ? 0.635 -0.280 -11.356 1.00 25.42 17 CYS A CA 19
ATOM 10055 C C . CYS A 1 17 ? -0.715 -0.284 -10.644 1.00 61.24 17 CYS A C 19
ATOM 10056 O O . CYS A 1 17 ? -1.065 -1.247 -9.959 1.00 31.32 17 CYS A O 19
ATOM 10063 N N . CYS A 1 18 ? -1.469 0.797 -10.810 1.00 42.23 18 CYS A N 19
ATOM 10064 C CA . CYS A 1 18 ? -2.780 0.919 -10.185 1.00 10.05 18 CYS A CA 19
ATOM 10065 C C . CYS A 1 18 ? -3.781 -0.035 -10.830 1.00 0.20 18 CYS A C 19
ATOM 10066 O O . CYS A 1 18 ? -3.421 -0.845 -11.682 1.00 65.33 18 CYS A O 19
ATOM 10073 N N . GLU A 1 19 ? -5.040 0.070 -10.416 1.00 24.13 19 GLU A N 19
ATOM 10074 C CA . GLU A 1 19 ? -6.094 -0.784 -10.953 1.00 53.32 19 GLU A CA 19
ATOM 10075 C C . GLU A 1 19 ? -6.313 -0.509 -12.438 1.00 74.14 19 GLU A C 19
ATOM 10076 O O . GLU A 1 19 ? -6.359 0.645 -12.867 1.00 72.02 19 GLU A O 19
ATOM 10088 N N . HIS A 1 20 ? -6.447 -1.576 -13.219 1.00 54.21 20 HIS A N 19
ATOM 10089 C CA . HIS A 1 20 ? -6.661 -1.450 -14.655 1.00 32.33 20 HIS A CA 19
ATOM 10090 C C . HIS A 1 20 ? -5.456 -0.802 -15.330 1.00 11.34 20 HIS A C 19
ATOM 10091 O O . HIS A 1 20 ? -5.606 0.017 -16.237 1.00 3.22 20 HIS A O 19
ATOM 10105 N N . LEU A 1 21 ? -4.263 -1.173 -14.881 1.00 23.11 21 LEU A N 19
ATOM 10106 C CA . LEU A 1 21 ? -3.031 -0.628 -15.441 1.00 74.34 21 LEU A CA 19
ATOM 10107 C C . LEU A 1 21 ? -1.964 -1.710 -15.566 1.00 11.03 21 LEU A C 19
ATOM 10108 O O . LEU A 1 21 ? -2.016 -2.733 -14.882 1.00 63.44 21 LEU A O 19
ATOM 10124 N N . THR A 1 22 ? -0.992 -1.478 -16.443 1.00 25.54 22 THR A N 19
ATOM 10125 C CA . THR A 1 22 ? 0.089 -2.431 -16.657 1.00 10.11 22 THR A CA 19
ATOM 10126 C C . THR A 1 22 ? 1.396 -1.716 -16.981 1.00 60.43 22 THR A C 19
ATOM 10127 O O . THR A 1 22 ? 1.460 -0.903 -17.903 1.00 51.15 22 THR A O 19
ATOM 10138 N N . CYS A 1 23 ? 2.439 -2.026 -16.217 1.00 22.32 23 CYS A N 19
ATOM 10139 C CA . CYS A 1 23 ? 3.746 -1.414 -16.422 1.00 64.13 23 CYS A CA 19
ATOM 10140 C C . CYS A 1 23 ? 4.208 -1.591 -17.865 1.00 21.21 23 CYS A C 19
ATOM 10141 O O . CYS A 1 23 ? 4.626 -2.677 -18.267 1.00 12.22 23 CYS A O 19
ATOM 10148 N N . HIS A 1 24 ? 4.131 -0.514 -18.641 1.00 14.41 24 HIS A N 19
ATOM 10149 C CA . HIS A 1 24 ? 4.543 -0.548 -20.040 1.00 30.05 24 HIS A CA 19
ATOM 10150 C C . HIS A 1 24 ? 6.054 -0.382 -20.167 1.00 13.33 24 HIS A C 19
ATOM 10151 O O . HIS A 1 24 ? 6.607 0.658 -19.810 1.00 4.21 24 HIS A O 19
ATOM 10165 N N . VAL A 1 25 ? 6.717 -1.417 -20.675 1.00 52.03 25 VAL A N 19
ATOM 10166 C CA . VAL A 1 25 ? 8.164 -1.386 -20.848 1.00 34.22 25 VAL A CA 19
ATOM 10167 C C . VAL A 1 25 ? 8.560 -0.478 -22.007 1.00 4.33 25 VAL A C 19
ATOM 10168 O O . VAL A 1 25 ? 9.401 0.409 -21.857 1.00 73.12 25 VAL A O 19
ATOM 10181 N N . LYS A 1 26 ? 7.948 -0.706 -23.165 1.00 23.53 26 LYS A N 19
ATOM 10182 C CA . LYS A 1 26 ? 8.234 0.092 -24.352 1.00 52.14 26 LYS A CA 19
ATOM 10183 C C . LYS A 1 26 ? 7.936 1.566 -24.101 1.00 44.54 26 LYS A C 19
ATOM 10184 O O . LYS A 1 26 ? 8.845 2.396 -24.061 1.00 31.42 26 LYS A O 19
ATOM 10203 N N . HIS A 1 27 ? 6.657 1.887 -23.929 1.00 44.24 27 HIS A N 19
ATOM 10204 C CA . HIS A 1 27 ? 6.240 3.262 -23.680 1.00 33.30 27 HIS A CA 19
ATOM 10205 C C . HIS A 1 27 ? 6.982 3.846 -22.481 1.00 1.20 27 HIS A C 19
ATOM 10206 O O . HIS A 1 27 ? 7.575 4.920 -22.567 1.00 62.14 27 HIS A O 19
ATOM 10220 N N . GLY A 1 28 ? 6.943 3.130 -21.361 1.00 63.32 28 GLY A N 19
ATOM 10221 C CA . GLY A 1 28 ? 7.614 3.593 -20.160 1.00 41.42 28 GLY A CA 19
ATOM 10222 C C . GLY A 1 28 ? 6.664 4.262 -19.186 1.00 44.21 28 GLY A C 19
ATOM 10223 O O . GLY A 1 28 ? 7.044 5.200 -18.485 1.00 75.22 28 GLY A O 19
ATOM 10227 N N . TRP A 1 29 ? 5.427 3.782 -19.144 1.00 44.42 29 TRP A N 19
ATOM 10228 C CA . TRP A 1 29 ? 4.420 4.341 -18.250 1.00 12.35 29 TRP A CA 19
ATOM 10229 C C . TRP A 1 29 ? 3.165 3.475 -18.234 1.00 4.24 29 TRP A C 19
ATOM 10230 O O . TRP A 1 29 ? 2.749 2.949 -19.266 1.00 70.40 29 TRP A O 19
ATOM 10251 N N . CYS A 1 30 ? 2.565 3.332 -17.057 1.00 35.33 30 CYS A N 19
ATOM 10252 C CA . CYS A 1 30 ? 1.357 2.530 -16.907 1.00 32.35 30 CYS A CA 19
ATOM 10253 C C . CYS A 1 30 ? 0.238 3.058 -17.800 1.00 3.31 30 CYS A C 19
ATOM 10254 O O . CYS A 1 30 ? -0.008 4.263 -17.858 1.00 51.11 30 CYS A O 19
ATOM 10261 N N . VAL A 1 31 ? -0.436 2.148 -18.495 1.00 72.11 31 VAL A N 19
ATOM 10262 C CA . VAL A 1 31 ? -1.530 2.521 -19.384 1.00 42.24 31 VAL A CA 19
ATOM 10263 C C . VAL A 1 31 ? -2.779 1.698 -19.094 1.00 52.31 31 VAL A C 19
ATOM 10264 O O . VAL A 1 31 ? -2.693 0.576 -18.595 1.00 13.23 31 VAL A O 19
ATOM 10277 N N . TRP A 1 32 ? -3.939 2.261 -19.411 1.00 62.21 32 TRP A N 19
ATOM 10278 C CA . TRP A 1 32 ? -5.208 1.579 -19.185 1.00 15.11 32 TRP A CA 19
ATOM 10279 C C . TRP A 1 32 ? -5.199 0.190 -19.815 1.00 43.32 32 TRP A C 19
ATOM 10280 O O . TRP A 1 32 ? -4.794 0.023 -20.965 1.00 4.30 32 TRP A O 19
ATOM 10301 N N . ASP A 1 33 ? -5.647 -0.802 -19.054 1.00 22.22 33 ASP A N 19
ATOM 10302 C CA . ASP A 1 33 ? -5.691 -2.177 -19.539 1.00 60.23 33 ASP A CA 19
ATOM 10303 C C . ASP A 1 33 ? -7.077 -2.781 -19.334 1.00 63.31 33 ASP A C 19
ATOM 10304 O O . ASP A 1 33 ? -7.715 -3.234 -20.283 1.00 75.33 33 ASP A O 19
ATOM 10313 N N . GLY A 1 34 ? -7.537 -2.785 -18.086 1.00 24.11 34 GLY A N 19
ATOM 10314 C CA . GLY A 1 34 ? -8.843 -3.337 -17.779 1.00 40.23 34 GLY A CA 19
ATOM 10315 C C . GLY A 1 34 ? -8.757 -4.711 -17.146 1.00 15.30 34 GLY A C 19
ATOM 10316 O O . GLY A 1 34 ? -9.672 -5.136 -16.439 1.00 4.23 34 GLY A O 19
ATOM 10320 N N . THR A 1 35 ? -7.656 -5.411 -17.399 1.00 31.01 35 THR A N 19
ATOM 10321 C CA . THR A 1 35 ? -7.456 -6.746 -16.851 1.00 1.11 35 THR A CA 19
ATOM 10322 C C . THR A 1 35 ? -6.080 -6.875 -16.204 1.00 53.43 35 THR A C 19
ATOM 10323 O O . THR A 1 35 ? -5.304 -5.920 -16.182 1.00 32.10 35 THR A O 19
ATOM 10334 N N . ILE A 1 36 ? -5.787 -8.060 -15.680 1.00 53.01 36 ILE A N 19
ATOM 10335 C CA . ILE A 1 36 ? -4.505 -8.312 -15.034 1.00 55.20 36 ILE A CA 19
ATOM 10336 C C . ILE A 1 36 ? -4.222 -9.807 -14.941 1.00 21.45 36 ILE A C 19
ATOM 10337 O O . ILE A 1 36 ? -5.106 -10.597 -14.611 1.00 13.22 36 ILE A O 19
ATOM 10356 N N . GLY A 1 1 ? -0.031 -0.579 -0.246 1.00 22.34 1 GLY A N 20
ATOM 10357 C CA . GLY A 1 1 ? 1.052 -0.101 -1.085 1.00 53.15 1 GLY A CA 20
ATOM 10358 C C . GLY A 1 1 ? 0.578 0.878 -2.141 1.00 14.54 1 GLY A C 20
ATOM 10359 O O . GLY A 1 1 ? -0.437 0.649 -2.799 1.00 71.14 1 GLY A O 20
ATOM 10363 N N . ASP A 1 2 ? 1.312 1.973 -2.301 1.00 54.43 2 ASP A N 20
ATOM 10364 C CA . ASP A 1 2 ? 0.961 2.992 -3.284 1.00 52.52 2 ASP A CA 20
ATOM 10365 C C . ASP A 1 2 ? 1.206 2.487 -4.703 1.00 13.24 2 ASP A C 20
ATOM 10366 O O . ASP A 1 2 ? 2.222 1.847 -4.978 1.00 54.24 2 ASP A O 20
ATOM 10375 N N . CYS A 1 3 ? 0.269 2.778 -5.599 1.00 2.22 3 CYS A N 20
ATOM 10376 C CA . CYS A 1 3 ? 0.383 2.353 -6.989 1.00 33.24 3 CYS A CA 20
ATOM 10377 C C . CYS A 1 3 ? 0.820 3.512 -7.879 1.00 20.50 3 CYS A C 20
ATOM 10378 O O . CYS A 1 3 ? 0.389 4.650 -7.691 1.00 30.11 3 CYS A O 20
ATOM 10385 N N . HIS A 1 4 ? 1.679 3.214 -8.850 1.00 11.44 4 HIS A N 20
ATOM 10386 C CA . HIS A 1 4 ? 2.174 4.231 -9.770 1.00 52.54 4 HIS A CA 20
ATOM 10387 C C . HIS A 1 4 ? 1.019 4.937 -10.473 1.00 32.01 4 HIS A C 20
ATOM 10388 O O . HIS A 1 4 ? 0.128 4.293 -11.026 1.00 73.10 4 HIS A O 20
ATOM 10402 N N . LYS A 1 5 ? 1.040 6.265 -10.448 1.00 45.33 5 LYS A N 20
ATOM 10403 C CA . LYS A 1 5 ? -0.005 7.061 -11.083 1.00 31.22 5 LYS A CA 20
ATOM 10404 C C . LYS A 1 5 ? 0.036 6.901 -12.600 1.00 21.25 5 LYS A C 20
ATOM 10405 O O . LYS A 1 5 ? 1.070 6.548 -13.169 1.00 11.12 5 LYS A O 20
ATOM 10424 N N . PHE A 1 6 ? -1.093 7.164 -13.248 1.00 73.15 6 PHE A N 20
ATOM 10425 C CA . PHE A 1 6 ? -1.186 7.050 -14.699 1.00 50.12 6 PHE A CA 20
ATOM 10426 C C . PHE A 1 6 ? -0.075 7.846 -15.379 1.00 13.15 6 PHE A C 20
ATOM 10427 O O . PHE A 1 6 ? 0.338 8.899 -14.890 1.00 51.44 6 PHE A O 20
ATOM 10444 N N . LEU A 1 7 ? 0.403 7.336 -16.508 1.00 5.23 7 LEU A N 20
ATOM 10445 C CA . LEU A 1 7 ? 1.466 7.998 -17.256 1.00 24.30 7 LEU A CA 20
ATOM 10446 C C . LEU A 1 7 ? 2.659 8.301 -16.356 1.00 11.34 7 LEU A C 20
ATOM 10447 O O . LEU A 1 7 ? 3.268 9.366 -16.452 1.00 41.11 7 LEU A O 20
ATOM 10463 N N . GLY A 1 8 ? 2.988 7.357 -15.480 1.00 12.22 8 GLY A N 20
ATOM 10464 C CA . GLY A 1 8 ? 4.108 7.541 -14.575 1.00 45.23 8 GLY A CA 20
ATOM 10465 C C . GLY A 1 8 ? 5.422 7.091 -15.180 1.00 62.24 8 GLY A C 20
ATOM 10466 O O . GLY A 1 8 ? 5.669 7.297 -16.369 1.00 31.34 8 GLY A O 20
ATOM 10470 N N . TRP A 1 9 ? 6.269 6.477 -14.363 1.00 23.43 9 TRP A N 20
ATOM 10471 C CA . TRP A 1 9 ? 7.566 5.998 -14.824 1.00 64.03 9 TRP A CA 20
ATOM 10472 C C . TRP A 1 9 ? 7.664 4.481 -14.698 1.00 51.22 9 TRP A C 20
ATOM 10473 O O . TRP A 1 9 ? 7.334 3.913 -13.657 1.00 32.43 9 TRP A O 20
ATOM 10494 N N . CYS A 1 10 ? 8.118 3.831 -15.764 1.00 24.53 10 CYS A N 20
ATOM 10495 C CA . CYS A 1 10 ? 8.258 2.380 -15.772 1.00 62.13 10 CYS A CA 20
ATOM 10496 C C . CYS A 1 10 ? 9.659 1.971 -16.221 1.00 11.21 10 CYS A C 20
ATOM 10497 O O . CYS A 1 10 ? 10.222 0.998 -15.721 1.00 21.41 10 CYS A O 20
ATOM 10504 N N . ARG A 1 11 ? 10.214 2.723 -17.166 1.00 35.20 11 ARG A N 20
ATOM 10505 C CA . ARG A 1 11 ? 11.547 2.439 -17.683 1.00 1.23 11 ARG A CA 20
ATOM 10506 C C . ARG A 1 11 ? 12.548 2.274 -16.543 1.00 23.21 11 ARG A C 20
ATOM 10507 O O . ARG A 1 11 ? 12.863 3.230 -15.837 1.00 0.35 11 ARG A O 20
ATOM 10528 N N . GLY A 1 12 ? 13.046 1.053 -16.371 1.00 72.12 12 GLY A N 20
ATOM 10529 C CA . GLY A 1 12 ? 14.005 0.784 -15.316 1.00 4.35 12 GLY A CA 20
ATOM 10530 C C . GLY A 1 12 ? 13.342 0.332 -14.030 1.00 14.23 12 GLY A C 20
ATOM 10531 O O . GLY A 1 12 ? 13.900 -0.474 -13.286 1.00 51.35 12 GLY A O 20
ATOM 10535 N N . GLU A 1 13 ? 12.147 0.853 -13.767 1.00 44.24 13 GLU A N 20
ATOM 10536 C CA . GLU A 1 13 ? 11.408 0.499 -12.561 1.00 24.44 13 GLU A CA 20
ATOM 10537 C C . GLU A 1 13 ? 10.391 -0.601 -12.849 1.00 75.43 13 GLU A C 20
ATOM 10538 O O . GLU A 1 13 ? 9.509 -0.441 -13.693 1.00 75.31 13 GLU A O 20
ATOM 10550 N N . LYS A 1 14 ? 10.520 -1.719 -12.143 1.00 22.24 14 LYS A N 20
ATOM 10551 C CA . LYS A 1 14 ? 9.614 -2.847 -12.320 1.00 12.15 14 LYS A CA 20
ATOM 10552 C C . LYS A 1 14 ? 8.679 -2.987 -11.122 1.00 41.21 14 LYS A C 20
ATOM 10553 O O . LYS A 1 14 ? 8.764 -3.956 -10.367 1.00 44.21 14 LYS A O 20
ATOM 10572 N N . ASP A 1 15 ? 7.788 -2.016 -10.956 1.00 23.24 15 ASP A N 20
ATOM 10573 C CA . ASP A 1 15 ? 6.836 -2.033 -9.852 1.00 22.13 15 ASP A CA 20
ATOM 10574 C C . ASP A 1 15 ? 5.406 -2.152 -10.370 1.00 33.05 15 ASP A C 20
ATOM 10575 O O . ASP A 1 15 ? 5.112 -1.861 -11.529 1.00 5.33 15 ASP A O 20
ATOM 10584 N N . PRO A 1 16 ? 4.494 -2.593 -9.491 1.00 33.04 16 PRO A N 20
ATOM 10585 C CA . PRO A 1 16 ? 3.079 -2.762 -9.836 1.00 40.11 16 PRO A CA 20
ATOM 10586 C C . PRO A 1 16 ? 2.371 -1.429 -10.051 1.00 11.13 16 PRO A C 20
ATOM 10587 O O . PRO A 1 16 ? 2.707 -0.427 -9.419 1.00 41.12 16 PRO A O 20
ATOM 10598 N N . CYS A 1 17 ? 1.390 -1.423 -10.946 1.00 74.34 17 CYS A N 20
ATOM 10599 C CA . CYS A 1 17 ? 0.633 -0.212 -11.245 1.00 25.42 17 CYS A CA 20
ATOM 10600 C C . CYS A 1 17 ? -0.736 -0.247 -10.573 1.00 61.24 17 CYS A C 20
ATOM 10601 O O . CYS A 1 17 ? -1.079 -1.210 -9.887 1.00 31.32 17 CYS A O 20
ATOM 10608 N N . CYS A 1 18 ? -1.516 0.810 -10.776 1.00 42.23 18 CYS A N 20
ATOM 10609 C CA . CYS A 1 18 ? -2.848 0.902 -10.192 1.00 10.05 18 CYS A CA 20
ATOM 10610 C C . CYS A 1 18 ? -3.801 -0.092 -10.850 1.00 0.20 18 CYS A C 20
ATOM 10611 O O . CYS A 1 18 ? -3.390 -0.906 -11.675 1.00 65.33 18 CYS A O 20
ATOM 10618 N N . GLU A 1 19 ? -5.075 -0.017 -10.477 1.00 24.13 19 GLU A N 20
ATOM 10619 C CA . GLU A 1 19 ? -6.085 -0.911 -11.030 1.00 53.32 19 GLU A CA 20
ATOM 10620 C C . GLU A 1 19 ? -6.277 -0.657 -12.522 1.00 74.14 19 GLU A C 20
ATOM 10621 O O . GLU A 1 19 ? -6.355 0.490 -12.963 1.00 72.02 19 GLU A O 20
ATOM 10633 N N . HIS A 1 20 ? -6.352 -1.736 -13.296 1.00 54.21 20 HIS A N 20
ATOM 10634 C CA . HIS A 1 20 ? -6.535 -1.630 -14.739 1.00 32.33 20 HIS A CA 20
ATOM 10635 C C . HIS A 1 20 ? -5.338 -0.945 -15.390 1.00 11.34 20 HIS A C 20
ATOM 10636 O O . HIS A 1 20 ? -5.495 -0.126 -16.297 1.00 3.22 20 HIS A O 20
ATOM 10650 N N . LEU A 1 21 ? -4.142 -1.283 -14.922 1.00 23.11 21 LEU A N 20
ATOM 10651 C CA . LEU A 1 21 ? -2.916 -0.700 -15.457 1.00 74.34 21 LEU A CA 20
ATOM 10652 C C . LEU A 1 21 ? -1.815 -1.749 -15.565 1.00 11.03 21 LEU A C 20
ATOM 10653 O O . LEU A 1 21 ? -1.848 -2.771 -14.879 1.00 63.44 21 LEU A O 20
ATOM 10669 N N . THR A 1 22 ? -0.838 -1.488 -16.427 1.00 25.54 22 THR A N 20
ATOM 10670 C CA . THR A 1 22 ? 0.275 -2.409 -16.623 1.00 10.11 22 THR A CA 20
ATOM 10671 C C . THR A 1 22 ? 1.562 -1.656 -16.942 1.00 60.43 22 THR A C 20
ATOM 10672 O O . THR A 1 22 ? 1.621 -0.888 -17.903 1.00 51.15 22 THR A O 20
ATOM 10683 N N . CYS A 1 23 ? 2.591 -1.881 -16.133 1.00 22.32 23 CYS A N 20
ATOM 10684 C CA . CYS A 1 23 ? 3.877 -1.225 -16.329 1.00 64.13 23 CYS A CA 20
ATOM 10685 C C . CYS A 1 23 ? 4.366 -1.404 -17.764 1.00 21.21 23 CYS A C 20
ATOM 10686 O O . CYS A 1 23 ? 4.829 -2.481 -18.143 1.00 12.22 23 CYS A O 20
ATOM 10693 N N . HIS A 1 24 ? 4.261 -0.343 -18.556 1.00 14.41 24 HIS A N 20
ATOM 10694 C CA . HIS A 1 24 ? 4.693 -0.383 -19.949 1.00 30.05 24 HIS A CA 20
ATOM 10695 C C . HIS A 1 24 ? 6.203 -0.194 -20.055 1.00 13.33 24 HIS A C 20
ATOM 10696 O O . HIS A 1 24 ? 6.734 0.858 -19.700 1.00 4.21 24 HIS A O 20
ATOM 10710 N N . VAL A 1 25 ? 6.890 -1.222 -20.544 1.00 52.03 25 VAL A N 20
ATOM 10711 C CA . VAL A 1 25 ? 8.339 -1.169 -20.697 1.00 34.22 25 VAL A CA 20
ATOM 10712 C C . VAL A 1 25 ? 8.737 -0.244 -21.841 1.00 4.33 25 VAL A C 20
ATOM 10713 O O . VAL A 1 25 ? 9.564 0.653 -21.670 1.00 73.12 25 VAL A O 20
ATOM 10726 N N . LYS A 1 26 ? 8.144 -0.466 -23.009 1.00 23.53 26 LYS A N 20
ATOM 10727 C CA . LYS A 1 26 ? 8.436 0.348 -24.183 1.00 52.14 26 LYS A CA 20
ATOM 10728 C C . LYS A 1 26 ? 8.103 1.814 -23.923 1.00 44.54 26 LYS A C 20
ATOM 10729 O O . LYS A 1 26 ? 8.995 2.662 -23.861 1.00 31.42 26 LYS A O 20
ATOM 10748 N N . HIS A 1 27 ? 6.815 2.107 -23.772 1.00 44.24 27 HIS A N 20
ATOM 10749 C CA . HIS A 1 27 ? 6.367 3.472 -23.518 1.00 33.30 27 HIS A CA 20
ATOM 10750 C C . HIS A 1 27 ? 7.084 4.062 -22.308 1.00 1.20 27 HIS A C 20
ATOM 10751 O O . HIS A 1 27 ? 7.650 5.152 -22.381 1.00 62.14 27 HIS A O 20
ATOM 10765 N N . GLY A 1 28 ? 7.054 3.336 -21.194 1.00 63.32 28 GLY A N 20
ATOM 10766 C CA . GLY A 1 28 ? 7.704 3.805 -19.985 1.00 41.42 28 GLY A CA 20
ATOM 10767 C C . GLY A 1 28 ? 6.730 4.440 -19.012 1.00 44.21 28 GLY A C 20
ATOM 10768 O O . GLY A 1 28 ? 7.077 5.387 -18.305 1.00 75.22 28 GLY A O 20
ATOM 10772 N N . TRP A 1 29 ? 5.508 3.920 -18.977 1.00 44.42 29 TRP A N 20
ATOM 10773 C CA . TRP A 1 29 ? 4.481 4.444 -18.085 1.00 12.35 29 TRP A CA 20
ATOM 10774 C C . TRP A 1 29 ? 3.245 3.551 -18.094 1.00 4.24 29 TRP A C 20
ATOM 10775 O O . TRP A 1 29 ? 2.849 3.034 -19.139 1.00 70.40 29 TRP A O 20
ATOM 10796 N N . CYS A 1 30 ? 2.639 3.375 -16.925 1.00 35.33 30 CYS A N 20
ATOM 10797 C CA . CYS A 1 30 ? 1.447 2.544 -16.799 1.00 32.35 30 CYS A CA 20
ATOM 10798 C C . CYS A 1 30 ? 0.333 3.048 -17.712 1.00 3.31 30 CYS A C 20
ATOM 10799 O O . CYS A 1 30 ? 0.049 4.245 -17.760 1.00 51.11 30 CYS A O 20
ATOM 10806 N N . VAL A 1 31 ? -0.294 2.126 -18.434 1.00 72.11 31 VAL A N 20
ATOM 10807 C CA . VAL A 1 31 ? -1.378 2.475 -19.344 1.00 42.24 31 VAL A CA 20
ATOM 10808 C C . VAL A 1 31 ? -2.610 1.614 -19.088 1.00 52.31 31 VAL A C 20
ATOM 10809 O O . VAL A 1 31 ? -2.509 0.512 -18.549 1.00 13.23 31 VAL A O 20
ATOM 10822 N N . TRP A 1 32 ? -3.773 2.125 -19.479 1.00 62.21 32 TRP A N 20
ATOM 10823 C CA . TRP A 1 32 ? -5.025 1.402 -19.292 1.00 15.11 32 TRP A CA 20
ATOM 10824 C C . TRP A 1 32 ? -4.964 0.026 -19.947 1.00 43.32 32 TRP A C 20
ATOM 10825 O O . TRP A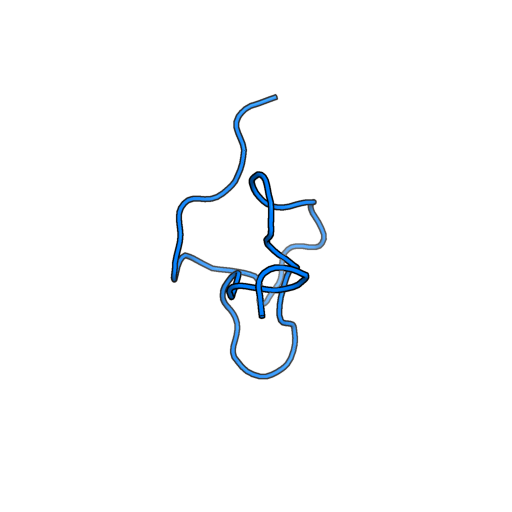 1 32 ? -4.444 -0.122 -21.054 1.00 4.30 32 TRP A O 20
ATOM 10846 N N . ASP A 1 33 ? -5.498 -0.976 -19.260 1.00 22.22 33 ASP A N 20
ATOM 10847 C CA . ASP A 1 33 ? -5.505 -2.340 -19.776 1.00 60.23 33 ASP A CA 20
ATOM 10848 C C . ASP A 1 33 ? -6.783 -3.068 -19.371 1.00 63.31 33 ASP A C 20
ATOM 10849 O O . ASP A 1 33 ? -7.275 -2.906 -18.256 1.00 75.33 33 ASP A O 20
ATOM 10858 N N . GLY A 1 34 ? -7.316 -3.872 -20.287 1.00 24.11 34 GLY A N 20
ATOM 10859 C CA . GLY A 1 34 ? -8.532 -4.612 -20.007 1.00 40.23 34 GLY A CA 20
ATOM 10860 C C . GLY A 1 34 ? -9.766 -3.932 -20.566 1.00 15.30 34 GLY A C 20
ATOM 10861 O O . GLY A 1 34 ? -10.784 -4.580 -20.816 1.00 4.23 34 GLY A O 20
ATOM 10865 N N . THR A 1 35 ? -9.679 -2.620 -20.762 1.00 31.01 35 THR A N 20
ATOM 10866 C CA . THR A 1 35 ? -10.798 -1.851 -21.292 1.00 1.11 35 THR A CA 20
ATOM 10867 C C . THR A 1 35 ? -10.462 -1.261 -22.657 1.00 53.43 35 THR A C 20
ATOM 10868 O O . THR A 1 35 ? -9.291 -1.091 -22.999 1.00 32.10 35 THR A O 20
ATOM 10879 N N . ILE A 1 36 ? -11.495 -0.949 -23.432 1.00 53.01 36 ILE A N 20
ATOM 10880 C CA . ILE A 1 36 ? -11.308 -0.375 -24.759 1.00 55.20 36 ILE A CA 20
ATOM 10881 C C . ILE A 1 36 ? -12.041 0.956 -24.892 1.00 21.45 36 ILE A C 20
ATOM 10882 O O . ILE A 1 36 ? -13.040 1.195 -24.214 1.00 13.22 36 ILE A O 20
#

Sequence (36 aa):
GDCHKFLGWCRGEKDPCCEHLTCHVKHGWCVWDGTIGDCHKFLGWCRGEKDPCCEHLTCHVKHGWCVWDGTIGDCHKFLGWCRGEKDPCCEHLTCHVKHGWCVWDGTIGDCHKFLGWCRGEKDPCCEHLTCHVKHGWCVWDGTIGDCHKFLGWCRGEKDPCCEHLTCHVKHGWCVWDGTIGDCHKFLGWCRGEKDPCCEHLTCHVKHGWCVWDGTIGDCHKFLGWCRGEKDPCCEHLTCHVKHGWCVWDGTIGDCHKFLGWCRGEKDPCCEHLTCHVKHGWCVWDGTIGDCHKFLGWCRGEKDPCCEHLTCHVKHGWCVWDGTIGDCHKFLGWCRGEKDPCCEHLTCHVKHGWCVWDGTIGDCHKFLGWCRGEKDPCCEHLTCHVKHGWCVWDGTIGDCHKFLGWCRGEKDPCCEHLTCHVKHGWCVWDGTIGDCHKFLGWCRGEKDPCCEHLTCHVKHGWCVWDGTIGDCHKFLGWCRGEKDPCCEHLTCHVKHGWCVWDGTIGDCHKFLGWCRGEKDPCCEHLTCHVKHGWCVWDGTIGDCHKFLGWCRGEKDPCCEHLTCHVKHGWCVWDGTIGDCHKFLGWCRGEKDPCCEHLTCHVKHGWCVWDGTIGDCHKFLGWCRGEKDPCCEHLTCHVKHGWCVWDGTIGDCHKFLGWCRGEKDPCCEHLTCHVKHGWCVWDGTIGDCHKFLGWCRGEKDPCCEHLTCHVKHGWCVWDGTI

B-factor: mean 38.22, std 23.44, range [0.11, 75.51]

Radius of gyration: 8.86 Å; Cα contacts (8 Å, |Δi|>4): 65; chains: 1; bounding box: 27×13×23 Å

GO terms:
  GO:0005576 extracellular region (C, EXP)

Nearest PDB structures (foldseek):
  5wlx-assembly1_A  TM=9.928E-01  e=6.952E-07  Avicularia
  5i2p-assembly1_A  TM=7.227E-01  e=2.962E-01  Psalmopoeus
  7skc-assembly1_A  TM=6.496E-01  e=1.814E-01  Selenotypus
  2mqf-assembly1_A  TM=7.255E-01  e=5.970E-01  Haplopelma hainanum
  2mxo-assembly1_A  TM=6.146E-01  e=1.484E+00  Haplopelma hainanum

Secondary structure (DSSP, 8-state):
-PPBPTT---TT----BSTTEE--TTT-S-EE-S--

Organism: Avicularia aurantiaca (NCBI:txid2652665)